Protein AF-A0A553I1N5-F1 (afdb_monomer)

Mean predicted aligned error: 10.71 Å

Sequence (376 aa):
MDSMSSAFSPERCAALYNQLLAKATEPDTEAEVKRTIAARFLDIAPEFADIPSLNDLPWYQFLRLLDTTPLDANGRVGLLTPLLYQPDPSTFWTERTGHEPLFVLLYGQNSGGSPMDGSIYVDIQSYKAVWHNDDFLGFPPPDQWLPLELILQKSLHAWTTGKFYWDAQETTIKARSFTQHDVEQSVAAFYRLLSSIELRMPPKEGKAAFYRRLEPLDSHILAPFKVSAFSINFLTTARRPAFSFVAPGIRVLTPSLLDKIYGVEALDSARRMHWLGDDEDWPTLILPGIDPVSHNVGRSPNQDIKSFDQDWGFGKFTVNRQSGLYIMPDTLDSDLARFVASSGLYSACEFRPPCDGHGVHLGDRSLPKSSTTGLP

Organism: NCBI:txid2512241

Foldseek 3Di:
DDPPPDADALVLLQVLLVLLVCQQCVVPPPFDKDLCQLVQLCVQVVVLVPPPCSVVQSVSSNSSSHIATAQDPVRAGAASALFWGAADSVQQADPVCPVVNQKGQGTFTDPVDPSNQFAWIARSVRQFIAGDGNVDPDDDDPVLTHHSSVLSVLLVVCVVQVQWDQDPVVRGIAGAQDGPVRLVVVLVVVVVLLVVVQVVDDDDPPDPDPQDFAAFDDLVLCVVFQAAPSLSSNRNPHGHTPDAASDVQKGADDSVVCCVQGVPFDCPQLQNPLDDDDSRFAWDAGIFGPAFADPPLCPPPVDRLVQQPPSNHVCSRDRVRTFHWIWGGDPRNWIWIWGADSSRDRDADTDTPPPGSDDRPRPPPDDDDDDPDDDD

Secondary structure (DSSP, 8-state):
---------HHHHHHHHHHHHHHHTTT-TT---B--HHHHHHHH-GGGGG-TTGGG-HHHHHHHH--BPPP-TTSPPPEEETTEEPP-GGGSS-TTGGG-TTEEEEEEB-SSS-TTSEEEEEETTT-EEEEEETTSSSPPPGGG-EEHHHHHHHHHHHHHTTSEEEETTTTEEEE-S--HHHHHHHHHHHHHHHHHHHTTSPPPTTS-----PBPPPPHHHHTTS---HHHHHHHHHSPBPSSSEEETTEEPP-HHHHHHHHTT--TT-HHHHH--S-TT---EEEEEEEEEPPS-GGG-TTS--TTTTSTTSSGGGSSTTEEEEEEEE-TTS-EEEEEE-TTS-EEEEEE--SSSS---------PPP-------

Structure (mmCIF, N/CA/C/O backbone):
data_AF-A0A553I1N5-F1
#
_entry.id   AF-A0A553I1N5-F1
#
loop_
_atom_site.group_PDB
_atom_site.id
_atom_site.type_symbol
_atom_site.label_atom_id
_atom_site.label_alt_id
_atom_site.label_comp_id
_atom_site.label_asym_id
_atom_site.label_entity_id
_atom_site.label_seq_id
_atom_site.pdbx_PDB_ins_code
_atom_site.Cartn_x
_atom_site.Cartn_y
_atom_site.Cartn_z
_atom_site.occupancy
_atom_site.B_iso_or_equiv
_atom_site.auth_seq_id
_atom_site.auth_comp_id
_atom_site.auth_asym_id
_atom_site.auth_atom_id
_atom_site.pdbx_PDB_model_num
ATOM 1 N N . MET A 1 1 ? -16.411 -11.293 -10.632 1.00 34.09 1 MET A N 1
ATOM 2 C CA . MET A 1 1 ? -14.998 -10.941 -10.865 1.00 34.09 1 MET A CA 1
ATOM 3 C C . MET A 1 1 ? -14.508 -11.939 -11.878 1.00 34.09 1 MET A C 1
ATOM 5 O O . MET A 1 1 ? -14.268 -13.083 -11.514 1.00 34.09 1 MET A O 1
ATOM 9 N N . ASP A 1 2 ? -14.529 -11.541 -13.145 1.00 32.72 2 ASP A N 1
ATOM 10 C CA . ASP A 1 2 ? -14.093 -12.405 -14.231 1.00 32.72 2 ASP A CA 1
ATOM 11 C C . ASP A 1 2 ? -12.597 -12.665 -14.094 1.00 32.72 2 ASP A C 1
ATOM 13 O O . ASP A 1 2 ? -11.788 -11.747 -13.959 1.00 32.72 2 ASP A O 1
ATOM 17 N N . SER A 1 3 ? -12.262 -13.950 -14.076 1.00 40.84 3 SER A N 1
ATOM 18 C CA . SER A 1 3 ? -10.906 -14.466 -14.154 1.00 40.84 3 SER A CA 1
ATOM 19 C C . SER A 1 3 ? -10.342 -14.122 -15.534 1.00 40.84 3 SER A C 1
ATOM 21 O O . SER A 1 3 ? -10.457 -14.893 -16.483 1.00 40.84 3 SER A O 1
ATOM 23 N N . MET A 1 4 ? -9.753 -12.933 -15.668 1.00 40.09 4 MET A N 1
ATOM 24 C CA . MET A 1 4 ? -8.836 -12.662 -16.768 1.00 40.09 4 MET A CA 1
ATOM 25 C C . MET A 1 4 ? -7.505 -13.336 -16.451 1.00 40.09 4 MET A C 1
ATOM 27 O O . MET A 1 4 ? -6.623 -12.760 -15.823 1.00 40.09 4 MET A O 1
ATOM 31 N N . SER A 1 5 ? -7.354 -14.576 -16.911 1.00 45.69 5 SER A N 1
ATOM 32 C CA . SER A 1 5 ? -6.040 -15.077 -17.303 1.00 45.69 5 SER A CA 1
ATOM 33 C C . SER A 1 5 ? -5.617 -14.281 -18.543 1.00 45.69 5 SER A C 1
ATOM 35 O O . SER A 1 5 ? -5.841 -14.705 -19.674 1.00 45.69 5 SER A O 1
ATOM 37 N N . SER A 1 6 ? -5.110 -13.060 -18.354 1.00 56.78 6 SER A N 1
ATOM 38 C CA . SER A 1 6 ? -4.507 -12.313 -19.455 1.00 56.78 6 SER A CA 1
ATOM 39 C C . SER A 1 6 ? -3.072 -12.795 -19.611 1.00 56.78 6 SER A C 1
ATOM 41 O O . SER A 1 6 ? -2.251 -12.612 -18.710 1.00 56.78 6 SER A O 1
ATOM 43 N N . ALA A 1 7 ? -2.777 -13.425 -20.745 1.00 78.69 7 ALA A N 1
ATOM 44 C CA . ALA A 1 7 ? -1.405 -13.636 -21.181 1.00 78.69 7 ALA A CA 1
ATOM 45 C C . ALA A 1 7 ? -0.627 -12.306 -21.134 1.00 78.69 7 ALA A C 1
ATOM 47 O O . ALA A 1 7 ? -1.204 -11.233 -21.330 1.00 78.69 7 ALA A O 1
ATOM 48 N N . PHE A 1 8 ? 0.672 -12.375 -20.854 1.00 87.62 8 PHE A N 1
ATOM 49 C CA . PHE A 1 8 ? 1.538 -11.200 -20.810 1.00 87.62 8 PHE A CA 1
ATOM 50 C C . PHE A 1 8 ? 1.550 -10.464 -22.155 1.00 87.62 8 PHE A C 1
ATOM 52 O O . PHE A 1 8 ? 1.810 -11.074 -23.190 1.00 87.62 8 PHE A O 1
ATOM 59 N N . SER A 1 9 ? 1.290 -9.153 -22.127 1.00 93.94 9 SER A N 1
ATOM 60 C CA . SER A 1 9 ? 1.444 -8.260 -23.281 1.00 93.94 9 SER A CA 1
ATOM 61 C C . SER A 1 9 ? 2.624 -7.314 -23.035 1.00 93.94 9 SER A C 1
ATOM 63 O O . SER A 1 9 ? 2.516 -6.427 -22.177 1.00 93.94 9 SER A O 1
ATOM 65 N N . PRO A 1 10 ? 3.731 -7.468 -23.785 1.00 94.69 10 PRO A N 1
ATOM 66 C CA . PRO A 1 10 ? 4.881 -6.571 -23.713 1.00 94.69 10 PRO A CA 1
ATOM 67 C C . PRO A 1 10 ? 4.499 -5.103 -23.907 1.00 94.69 10 PRO A C 1
ATOM 69 O O . PRO A 1 10 ? 4.927 -4.241 -23.145 1.00 94.69 10 PRO A O 1
ATOM 72 N N . GLU A 1 11 ? 3.640 -4.818 -24.884 1.00 96.38 11 GLU A N 1
ATOM 73 C CA . GLU A 1 11 ? 3.227 -3.466 -25.252 1.00 96.38 11 GLU A CA 1
ATOM 74 C C . GLU A 1 11 ? 2.409 -2.812 -24.146 1.00 96.38 11 GLU A C 1
ATOM 76 O O . GLU A 1 11 ? 2.617 -1.642 -23.832 1.00 96.38 11 GLU A O 1
ATOM 81 N N . ARG A 1 12 ? 1.488 -3.562 -23.529 1.00 95.62 12 ARG A N 1
ATOM 82 C CA . ARG A 1 12 ? 0.637 -3.030 -22.464 1.00 95.62 12 ARG A CA 1
ATOM 83 C C . ARG A 1 12 ? 1.432 -2.761 -21.193 1.00 95.62 12 ARG A C 1
ATOM 85 O O . ARG A 1 12 ? 1.270 -1.696 -20.600 1.00 95.62 12 ARG A O 1
ATOM 92 N N . CYS A 1 13 ? 2.314 -3.682 -20.803 1.00 95.69 13 CYS A N 1
ATOM 93 C CA . CYS A 1 13 ? 3.215 -3.478 -19.671 1.00 95.69 13 CYS A CA 1
ATOM 94 C C . CYS A 1 13 ? 4.157 -2.293 -19.925 1.00 95.69 13 CYS A C 1
ATOM 96 O O . CYS A 1 13 ? 4.276 -1.421 -19.068 1.00 95.69 13 CYS A O 1
ATOM 98 N N . ALA A 1 14 ? 4.764 -2.204 -21.113 1.00 97.06 14 ALA A N 1
ATOM 99 C CA . ALA A 1 14 ? 5.639 -1.087 -21.462 1.00 97.06 14 ALA A CA 1
ATOM 100 C C . ALA A 1 14 ? 4.884 0.248 -21.489 1.00 97.06 14 ALA A C 1
ATOM 102 O O . ALA A 1 14 ? 5.382 1.241 -20.974 1.00 97.06 14 ALA A O 1
ATOM 103 N N . ALA A 1 15 ? 3.652 0.282 -22.007 1.00 97.75 15 ALA A N 1
ATOM 104 C CA . ALA A 1 15 ? 2.829 1.489 -22.007 1.00 97.75 15 ALA A CA 1
ATOM 105 C C . ALA A 1 15 ? 2.482 1.971 -20.588 1.00 97.75 15 ALA A C 1
ATOM 107 O O . ALA A 1 15 ? 2.480 3.176 -20.342 1.00 97.75 15 ALA A O 1
ATOM 108 N N . LEU A 1 16 ? 2.191 1.056 -19.657 1.00 96.88 16 LEU A N 1
ATOM 109 C CA . LEU A 1 16 ? 1.960 1.395 -18.247 1.00 96.88 16 LEU A CA 1
ATOM 110 C C . LEU A 1 16 ? 3.236 1.914 -17.582 1.00 96.88 16 LEU A C 1
ATOM 112 O O . LEU A 1 16 ? 3.203 2.929 -16.893 1.00 96.88 16 LEU A O 1
ATOM 116 N N . TYR A 1 17 ? 4.360 1.243 -17.821 1.00 96.75 17 TYR A N 1
ATOM 117 C CA . TYR A 1 17 ? 5.656 1.666 -17.310 1.00 96.75 17 TYR A CA 1
ATOM 118 C C . TYR A 1 17 ? 6.073 3.042 -17.865 1.00 96.75 17 TYR A C 1
ATOM 120 O O . TYR A 1 17 ? 6.471 3.910 -17.098 1.00 96.75 17 TYR A O 1
ATOM 128 N N . ASN A 1 18 ? 5.906 3.306 -19.162 1.00 97.25 18 ASN A N 1
ATOM 129 C CA . ASN A 1 18 ? 6.259 4.603 -19.750 1.00 97.25 18 ASN A CA 1
ATOM 130 C C . ASN A 1 18 ? 5.336 5.727 -19.238 1.00 97.25 18 ASN A C 1
ATOM 132 O O . ASN A 1 18 ? 5.779 6.862 -19.085 1.00 97.25 18 ASN A O 1
ATOM 136 N N . GLN A 1 19 ? 4.072 5.426 -18.906 1.00 96.75 19 GLN A N 1
ATOM 137 C CA . GLN A 1 19 ? 3.194 6.373 -18.201 1.00 96.75 19 GLN A CA 1
ATOM 138 C C . GLN A 1 19 ? 3.681 6.666 -16.777 1.00 96.75 19 GLN A C 1
ATOM 140 O O . GLN A 1 19 ? 3.629 7.816 -16.345 1.00 96.75 19 GLN A O 1
ATOM 145 N N . LEU A 1 20 ? 4.165 5.649 -16.057 1.00 95.38 20 LEU A N 1
ATOM 146 C CA . LEU A 1 20 ? 4.791 5.830 -14.745 1.00 95.38 20 LEU A CA 1
ATOM 147 C C . LEU A 1 20 ? 6.045 6.693 -14.836 1.00 95.38 20 LEU A C 1
ATOM 149 O O . LEU A 1 20 ? 6.188 7.626 -14.053 1.00 95.38 20 LEU A O 1
ATOM 153 N N . LEU A 1 21 ? 6.914 6.425 -15.812 1.00 95.44 21 LEU A N 1
ATOM 154 C CA . LEU A 1 21 ? 8.113 7.224 -16.032 1.00 95.44 21 LEU A CA 1
ATOM 155 C C . LEU A 1 21 ? 7.756 8.680 -16.328 1.00 95.44 21 LEU A C 1
ATOM 157 O O . LEU A 1 21 ? 8.297 9.574 -15.692 1.00 95.44 21 LEU A O 1
ATOM 161 N N . ALA A 1 22 ? 6.794 8.918 -17.223 1.00 94.19 22 ALA A N 1
ATOM 162 C CA . ALA A 1 22 ? 6.338 10.268 -17.536 1.00 94.19 22 ALA A CA 1
ATOM 163 C C . ALA A 1 22 ? 5.811 11.010 -16.296 1.00 94.19 22 ALA A C 1
ATOM 165 O O . ALA A 1 22 ? 5.982 12.219 -16.200 1.00 94.19 22 ALA A O 1
ATOM 166 N N . LYS A 1 23 ? 5.195 10.298 -15.339 1.00 93.94 23 LYS A N 1
ATOM 167 C CA . LYS A 1 23 ? 4.786 10.867 -14.046 1.00 93.94 23 LYS A CA 1
ATOM 168 C C . LYS A 1 23 ? 5.970 11.150 -13.125 1.00 93.94 23 LYS A C 1
ATOM 170 O O . LYS A 1 23 ? 6.013 12.209 -12.509 1.00 93.94 23 LYS A O 1
ATOM 175 N N . ALA A 1 24 ? 6.934 10.237 -13.067 1.00 91.88 24 ALA A N 1
ATOM 176 C CA . ALA A 1 24 ? 8.157 10.390 -12.286 1.00 91.88 24 ALA A CA 1
ATOM 177 C C . ALA A 1 24 ? 9.024 11.569 -12.761 1.00 91.88 24 ALA A C 1
ATOM 179 O O . ALA A 1 24 ? 9.667 12.216 -11.940 1.00 91.88 24 ALA A O 1
ATOM 180 N N . THR A 1 25 ? 9.016 11.865 -14.063 1.00 90.88 25 THR A N 1
ATOM 181 C CA . THR A 1 25 ? 9.821 12.932 -14.677 1.00 90.88 25 THR A CA 1
ATOM 182 C C . THR A 1 25 ? 9.021 14.189 -15.023 1.00 90.88 25 THR A C 1
ATOM 184 O O . THR A 1 25 ? 9.602 15.138 -15.530 1.00 90.88 25 THR A O 1
ATOM 187 N N . GLU A 1 26 ? 7.709 14.233 -14.757 1.00 87.31 26 GLU A N 1
ATOM 188 C CA . GLU A 1 26 ? 6.830 15.388 -15.038 1.00 87.31 26 GLU A CA 1
ATOM 189 C C . GLU A 1 26 ? 7.399 16.753 -14.573 1.00 87.31 26 GLU A C 1
ATOM 191 O O . GLU A 1 26 ? 7.242 17.734 -15.302 1.00 87.31 26 GLU A O 1
ATOM 196 N N . PRO A 1 27 ? 8.079 16.855 -13.412 1.00 84.88 27 PRO A N 1
ATOM 197 C CA . PRO A 1 27 ? 8.665 18.110 -12.930 1.00 84.88 27 PRO A CA 1
ATOM 198 C C . PRO A 1 27 ? 9.900 18.583 -13.708 1.00 84.88 27 PRO A C 1
ATOM 200 O O . PRO A 1 27 ? 10.237 19.764 -13.634 1.00 84.88 27 PRO A O 1
ATOM 203 N N . ASP A 1 28 ? 10.577 17.686 -14.427 1.00 81.56 28 ASP A N 1
ATOM 204 C CA . ASP A 1 28 ? 11.767 17.988 -15.218 1.00 81.56 28 ASP A CA 1
ATOM 205 C C . ASP A 1 28 ? 11.405 18.009 -16.707 1.00 81.56 28 ASP A C 1
ATOM 207 O O . ASP A 1 28 ? 11.441 17.003 -17.415 1.00 81.56 28 ASP A O 1
ATOM 211 N N . THR A 1 29 ? 11.038 19.193 -17.197 1.00 71.25 29 THR A N 1
ATOM 212 C CA . THR A 1 29 ? 10.647 19.393 -18.600 1.00 71.25 29 THR A CA 1
ATOM 213 C C . THR A 1 29 ? 11.797 19.197 -19.589 1.00 71.25 29 THR A C 1
ATOM 215 O O . THR A 1 29 ? 11.549 19.137 -20.793 1.00 71.25 29 THR A O 1
ATOM 218 N N . GLU A 1 30 ? 13.039 19.130 -19.103 1.00 76.00 30 GLU A N 1
ATOM 219 C CA . GLU A 1 30 ? 14.238 18.902 -19.911 1.00 76.00 30 GLU A CA 1
ATOM 220 C C . GLU A 1 30 ? 14.759 17.464 -19.794 1.00 76.00 30 GLU A C 1
ATOM 222 O O . GLU A 1 30 ? 15.728 17.119 -20.476 1.00 76.00 30 GLU A O 1
ATOM 227 N N . ALA A 1 31 ? 14.106 16.612 -18.990 1.00 77.38 31 ALA A N 1
ATOM 228 C CA . ALA A 1 31 ? 14.485 15.218 -18.823 1.00 77.38 31 ALA A CA 1
ATOM 229 C C . ALA A 1 31 ? 14.537 14.513 -20.183 1.00 77.38 31 ALA A C 1
ATOM 231 O O . ALA A 1 31 ? 13.523 14.272 -20.846 1.00 77.38 31 ALA A O 1
ATOM 232 N N . GLU A 1 32 ? 15.748 14.159 -20.607 1.00 86.94 32 GLU A N 1
ATOM 233 C CA . GLU A 1 32 ? 15.941 13.376 -21.814 1.00 86.94 32 GLU A CA 1
ATOM 234 C C . GLU A 1 32 ? 15.446 11.951 -21.553 1.00 86.94 32 GLU A C 1
ATOM 236 O O . GLU A 1 32 ? 15.885 11.290 -20.616 1.00 86.94 32 GLU A O 1
ATOM 241 N N . VAL A 1 33 ? 14.536 11.458 -22.387 1.00 91.25 33 VAL A N 1
ATOM 242 C CA . VAL A 1 33 ? 13.999 10.101 -22.269 1.00 91.25 33 VAL A CA 1
ATOM 243 C C . VAL A 1 33 ? 14.427 9.287 -23.487 1.00 91.25 33 VAL A C 1
ATOM 245 O O . VAL A 1 33 ? 14.222 9.698 -24.630 1.00 91.25 33 VAL A O 1
ATOM 248 N N . LYS A 1 34 ? 15.048 8.126 -23.252 1.00 92.56 34 LYS A N 1
ATOM 249 C CA . LYS A 1 34 ? 15.610 7.257 -24.296 1.00 92.56 34 LYS A CA 1
ATOM 250 C C . LYS A 1 34 ? 15.239 5.790 -24.092 1.00 92.56 34 LYS A C 1
ATOM 252 O O . LYS A 1 34 ? 15.156 5.302 -22.969 1.00 92.56 34 LYS A O 1
ATOM 257 N N . ARG A 1 35 ? 15.139 5.048 -25.198 1.00 93.31 35 ARG A N 1
ATOM 258 C CA . ARG A 1 35 ? 14.993 3.582 -25.205 1.00 93.31 35 ARG A CA 1
ATOM 259 C C . ARG A 1 35 ? 16.351 2.902 -25.268 1.00 93.31 35 ARG A C 1
ATOM 261 O O . ARG A 1 35 ? 16.815 2.535 -26.345 1.00 93.31 35 ARG A O 1
ATOM 268 N N . THR A 1 36 ? 17.013 2.777 -24.122 1.00 91.00 36 THR A N 1
ATOM 269 C CA . THR A 1 36 ? 18.376 2.216 -24.034 1.00 91.00 36 THR A CA 1
ATOM 270 C C . THR A 1 36 ? 18.437 0.875 -23.316 1.00 91.00 36 THR A C 1
ATOM 272 O O . THR A 1 36 ? 19.458 0.199 -23.408 1.00 91.00 36 THR A O 1
ATOM 275 N N . ILE A 1 37 ? 17.363 0.449 -22.643 1.00 94.00 37 ILE A N 1
ATOM 276 C CA . ILE A 1 37 ? 17.385 -0.736 -21.775 1.00 94.00 37 ILE A CA 1
ATOM 277 C C . ILE A 1 37 ? 17.736 -2.015 -22.531 1.00 94.00 37 ILE A C 1
ATOM 279 O O . ILE A 1 37 ? 18.600 -2.757 -22.077 1.00 94.00 37 ILE A O 1
ATOM 283 N N . ALA A 1 38 ? 17.154 -2.253 -23.707 1.00 93.94 38 ALA A N 1
ATOM 284 C CA . ALA A 1 38 ? 17.495 -3.434 -24.502 1.00 93.94 38 ALA A CA 1
ATOM 285 C C . ALA A 1 38 ? 18.953 -3.441 -25.000 1.00 93.94 38 ALA A C 1
ATOM 287 O O . ALA A 1 38 ? 19.543 -4.512 -25.109 1.00 93.94 38 ALA A O 1
ATOM 288 N N . ALA A 1 39 ? 19.534 -2.272 -25.294 1.00 92.94 39 ALA A N 1
ATOM 289 C CA . ALA A 1 39 ? 20.940 -2.170 -25.689 1.00 92.94 39 ALA A CA 1
ATOM 290 C C . ALA A 1 39 ? 21.858 -2.444 -24.490 1.00 92.94 39 ALA A C 1
ATOM 292 O O . ALA A 1 39 ? 22.689 -3.341 -24.556 1.00 92.94 39 ALA A O 1
ATOM 293 N N . ARG A 1 40 ? 21.606 -1.774 -23.355 1.00 92.62 40 ARG A N 1
ATOM 294 C CA . ARG A 1 40 ? 22.321 -2.008 -22.088 1.00 92.62 40 ARG A CA 1
ATOM 295 C C . ARG A 1 40 ? 22.234 -3.465 -21.636 1.00 92.62 40 ARG A C 1
ATOM 297 O O . ARG A 1 40 ? 23.197 -4.000 -21.108 1.00 92.62 40 ARG A O 1
ATOM 304 N N . PHE A 1 41 ? 21.091 -4.113 -21.845 1.00 92.69 41 PHE A N 1
ATOM 305 C CA . PHE A 1 41 ? 20.913 -5.533 -21.560 1.00 92.69 41 PHE A CA 1
ATOM 306 C C . PHE A 1 41 ? 21.861 -6.411 -22.383 1.00 92.69 41 PHE A C 1
ATOM 308 O O . PHE A 1 41 ? 22.515 -7.279 -21.817 1.00 92.69 41 PHE A O 1
ATOM 315 N N . LEU A 1 42 ? 21.982 -6.159 -23.689 1.00 93.69 42 LEU A N 1
ATOM 316 C CA . LEU A 1 42 ? 22.906 -6.902 -24.549 1.00 93.69 42 LEU A CA 1
ATOM 317 C C . LEU A 1 42 ? 24.379 -6.574 -24.277 1.00 93.69 42 LEU A C 1
ATOM 319 O O . LEU A 1 42 ? 25.227 -7.431 -24.492 1.00 93.69 42 LEU A O 1
ATOM 323 N N . ASP A 1 43 ? 24.687 -5.375 -23.780 1.00 92.81 43 ASP A N 1
ATOM 324 C CA . ASP A 1 43 ? 26.047 -5.032 -23.350 1.00 92.81 43 ASP A CA 1
ATOM 325 C C . ASP A 1 43 ? 26.471 -5.842 -22.111 1.00 92.81 43 ASP A C 1
ATOM 327 O O . ASP A 1 43 ? 27.636 -6.217 -21.984 1.00 92.81 43 ASP A O 1
ATOM 331 N N . ILE A 1 44 ? 25.528 -6.115 -21.200 1.00 89.69 44 ILE A N 1
ATOM 332 C CA . ILE A 1 44 ? 25.764 -6.885 -19.969 1.00 89.69 44 ILE A CA 1
ATOM 333 C C . ILE A 1 44 ? 25.718 -8.397 -20.217 1.00 89.69 44 ILE A C 1
ATOM 335 O O . ILE A 1 44 ? 26.530 -9.126 -19.651 1.00 89.69 44 ILE A O 1
ATOM 339 N N . ALA A 1 45 ? 24.792 -8.861 -21.057 1.00 87.69 45 ALA A N 1
ATOM 340 C CA . ALA A 1 45 ? 24.564 -10.275 -21.350 1.00 87.69 45 ALA A CA 1
ATOM 341 C C . ALA A 1 45 ? 24.646 -10.537 -22.871 1.00 87.69 45 ALA A C 1
ATOM 343 O O . ALA A 1 45 ? 23.626 -10.812 -23.522 1.00 87.69 45 ALA A O 1
ATOM 344 N N . PRO A 1 46 ? 25.845 -10.406 -23.475 1.00 89.31 46 PRO A N 1
ATOM 345 C CA . PRO A 1 46 ? 26.033 -10.497 -24.923 1.00 89.31 46 PRO A CA 1
ATOM 346 C C . PRO A 1 46 ? 25.641 -11.859 -25.503 1.00 89.31 46 PRO A C 1
ATOM 348 O O . PRO A 1 46 ? 25.252 -11.937 -26.665 1.00 89.31 46 PRO A O 1
ATOM 351 N N . GLU A 1 47 ? 25.666 -12.925 -24.704 1.00 87.50 47 GLU A N 1
ATOM 352 C CA . GLU A 1 47 ? 25.243 -14.270 -25.094 1.00 87.50 47 GLU A CA 1
ATOM 353 C C . GLU A 1 47 ? 23.778 -14.345 -25.554 1.00 87.50 47 GLU A C 1
ATOM 355 O O . GLU A 1 47 ? 23.414 -15.231 -26.330 1.00 87.50 47 GLU A O 1
ATOM 360 N N . PHE A 1 48 ? 22.927 -13.402 -25.135 1.00 84.94 48 PHE A N 1
ATOM 361 C CA . PHE A 1 48 ? 21.541 -13.343 -25.599 1.00 84.94 48 PHE A CA 1
ATOM 362 C C . PHE A 1 48 ? 21.431 -12.864 -27.049 1.00 84.94 48 PHE A C 1
ATOM 364 O O . PHE A 1 48 ? 20.447 -13.199 -27.713 1.00 84.94 48 PHE A O 1
ATOM 371 N N . ALA A 1 49 ? 22.421 -12.124 -27.564 1.00 88.19 49 ALA A N 1
ATOM 372 C CA . ALA A 1 49 ? 22.419 -11.615 -28.937 1.00 88.19 49 ALA A CA 1
ATOM 373 C C . ALA A 1 49 ? 22.437 -12.741 -29.985 1.00 88.19 49 ALA A C 1
ATOM 375 O O . ALA A 1 49 ? 21.920 -12.560 -31.088 1.00 88.19 49 ALA A O 1
ATOM 376 N N . ASP A 1 50 ? 22.977 -13.907 -29.624 1.00 88.12 50 ASP A N 1
ATOM 377 C CA . ASP A 1 50 ? 23.090 -15.067 -30.510 1.00 88.12 50 ASP A CA 1
ATOM 378 C C . ASP A 1 50 ? 21.791 -15.888 -30.605 1.00 88.12 50 ASP A C 1
ATOM 380 O O . ASP A 1 50 ? 21.702 -16.810 -31.419 1.00 88.12 50 ASP A O 1
ATOM 384 N N . ILE A 1 51 ? 20.762 -15.572 -29.806 1.00 86.38 51 ILE A N 1
ATOM 385 C CA . ILE A 1 51 ? 19.472 -16.273 -29.833 1.00 86.38 51 ILE A CA 1
ATOM 386 C C . ILE A 1 51 ? 18.704 -15.862 -31.108 1.00 86.38 51 ILE A C 1
ATOM 388 O O . ILE A 1 51 ? 18.236 -14.723 -31.198 1.00 86.38 51 ILE A O 1
ATOM 392 N N . PRO A 1 52 ? 18.474 -16.769 -32.083 1.00 81.88 52 PRO A N 1
ATOM 393 C CA . PRO A 1 52 ? 17.899 -16.393 -33.383 1.00 81.88 52 PRO A CA 1
ATOM 394 C C . PRO A 1 52 ? 16.488 -15.794 -33.303 1.00 81.88 52 PRO A C 1
ATOM 396 O O . PRO A 1 52 ? 16.102 -14.999 -34.154 1.00 81.88 52 PRO A O 1
ATOM 399 N N . SER A 1 53 ? 15.727 -16.160 -32.269 1.00 87.88 53 SER A N 1
ATOM 400 C CA . SER A 1 53 ? 14.369 -15.681 -31.998 1.00 87.88 53 SER A CA 1
ATOM 401 C C . SER A 1 53 ? 14.309 -14.674 -30.845 1.00 87.88 53 SER A C 1
ATOM 403 O O . SER A 1 53 ? 13.248 -14.498 -30.252 1.00 87.88 53 SER A O 1
ATOM 405 N N . LEU A 1 54 ? 15.424 -14.021 -30.484 1.00 88.00 54 LEU A N 1
ATOM 406 C CA . LEU A 1 54 ? 15.468 -13.051 -29.378 1.00 88.00 54 LEU A CA 1
ATOM 407 C C . LEU A 1 54 ? 14.387 -11.971 -29.531 1.00 88.00 54 LEU A C 1
ATOM 409 O O . LEU A 1 54 ? 13.689 -11.641 -28.577 1.00 88.00 54 LEU A O 1
ATOM 413 N N . ASN A 1 55 ? 14.216 -11.454 -30.750 1.00 88.25 55 ASN A N 1
ATOM 414 C CA . ASN A 1 55 ? 13.220 -10.427 -31.068 1.00 88.25 55 ASN A CA 1
ATOM 415 C C . ASN A 1 55 ? 11.769 -10.896 -30.909 1.00 88.25 55 ASN A C 1
ATOM 417 O O . ASN A 1 55 ? 10.880 -10.054 -30.783 1.00 88.25 55 ASN A O 1
ATOM 421 N N . ASP A 1 56 ? 11.537 -12.206 -30.893 1.00 88.31 56 ASP A N 1
ATOM 422 C CA . ASP A 1 56 ? 10.218 -12.803 -30.703 1.00 88.31 56 ASP A CA 1
ATOM 423 C C . ASP A 1 56 ? 9.942 -13.117 -29.226 1.00 88.31 56 ASP A C 1
ATOM 425 O O . ASP A 1 56 ? 8.810 -13.442 -28.870 1.00 88.31 56 ASP A O 1
ATOM 429 N N . LEU A 1 57 ? 10.951 -13.008 -28.348 1.00 89.44 57 LEU A N 1
ATOM 430 C CA . LEU A 1 57 ? 10.775 -13.235 -26.917 1.00 89.44 57 LEU A CA 1
ATOM 431 C C . LEU A 1 57 ? 9.991 -12.067 -26.295 1.00 89.44 57 LEU A C 1
ATOM 433 O O . LEU A 1 57 ? 10.482 -10.932 -26.319 1.00 89.44 57 LEU A O 1
ATOM 437 N N . PRO A 1 58 ? 8.829 -12.321 -25.658 1.00 92.12 58 PRO A N 1
ATOM 438 C CA . PRO A 1 58 ? 8.011 -11.263 -25.063 1.00 92.12 58 PRO A CA 1
ATOM 439 C C . PRO A 1 58 ? 8.777 -10.398 -24.053 1.00 92.12 58 PRO A C 1
ATOM 441 O O . PRO A 1 58 ? 8.602 -9.182 -24.014 1.00 92.12 58 PRO A O 1
ATOM 444 N N . TRP A 1 59 ? 9.674 -11.003 -23.267 1.00 90.19 59 TRP A N 1
ATOM 445 C CA . TRP A 1 59 ? 10.547 -10.276 -22.339 1.00 90.19 59 TRP A CA 1
ATOM 446 C C . TRP A 1 59 ? 11.437 -9.251 -23.054 1.00 90.19 59 TRP A C 1
ATOM 448 O O . TRP A 1 59 ? 11.490 -8.087 -22.665 1.00 90.19 59 TRP A O 1
ATOM 458 N N . TYR A 1 60 ? 12.108 -9.657 -24.133 1.00 92.94 60 TYR A N 1
ATOM 459 C CA . TYR A 1 60 ? 13.001 -8.765 -24.866 1.00 92.94 60 TYR A CA 1
ATOM 460 C C . TYR A 1 60 ? 12.223 -7.673 -25.612 1.00 92.94 60 TYR A C 1
ATOM 462 O O . TYR A 1 60 ? 12.642 -6.515 -25.633 1.00 92.94 60 TYR A O 1
ATOM 470 N N . GLN A 1 61 ? 11.048 -8.004 -26.158 1.00 95.00 61 GLN A N 1
ATOM 471 C CA . GLN A 1 61 ? 10.129 -7.012 -26.721 1.00 95.00 61 GLN A CA 1
ATOM 472 C C . GLN A 1 61 ? 9.724 -5.967 -25.679 1.00 95.00 61 GLN A C 1
ATOM 474 O O . GLN A 1 61 ? 9.762 -4.774 -25.971 1.00 95.00 61 GLN A O 1
ATOM 479 N N . PHE A 1 62 ? 9.409 -6.394 -24.455 1.00 95.69 62 PHE A N 1
ATOM 480 C CA . PHE A 1 62 ? 9.098 -5.491 -23.351 1.00 95.69 62 PHE A CA 1
ATOM 481 C C . PHE A 1 62 ? 10.272 -4.545 -23.068 1.00 95.69 62 PHE A C 1
ATOM 483 O O . PHE A 1 62 ? 10.083 -3.333 -23.127 1.00 95.69 62 PHE A O 1
ATOM 490 N N . LEU A 1 63 ? 11.493 -5.070 -22.890 1.00 95.75 63 LEU A N 1
ATOM 491 C CA . LEU A 1 63 ? 12.701 -4.263 -22.651 1.00 95.75 63 LEU A CA 1
ATOM 492 C C . LEU A 1 63 ? 12.991 -3.245 -23.768 1.00 95.75 63 LEU A C 1
ATOM 494 O O . LEU A 1 63 ? 13.455 -2.138 -23.493 1.00 95.75 63 LEU A O 1
ATOM 498 N N . ARG A 1 64 ? 12.709 -3.588 -25.032 1.00 96.56 64 ARG A N 1
ATOM 499 C CA . ARG A 1 64 ? 12.881 -2.684 -26.187 1.00 96.56 64 ARG A CA 1
ATOM 500 C C . ARG A 1 64 ? 11.912 -1.505 -26.193 1.00 96.56 64 ARG A C 1
ATOM 502 O O . ARG A 1 64 ? 12.184 -0.502 -26.854 1.00 96.56 64 ARG A O 1
ATOM 509 N N . LEU A 1 65 ? 10.776 -1.645 -25.520 1.00 97.25 65 LEU A N 1
ATOM 510 C CA . LEU A 1 65 ? 9.729 -0.632 -25.465 1.00 97.25 65 LEU A CA 1
ATOM 511 C C . LEU A 1 65 ? 9.854 0.285 -24.243 1.00 97.25 65 LEU A C 1
ATOM 513 O O . LEU A 1 65 ? 9.130 1.280 -24.183 1.00 97.25 65 LEU A O 1
ATOM 517 N N . LEU A 1 66 ? 10.753 -0.023 -23.300 1.00 96.94 66 LEU A N 1
ATOM 518 C CA . LEU A 1 66 ? 10.943 0.782 -22.097 1.00 96.94 66 LEU A CA 1
ATOM 519 C C . LEU A 1 66 ? 11.728 2.048 -22.399 1.00 96.94 66 LEU A C 1
ATOM 521 O O . LEU A 1 66 ? 12.862 2.019 -22.886 1.00 96.94 66 LEU A O 1
ATOM 525 N N . ASP A 1 67 ? 11.105 3.156 -22.044 1.00 95.94 67 ASP A N 1
ATOM 526 C CA . ASP A 1 67 ? 11.732 4.455 -21.977 1.00 95.94 67 ASP A CA 1
ATOM 527 C C . ASP A 1 67 ? 12.508 4.584 -20.645 1.00 95.94 67 ASP A C 1
ATOM 529 O O . ASP A 1 67 ? 12.155 3.986 -19.632 1.00 95.94 67 ASP A O 1
ATOM 533 N N . THR A 1 68 ? 13.608 5.328 -20.617 1.00 93.94 68 THR A N 1
ATOM 534 C CA . THR A 1 68 ? 14.401 5.556 -19.394 1.00 93.94 68 THR A CA 1
ATOM 535 C C . THR A 1 68 ? 15.063 6.915 -19.419 1.00 93.94 68 THR A C 1
ATOM 537 O O . THR A 1 68 ? 15.343 7.448 -20.497 1.00 93.94 68 THR A O 1
ATOM 540 N N . THR A 1 69 ? 15.350 7.458 -18.241 1.00 92.06 69 THR A N 1
ATOM 541 C CA . THR A 1 69 ? 16.236 8.617 -18.119 1.00 92.06 69 THR A CA 1
ATOM 542 C C . THR A 1 69 ? 17.702 8.173 -18.172 1.00 92.06 69 THR A C 1
ATOM 544 O O . THR A 1 69 ? 18.019 7.041 -17.790 1.00 92.06 69 THR A O 1
ATOM 547 N N . PRO A 1 70 ? 18.623 9.042 -18.623 1.00 86.56 70 PRO A N 1
ATOM 548 C CA . PRO A 1 70 ? 20.052 8.831 -18.475 1.00 86.56 70 PRO A CA 1
ATOM 549 C C . PRO A 1 70 ? 20.436 8.489 -17.037 1.00 86.56 70 PRO A C 1
ATOM 551 O O . PRO A 1 70 ? 19.768 8.894 -16.082 1.00 86.56 70 PRO A O 1
ATOM 554 N N . LEU A 1 71 ? 21.543 7.763 -16.903 1.00 85.62 71 LEU A N 1
ATOM 555 C CA . LEU A 1 71 ? 22.184 7.580 -15.610 1.00 85.62 71 LEU A CA 1
ATOM 556 C C . LEU A 1 71 ? 22.667 8.936 -15.087 1.00 85.62 71 LEU A C 1
ATOM 558 O O . LEU A 1 71 ? 23.134 9.772 -15.867 1.00 85.62 71 LEU A O 1
ATOM 562 N N . ASP A 1 72 ? 22.567 9.140 -13.777 1.00 82.81 72 ASP A N 1
ATOM 563 C CA . ASP A 1 72 ? 23.113 10.334 -13.139 1.00 82.81 72 ASP A CA 1
ATOM 564 C C . ASP A 1 72 ? 24.658 10.349 -13.184 1.00 82.81 72 ASP A C 1
ATOM 566 O O . ASP A 1 72 ? 25.313 9.412 -13.653 1.00 82.81 72 ASP A O 1
ATOM 570 N N . ALA A 1 73 ? 25.271 11.417 -12.665 1.00 79.94 73 ALA A N 1
ATOM 571 C CA . ALA A 1 73 ? 26.731 11.551 -12.617 1.00 79.94 73 ALA A CA 1
ATOM 572 C C . ALA A 1 73 ? 27.437 10.429 -11.823 1.00 79.94 73 ALA A C 1
ATOM 574 O O . ALA A 1 73 ? 28.640 10.229 -11.986 1.00 79.94 73 ALA A O 1
ATOM 575 N N . ASN A 1 74 ? 26.701 9.699 -10.982 1.00 80.44 74 ASN A N 1
ATOM 576 C CA . ASN A 1 74 ? 27.182 8.575 -10.186 1.00 80.44 74 ASN A CA 1
ATOM 577 C C . ASN A 1 74 ? 26.830 7.216 -10.816 1.00 80.44 74 ASN A C 1
ATOM 579 O O . ASN A 1 74 ? 27.038 6.182 -10.180 1.00 80.44 74 ASN A O 1
ATOM 583 N N . GLY A 1 75 ? 26.286 7.200 -12.037 1.00 79.69 75 GLY A N 1
ATOM 584 C CA . GLY A 1 75 ? 25.871 5.982 -12.726 1.00 79.69 75 GLY A CA 1
ATOM 585 C C . GLY A 1 75 ? 24.571 5.374 -12.196 1.00 79.69 75 GLY A C 1
ATOM 586 O O . GLY A 1 75 ? 24.307 4.209 -12.471 1.00 79.69 75 GLY A O 1
ATOM 587 N N . ARG A 1 76 ? 23.766 6.115 -11.426 1.00 80.81 76 ARG A N 1
ATOM 588 C CA . ARG A 1 76 ? 22.514 5.619 -10.844 1.00 80.81 76 ARG A CA 1
ATOM 589 C C . ARG A 1 76 ? 21.346 5.830 -11.794 1.00 80.81 76 ARG A C 1
ATOM 591 O O . ARG A 1 76 ? 21.231 6.866 -12.449 1.00 80.81 76 ARG A O 1
ATOM 598 N N . VAL A 1 77 ? 20.459 4.843 -11.834 1.00 87.62 77 VAL A N 1
ATOM 599 C CA . VAL A 1 77 ? 19.155 4.952 -12.491 1.00 87.62 77 VAL A CA 1
ATOM 600 C C . VAL A 1 77 ? 18.217 5.855 -11.685 1.00 87.62 77 VAL A C 1
ATOM 602 O O . VAL A 1 77 ? 18.277 5.900 -10.456 1.00 87.62 77 VAL A O 1
ATOM 605 N N . GLY A 1 78 ? 17.342 6.583 -12.381 1.00 89.19 78 GLY A N 1
ATOM 606 C CA . GLY A 1 78 ? 16.344 7.439 -11.739 1.00 89.19 78 GLY A CA 1
ATOM 607 C C . GLY A 1 78 ? 15.250 6.640 -11.026 1.00 89.19 78 GLY A C 1
ATOM 608 O O . GLY A 1 78 ? 15.075 5.441 -11.255 1.00 89.19 78 GLY A O 1
ATOM 609 N N . LEU A 1 79 ? 14.475 7.315 -10.177 1.00 90.38 79 LEU A N 1
ATOM 610 C CA . LEU A 1 79 ? 13.300 6.723 -9.538 1.00 90.38 79 LEU A CA 1
ATOM 611 C C . LEU A 1 79 ? 12.150 6.572 -10.540 1.00 90.38 79 LEU A C 1
ATOM 613 O O . LEU A 1 79 ? 11.937 7.423 -11.401 1.00 90.38 79 LEU A O 1
ATOM 617 N N . LEU A 1 80 ? 11.402 5.480 -10.408 1.00 91.69 80 LEU A N 1
ATOM 618 C CA . LEU A 1 80 ? 10.137 5.237 -11.104 1.00 91.69 80 LEU A CA 1
ATOM 619 C C . LEU A 1 80 ? 8.940 5.527 -10.186 1.00 91.69 80 LEU A C 1
ATOM 621 O O . LEU A 1 80 ? 7.898 6.016 -10.619 1.00 91.69 80 LEU A O 1
ATOM 625 N N . THR A 1 81 ? 9.086 5.204 -8.903 1.00 90.62 81 THR A N 1
ATOM 626 C CA . THR A 1 81 ? 8.127 5.500 -7.831 1.00 90.62 81 THR A CA 1
ATOM 627 C C . THR A 1 81 ? 8.918 5.831 -6.558 1.00 90.62 81 THR A C 1
ATOM 629 O O . THR A 1 81 ? 10.130 5.607 -6.549 1.00 90.62 81 THR A O 1
ATOM 632 N N . PRO A 1 82 ? 8.282 6.284 -5.461 1.00 87.19 82 PRO A N 1
ATOM 633 C CA . PRO A 1 82 ? 8.979 6.460 -4.182 1.00 87.19 82 PRO A CA 1
ATOM 634 C C . PRO A 1 82 ? 9.725 5.208 -3.708 1.00 87.19 82 PRO A C 1
ATOM 636 O O . PRO A 1 82 ? 10.716 5.322 -3.000 1.00 87.19 82 PRO A O 1
ATOM 639 N N . LEU A 1 83 ? 9.270 4.020 -4.120 1.00 84.31 83 LEU A N 1
ATOM 640 C CA . LEU A 1 83 ? 9.772 2.732 -3.643 1.00 84.31 83 LEU A CA 1
ATOM 641 C C . LEU A 1 83 ? 10.634 1.991 -4.669 1.00 84.31 83 LEU A C 1
ATOM 643 O O . LEU A 1 83 ? 11.272 1.004 -4.313 1.00 84.31 83 LEU A O 1
ATOM 647 N N . LEU A 1 84 ? 10.638 2.429 -5.932 1.00 88.44 84 LEU A N 1
ATOM 648 C CA . LEU A 1 84 ? 11.198 1.677 -7.056 1.00 88.44 84 LEU A CA 1
ATOM 649 C C . LEU A 1 84 ? 12.125 2.545 -7.895 1.00 88.44 84 LEU A C 1
ATOM 651 O O . LEU A 1 84 ? 11.716 3.612 -8.360 1.00 88.44 84 LEU A O 1
ATOM 655 N N . TYR A 1 85 ? 13.314 2.033 -8.186 1.00 90.50 85 TYR A N 1
ATOM 656 C CA . TYR A 1 85 ? 14.163 2.538 -9.258 1.00 90.50 85 TYR A CA 1
ATOM 657 C C . TYR A 1 85 ? 13.665 2.082 -10.637 1.00 90.50 85 TYR A C 1
ATOM 659 O O . TYR A 1 85 ? 12.946 1.088 -10.773 1.00 90.50 85 TYR A O 1
ATOM 667 N N . GLN A 1 86 ? 14.060 2.813 -11.681 1.00 93.19 86 GLN A N 1
ATOM 668 C CA . GLN A 1 86 ? 13.946 2.344 -13.062 1.00 93.19 86 GLN A CA 1
ATOM 669 C C . GLN A 1 86 ? 14.780 1.060 -13.265 1.00 93.19 86 GLN A C 1
ATOM 671 O O . GLN A 1 86 ? 15.751 0.847 -12.536 1.00 93.19 86 GLN A O 1
ATOM 676 N N . PRO A 1 87 ? 14.442 0.205 -14.248 1.00 93.19 87 PRO A N 1
ATOM 677 C CA . PRO A 1 87 ? 15.194 -1.015 -14.514 1.00 93.19 87 PRO A CA 1
ATOM 678 C C . PRO A 1 87 ? 16.668 -0.753 -14.809 1.00 93.19 87 PRO A C 1
ATOM 680 O O . PRO A 1 87 ? 17.009 0.132 -15.599 1.00 93.19 87 PRO A O 1
ATOM 683 N N . ASP A 1 88 ? 17.537 -1.582 -14.238 1.00 91.19 88 ASP A N 1
ATOM 684 C CA . ASP A 1 88 ? 18.962 -1.594 -14.545 1.00 91.19 88 ASP A CA 1
ATOM 685 C C . ASP A 1 88 ? 19.402 -3.010 -14.935 1.00 91.19 88 ASP A C 1
ATOM 687 O O . ASP A 1 88 ? 19.464 -3.888 -14.078 1.00 91.19 88 ASP A O 1
ATOM 691 N N . PRO A 1 89 ? 19.747 -3.259 -16.211 1.00 91.25 89 PRO A N 1
ATOM 692 C CA . PRO A 1 89 ? 20.210 -4.576 -16.630 1.00 91.25 89 PRO A CA 1
ATOM 693 C C . PRO A 1 89 ? 21.431 -5.103 -15.867 1.00 91.25 89 PRO A C 1
ATOM 695 O O . PRO A 1 89 ? 21.616 -6.313 -15.801 1.00 91.25 89 PRO A O 1
ATOM 698 N N . SER A 1 90 ? 22.247 -4.229 -15.265 1.00 87.50 90 SER A N 1
ATOM 699 C CA . SER A 1 90 ? 23.396 -4.650 -14.452 1.00 87.50 90 SER A CA 1
ATOM 700 C C . SER A 1 90 ? 23.006 -5.317 -13.127 1.00 87.50 90 SER A C 1
ATOM 702 O O . SER A 1 90 ? 23.837 -5.994 -12.527 1.00 87.50 90 SER A O 1
ATOM 704 N N . THR A 1 91 ? 21.753 -5.165 -12.682 1.00 85.69 91 THR A N 1
ATOM 705 C CA . THR A 1 91 ? 21.246 -5.734 -11.423 1.00 85.69 91 THR A CA 1
ATOM 706 C C . THR A 1 91 ? 20.240 -6.863 -11.633 1.00 85.69 91 THR A C 1
ATOM 708 O O . THR A 1 91 ? 19.785 -7.456 -10.657 1.00 85.69 91 THR A O 1
ATOM 711 N N . PHE A 1 92 ? 19.917 -7.200 -12.889 1.00 87.75 92 PHE A N 1
ATOM 712 C CA . PHE A 1 92 ? 18.914 -8.212 -13.232 1.00 87.75 92 PHE A CA 1
ATOM 713 C C . PHE A 1 92 ? 19.183 -9.564 -12.577 1.00 87.75 92 PHE A C 1
ATOM 715 O O .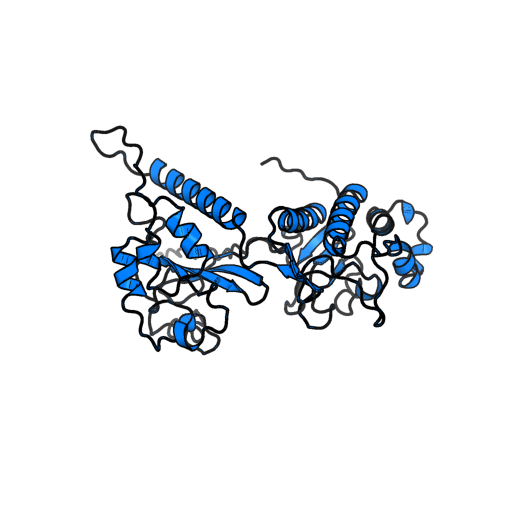 PHE A 1 92 ? 18.251 -10.184 -12.065 1.00 87.75 92 PHE A O 1
ATOM 722 N N . TRP A 1 93 ? 20.447 -9.986 -12.554 1.00 84.00 93 TRP A N 1
ATOM 723 C CA . TRP A 1 93 ? 20.880 -11.198 -11.872 1.00 84.00 93 TRP A CA 1
ATOM 724 C C . TRP A 1 93 ? 21.829 -10.833 -10.739 1.00 84.00 93 TRP A C 1
ATOM 726 O O . TRP A 1 93 ? 22.965 -10.409 -10.946 1.00 84.00 93 TRP A O 1
ATOM 736 N N . THR A 1 94 ? 21.336 -10.998 -9.523 1.00 72.25 94 THR A N 1
ATOM 737 C CA . THR A 1 94 ? 22.102 -10.854 -8.287 1.00 72.25 94 THR A CA 1
ATOM 738 C C . THR A 1 94 ? 22.768 -12.189 -7.939 1.00 72.25 94 THR A C 1
ATOM 740 O O . THR A 1 94 ? 22.329 -13.245 -8.397 1.00 72.25 94 THR A O 1
ATOM 743 N N . GLU A 1 95 ? 23.801 -12.196 -7.088 1.00 66.12 95 GLU A N 1
ATOM 744 C CA . GLU A 1 95 ? 24.477 -13.444 -6.670 1.00 66.12 95 GLU A CA 1
ATOM 745 C C . GLU A 1 95 ? 23.499 -14.509 -6.130 1.00 66.12 95 GLU A C 1
ATOM 747 O O . GLU A 1 95 ? 23.738 -15.704 -6.285 1.00 66.12 95 GLU A O 1
ATOM 752 N N . ARG A 1 96 ? 22.359 -14.090 -5.560 1.00 62.72 96 ARG A N 1
ATOM 753 C CA . ARG A 1 96 ? 21.296 -14.988 -5.078 1.00 62.72 96 ARG A CA 1
ATOM 754 C C . ARG A 1 96 ? 20.456 -15.610 -6.192 1.00 62.72 96 ARG A C 1
ATOM 756 O O . ARG A 1 96 ? 20.072 -16.770 -6.080 1.00 62.72 96 ARG A O 1
ATOM 763 N N . THR A 1 97 ? 20.169 -14.857 -7.251 1.00 62.06 97 THR A N 1
ATOM 764 C CA . THR A 1 97 ? 19.392 -15.335 -8.411 1.00 62.06 97 THR A CA 1
ATOM 765 C C . THR A 1 97 ? 20.270 -15.991 -9.474 1.00 62.06 97 THR A C 1
ATOM 767 O O . THR A 1 97 ? 19.749 -16.596 -10.403 1.00 62.06 97 THR A O 1
ATOM 770 N N . GLY A 1 98 ? 21.599 -15.983 -9.312 1.00 58.31 98 GLY A N 1
ATOM 771 C CA . GLY A 1 98 ? 22.538 -16.644 -10.226 1.00 58.31 98 GLY A CA 1
ATOM 772 C C . GLY A 1 98 ? 22.305 -18.153 -10.418 1.00 58.31 98 GLY A C 1
ATOM 773 O O . GLY A 1 98 ? 22.791 -18.730 -11.389 1.00 58.31 98 GLY A O 1
ATOM 774 N N . HIS A 1 99 ? 21.540 -18.800 -9.532 1.00 60.00 99 HIS A N 1
ATOM 775 C CA . HIS A 1 99 ? 21.119 -20.200 -9.667 1.00 60.00 99 HIS A CA 1
ATOM 776 C C . HIS A 1 99 ? 19.746 -20.382 -10.342 1.00 60.00 99 HIS A C 1
ATOM 778 O O . HIS A 1 99 ? 19.410 -21.495 -10.746 1.00 60.00 99 HIS A O 1
ATOM 784 N N . GLU A 1 100 ? 18.977 -19.305 -10.502 1.00 69.12 100 GLU A N 1
ATOM 785 C CA . GLU A 1 100 ? 17.640 -19.268 -11.100 1.00 69.12 100 GLU A CA 1
ATOM 786 C C . GLU A 1 100 ? 17.618 -18.213 -12.223 1.00 69.12 100 GLU A C 1
ATOM 788 O O . GLU A 1 100 ? 17.034 -17.143 -12.067 1.00 69.12 100 GLU A O 1
ATOM 793 N N . PRO A 1 101 ? 18.232 -18.495 -13.391 1.00 64.19 101 PRO A N 1
ATOM 794 C CA . PRO A 1 101 ? 18.448 -17.503 -14.456 1.00 64.19 101 PRO A CA 1
ATOM 795 C C . PRO A 1 101 ? 17.151 -16.933 -15.056 1.00 64.19 101 PRO A C 1
ATOM 797 O O . PRO A 1 101 ? 17.188 -15.962 -15.810 1.00 64.19 101 PRO A O 1
ATOM 800 N N . LEU A 1 102 ? 16.008 -17.545 -14.738 1.00 79.94 102 LEU A N 1
ATOM 801 C CA . LEU A 1 102 ? 14.683 -17.113 -15.166 1.00 79.94 102 LEU A CA 1
ATOM 802 C C . LEU A 1 102 ? 14.096 -16.009 -14.278 1.00 79.94 102 LEU A C 1
ATOM 804 O O . LEU A 1 102 ? 13.118 -15.381 -14.681 1.00 79.94 102 LEU A O 1
ATOM 808 N N . PHE A 1 103 ? 14.654 -15.769 -13.090 1.00 86.44 103 PHE A N 1
ATOM 809 C CA . PHE A 1 103 ? 14.168 -14.747 -12.169 1.00 86.44 103 PHE A CA 1
ATOM 810 C C . PHE A 1 103 ? 15.061 -13.521 -12.244 1.00 86.44 103 PHE A C 1
ATOM 812 O O . PHE A 1 103 ? 16.251 -13.577 -11.947 1.00 86.44 103 PHE A O 1
ATOM 819 N N . VAL A 1 104 ? 14.457 -12.410 -12.648 1.00 88.56 104 VAL A N 1
ATOM 820 C CA . VAL A 1 104 ? 15.144 -11.141 -12.852 1.00 88.56 104 VAL A CA 1
ATOM 821 C C . VAL A 1 104 ? 14.641 -10.109 -11.858 1.00 88.56 104 VAL A C 1
ATOM 823 O O . VAL A 1 104 ? 13.434 -9.896 -11.756 1.00 88.56 104 VAL A O 1
ATOM 826 N N . LEU A 1 105 ? 15.555 -9.427 -11.167 1.00 89.50 105 LEU A N 1
ATOM 827 C CA . LEU A 1 105 ? 15.239 -8.207 -10.427 1.00 89.50 105 LEU A CA 1
ATOM 828 C C . LEU A 1 105 ? 14.964 -7.082 -11.436 1.00 89.50 105 LEU A C 1
ATOM 830 O O . LEU A 1 105 ? 15.887 -6.477 -11.976 1.00 89.50 105 LEU A O 1
ATOM 834 N N . LEU A 1 106 ? 13.688 -6.830 -11.737 1.00 91.81 106 LEU A N 1
ATOM 835 C CA . LEU A 1 106 ? 13.302 -5.839 -12.744 1.00 91.81 106 LEU A CA 1
ATOM 836 C C . LEU A 1 106 ? 13.317 -4.413 -12.181 1.00 91.81 106 LEU A C 1
ATOM 838 O O . LEU A 1 106 ? 13.745 -3.495 -12.876 1.00 91.81 106 LEU A O 1
ATOM 842 N N . TYR A 1 107 ? 12.841 -4.222 -10.949 1.00 90.62 107 TYR A N 1
ATOM 843 C CA . TYR A 1 107 ? 12.849 -2.923 -10.272 1.00 90.62 107 TYR A CA 1
ATOM 844 C C . TYR A 1 107 ? 13.504 -3.083 -8.905 1.00 90.62 107 TYR A C 1
ATOM 846 O O . TYR A 1 107 ? 13.016 -3.875 -8.102 1.00 90.62 107 TYR A O 1
ATOM 854 N N . GLY A 1 108 ? 14.590 -2.346 -8.656 1.00 87.06 108 GLY A N 1
ATOM 855 C CA . GLY A 1 108 ? 15.274 -2.324 -7.360 1.00 87.06 108 GLY A CA 1
ATOM 856 C C . GLY A 1 108 ? 14.584 -1.400 -6.356 1.00 87.06 108 GLY A C 1
ATOM 857 O O . GLY A 1 108 ? 13.970 -0.401 -6.745 1.00 87.06 108 GLY A O 1
ATOM 858 N N . GLN A 1 109 ? 14.691 -1.722 -5.067 1.00 84.06 109 GLN A N 1
ATOM 859 C CA . GLN A 1 109 ? 14.079 -0.945 -3.990 1.00 84.06 109 GLN A CA 1
ATOM 860 C C . GLN A 1 109 ? 14.783 0.396 -3.760 1.00 84.06 109 GLN A C 1
ATOM 862 O O . GLN A 1 109 ? 16.008 0.461 -3.705 1.00 84.06 109 GLN A O 1
ATOM 867 N N . ASN A 1 110 ? 14.006 1.447 -3.500 1.00 80.31 110 ASN A N 1
ATOM 868 C CA . ASN A 1 110 ? 14.491 2.701 -2.927 1.00 80.31 110 ASN A CA 1
ATOM 869 C C . ASN A 1 110 ? 14.274 2.713 -1.402 1.00 80.31 110 ASN A C 1
ATOM 871 O O . ASN A 1 110 ? 13.252 3.187 -0.917 1.00 80.31 110 ASN A O 1
ATOM 875 N N . SER A 1 111 ? 15.212 2.148 -0.640 1.00 67.88 111 SER A N 1
ATOM 876 C CA . SER A 1 111 ? 15.145 2.044 0.833 1.00 67.88 111 SER A CA 1
ATOM 877 C C . SER A 1 111 ? 16.186 2.903 1.563 1.00 67.88 111 SER A C 1
ATOM 879 O O . SER A 1 111 ? 16.391 2.745 2.764 1.00 67.88 111 SER A O 1
ATOM 881 N N . GLY A 1 112 ? 16.907 3.776 0.850 1.00 55.72 112 GLY A N 1
ATOM 882 C CA . GLY A 1 112 ? 18.080 4.480 1.388 1.00 55.72 112 GLY A CA 1
ATOM 883 C C . GLY A 1 112 ? 19.317 3.587 1.604 1.00 55.72 112 GLY A C 1
ATOM 884 O O . GLY A 1 112 ? 20.382 4.109 1.937 1.00 55.72 112 GLY A O 1
ATOM 885 N N . GLY A 1 113 ? 19.189 2.268 1.397 1.00 52.62 113 GLY A N 1
ATOM 886 C CA . GLY A 1 113 ? 20.275 1.288 1.320 1.00 52.62 113 GLY A CA 1
ATOM 887 C C . GLY A 1 113 ? 20.828 1.113 -0.101 1.00 52.62 113 GLY A C 1
ATOM 888 O O . GLY A 1 113 ? 20.652 1.969 -0.970 1.00 52.62 113 GLY A O 1
ATOM 889 N N . SER A 1 114 ? 21.522 -0.001 -0.346 1.00 53.34 114 SER A N 1
ATOM 890 C CA . SER A 1 114 ? 21.916 -0.380 -1.707 1.00 53.34 114 SER A CA 1
ATOM 891 C C . SER A 1 114 ? 20.648 -0.729 -2.503 1.00 53.34 114 SER A C 1
ATOM 893 O O . SER A 1 114 ? 19.797 -1.428 -1.958 1.00 53.34 114 SER A O 1
ATOM 895 N N . PRO A 1 115 ? 20.506 -0.349 -3.790 1.00 52.38 115 PRO A N 1
ATOM 896 C CA . PRO A 1 115 ? 19.353 -0.724 -4.633 1.00 52.38 115 PRO A CA 1
ATOM 897 C C . PRO A 1 115 ? 19.178 -2.247 -4.837 1.00 52.38 115 PRO A C 1
ATOM 899 O O . PRO A 1 115 ? 18.321 -2.677 -5.607 1.00 52.38 115 PRO A O 1
ATOM 902 N N . MET A 1 116 ? 20.014 -3.051 -4.175 1.00 55.25 116 MET A N 1
ATOM 903 C CA . MET A 1 116 ? 20.167 -4.493 -4.305 1.00 55.25 116 MET A CA 1
ATOM 904 C C . MET A 1 116 ? 19.426 -5.297 -3.232 1.00 55.25 116 MET A C 1
ATOM 906 O O . MET A 1 116 ? 19.393 -6.510 -3.366 1.00 55.25 116 MET A O 1
ATOM 910 N N . ASP A 1 117 ? 18.815 -4.670 -2.218 1.00 61.66 117 ASP A N 1
ATOM 911 C CA . ASP A 1 117 ? 18.173 -5.381 -1.090 1.00 61.66 117 ASP A CA 1
ATOM 912 C C . ASP A 1 117 ? 16.799 -6.015 -1.451 1.00 61.66 117 ASP A C 1
ATOM 914 O O . ASP A 1 117 ? 16.004 -6.380 -0.577 1.00 61.66 117 ASP A O 1
ATOM 918 N N . GLY A 1 118 ? 16.507 -6.155 -2.749 1.00 71.31 118 GLY A N 1
ATOM 919 C CA . GLY A 1 118 ? 15.282 -6.731 -3.299 1.00 71.31 118 GLY A CA 1
ATOM 920 C C . GLY A 1 118 ? 14.335 -5.702 -3.926 1.00 71.31 118 GLY A C 1
ATOM 921 O O . GLY A 1 118 ? 14.756 -4.627 -4.353 1.00 71.31 118 GLY A O 1
ATOM 922 N N . SER A 1 119 ? 13.055 -6.077 -4.007 1.00 82.12 119 SER A N 1
ATOM 923 C CA . SER A 1 119 ? 11.879 -5.401 -4.582 1.00 82.12 119 SER A CA 1
ATOM 924 C C . SER A 1 119 ? 11.186 -6.279 -5.628 1.00 82.12 119 SER A C 1
ATOM 926 O O . SER A 1 119 ? 10.760 -7.376 -5.274 1.00 82.12 119 SER A O 1
ATOM 928 N N . ILE A 1 120 ? 10.999 -5.842 -6.877 1.00 89.12 120 ILE A N 1
ATOM 929 C CA . ILE A 1 120 ? 10.165 -6.561 -7.844 1.00 89.12 120 ILE A CA 1
ATOM 930 C C . ILE A 1 120 ? 11.012 -7.510 -8.680 1.00 89.12 120 ILE A C 1
ATOM 932 O O . ILE A 1 120 ? 11.711 -7.102 -9.611 1.00 89.12 120 ILE A O 1
ATOM 936 N N . TYR A 1 121 ? 10.851 -8.795 -8.392 1.00 89.06 121 TYR A N 1
ATOM 937 C CA . TYR A 1 121 ? 11.365 -9.881 -9.209 1.00 89.06 121 TYR A CA 1
ATOM 938 C C . TYR A 1 121 ? 10.323 -10.307 -10.236 1.00 89.06 121 TYR A C 1
ATOM 940 O O . TYR A 1 121 ? 9.125 -10.293 -9.951 1.00 89.06 121 TYR A O 1
ATOM 948 N N . VAL A 1 122 ? 10.775 -10.698 -11.424 1.00 90.62 122 VAL A N 1
ATOM 949 C CA . VAL A 1 122 ? 9.944 -11.197 -12.521 1.00 90.62 122 VAL A CA 1
ATOM 950 C C . VAL A 1 122 ? 10.468 -12.546 -12.977 1.00 90.62 122 VAL A C 1
ATOM 952 O O . VAL A 1 122 ? 11.654 -12.697 -13.249 1.00 90.62 122 VAL A O 1
ATOM 955 N N . ASP A 1 123 ? 9.565 -13.509 -13.110 1.00 89.19 123 ASP A N 1
ATOM 956 C CA . ASP A 1 123 ? 9.831 -14.761 -13.803 1.00 89.19 123 ASP A CA 1
ATOM 957 C C . ASP A 1 123 ? 9.622 -14.530 -15.299 1.00 89.19 123 ASP A C 1
ATOM 959 O O . ASP A 1 123 ? 8.497 -14.316 -15.749 1.00 89.19 123 ASP A O 1
ATOM 963 N N . ILE A 1 124 ? 10.696 -14.562 -16.084 1.00 86.69 124 ILE A N 1
ATOM 964 C CA . ILE A 1 124 ? 10.650 -14.277 -17.526 1.00 86.69 124 ILE A CA 1
ATOM 965 C C . ILE A 1 124 ? 9.984 -15.393 -18.349 1.00 86.69 124 ILE A C 1
ATOM 967 O O . ILE A 1 124 ? 9.775 -15.215 -19.550 1.00 86.69 124 ILE A O 1
ATOM 971 N N . GLN A 1 125 ? 9.650 -16.531 -17.729 1.00 84.81 125 GLN A N 1
ATOM 972 C CA . GLN A 1 125 ? 8.887 -17.610 -18.349 1.00 84.81 125 GLN A CA 1
ATOM 973 C C . GLN A 1 125 ? 7.381 -17.451 -18.104 1.00 84.81 125 GLN A C 1
ATOM 975 O O . GLN A 1 125 ? 6.590 -17.582 -19.040 1.00 84.81 125 GLN A O 1
ATOM 980 N N . SER A 1 126 ? 6.967 -17.190 -16.858 1.00 85.12 126 SER A N 1
ATOM 981 C CA . SER A 1 126 ? 5.543 -17.020 -16.517 1.00 85.12 126 SER A CA 1
ATOM 982 C C . SER A 1 126 ? 5.046 -15.573 -16.603 1.00 85.12 126 SER A C 1
ATOM 984 O O . SER A 1 126 ? 3.834 -15.345 -16.600 1.00 85.12 126 SER A O 1
ATOM 986 N N . TYR A 1 127 ? 5.962 -14.604 -16.685 1.00 85.88 127 TYR A N 1
ATOM 987 C CA . TYR A 1 127 ? 5.731 -13.152 -16.655 1.00 85.88 127 TYR A CA 1
ATOM 988 C C . TYR A 1 127 ? 4.958 -12.664 -15.431 1.00 85.88 127 TYR A C 1
ATOM 990 O O . TYR A 1 127 ? 4.309 -11.607 -15.436 1.00 85.88 127 TYR A O 1
ATOM 998 N N . LYS A 1 128 ? 5.014 -13.460 -14.370 1.00 89.50 128 LYS A N 1
ATOM 999 C CA . LYS A 1 128 ? 4.541 -13.062 -13.062 1.00 89.50 128 LYS A CA 1
ATOM 1000 C C . LYS A 1 128 ? 5.671 -12.392 -12.310 1.00 89.50 128 LYS A C 1
ATOM 1002 O O . LYS A 1 128 ? 6.847 -12.653 -12.540 1.00 89.50 128 LYS A O 1
ATOM 1007 N N . ALA A 1 129 ? 5.272 -11.533 -11.401 1.00 90.12 129 ALA A N 1
ATOM 1008 C CA . ALA A 1 129 ? 6.131 -10.680 -10.637 1.00 90.12 129 ALA A CA 1
ATOM 1009 C C . ALA A 1 129 ? 5.777 -10.781 -9.156 1.00 90.12 129 ALA A C 1
ATOM 1011 O O . ALA A 1 129 ? 4.627 -11.037 -8.779 1.00 90.12 129 ALA A O 1
ATOM 1012 N N . VAL A 1 130 ? 6.776 -10.573 -8.315 1.00 87.25 130 VAL A N 1
ATOM 1013 C CA . VAL A 1 130 ? 6.638 -10.657 -6.870 1.00 87.25 130 VAL A CA 1
ATOM 1014 C C . VAL A 1 130 ? 7.487 -9.593 -6.207 1.00 87.25 130 VAL A C 1
ATOM 1016 O O . VAL A 1 130 ? 8.607 -9.332 -6.634 1.00 87.25 130 VAL A O 1
ATOM 1019 N N . TRP A 1 131 ? 6.944 -8.989 -5.152 1.00 84.44 131 TRP A N 1
ATOM 1020 C CA . TRP A 1 131 ? 7.753 -8.192 -4.244 1.00 84.44 131 TRP A CA 1
ATOM 1021 C C . TRP A 1 131 ? 8.484 -9.119 -3.271 1.00 84.44 131 TRP A C 1
ATOM 1023 O O . TRP A 1 131 ? 7.842 -9.884 -2.546 1.00 84.44 131 TRP A O 1
ATOM 1033 N N . HIS A 1 132 ? 9.808 -9.039 -3.221 1.00 78.56 132 HIS A N 1
ATOM 1034 C CA . HIS A 1 132 ? 10.637 -9.832 -2.327 1.00 78.56 132 HIS A CA 1
ATOM 1035 C C . HIS A 1 132 ? 11.774 -8.986 -1.754 1.00 78.56 132 HIS A C 1
ATOM 1037 O O . HIS A 1 132 ? 12.528 -8.389 -2.513 1.00 78.56 132 HIS A O 1
ATOM 1043 N N . ASN A 1 133 ? 11.893 -8.958 -0.426 1.00 71.81 133 ASN A N 1
ATOM 1044 C CA . ASN A 1 133 ? 13.021 -8.330 0.265 1.00 71.81 133 ASN A CA 1
ATOM 1045 C C . ASN A 1 133 ? 14.097 -9.381 0.538 1.00 71.81 133 ASN A C 1
ATOM 1047 O O . ASN A 1 133 ? 13.771 -10.522 0.882 1.00 71.81 133 ASN A O 1
ATOM 1051 N N . ASP A 1 134 ? 15.359 -8.973 0.492 1.00 61.97 134 ASP A N 1
ATOM 1052 C CA . ASP A 1 134 ? 16.519 -9.846 0.690 1.00 61.97 134 ASP A CA 1
ATOM 1053 C C . ASP A 1 134 ? 16.627 -10.461 2.101 1.00 61.97 134 ASP A C 1
ATOM 1055 O O . ASP A 1 134 ? 17.437 -11.362 2.332 1.00 61.97 134 ASP A O 1
ATOM 1059 N N . ASP A 1 135 ? 15.7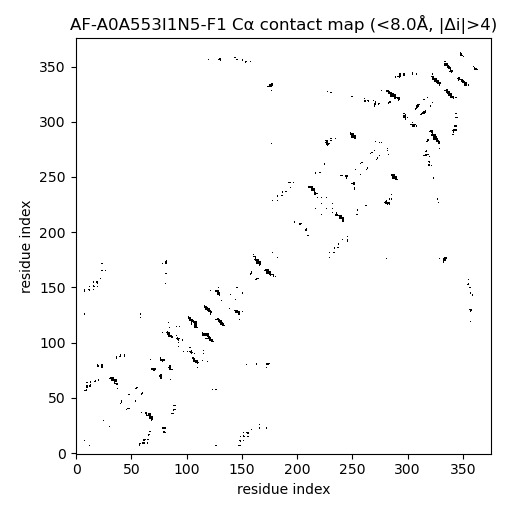86 -10.062 3.051 1.00 58.97 135 ASP A N 1
ATOM 1060 C CA . ASP A 1 135 ? 15.749 -10.654 4.394 1.00 58.97 135 ASP A CA 1
ATOM 1061 C C . ASP A 1 135 ? 15.084 -12.044 4.443 1.00 58.97 135 ASP A C 1
ATOM 1063 O O . ASP A 1 135 ? 15.186 -12.754 5.448 1.00 58.97 135 ASP A O 1
ATOM 1067 N N . PHE A 1 136 ? 14.397 -12.469 3.377 1.00 57.66 136 PHE A N 1
ATOM 1068 C CA . PHE A 1 136 ? 13.677 -13.742 3.354 1.00 57.66 136 PHE A CA 1
ATOM 1069 C C . PHE A 1 136 ? 14.504 -14.870 2.713 1.00 57.66 136 PHE A C 1
ATOM 1071 O O . PHE A 1 136 ? 15.117 -14.712 1.664 1.00 57.66 136 PHE A O 1
ATOM 1078 N N . LEU A 1 137 ? 14.478 -16.055 3.339 1.00 61.31 137 LEU A N 1
ATOM 1079 C CA . LEU A 1 137 ? 15.247 -17.249 2.937 1.00 61.31 137 LEU A CA 1
ATOM 1080 C C . LEU A 1 137 ? 14.790 -17.895 1.605 1.00 61.31 137 LEU A C 1
ATOM 1082 O O . LEU A 1 137 ? 15.371 -18.899 1.198 1.00 61.31 137 LEU A O 1
ATOM 1086 N N . GLY A 1 138 ? 13.764 -17.361 0.932 1.00 73.19 138 GLY A N 1
ATOM 1087 C CA . GLY A 1 138 ? 13.313 -17.838 -0.379 1.00 73.19 138 GLY A CA 1
ATOM 1088 C C . GLY A 1 138 ? 12.069 -17.120 -0.908 1.00 73.19 138 GLY A C 1
ATOM 1089 O O . GLY A 1 138 ? 11.309 -16.522 -0.141 1.00 73.19 138 GLY A O 1
ATOM 1090 N N . PHE A 1 139 ? 11.852 -17.204 -2.223 1.00 76.88 139 PHE A N 1
ATOM 1091 C CA . PHE A 1 139 ? 10.670 -16.645 -2.878 1.00 76.88 139 PHE A CA 1
ATOM 1092 C C . PHE A 1 139 ? 9.377 -17.308 -2.387 1.00 76.88 139 PHE A C 1
ATOM 1094 O O . PHE A 1 139 ? 9.360 -18.510 -2.094 1.00 76.88 139 PHE A O 1
ATOM 1101 N N . PRO A 1 140 ? 8.259 -16.563 -2.325 1.00 80.00 140 PRO A N 1
ATOM 1102 C CA . PRO A 1 140 ? 6.974 -17.179 -2.057 1.00 80.00 140 PRO A CA 1
ATOM 1103 C C . PRO A 1 140 ? 6.576 -18.111 -3.216 1.00 80.00 140 PRO A C 1
ATOM 1105 O O . PRO A 1 140 ? 7.049 -17.946 -4.345 1.00 80.00 140 PRO A O 1
ATOM 1108 N N . PRO A 1 141 ? 5.672 -19.070 -2.962 1.00 82.06 141 PRO A N 1
ATOM 1109 C CA . PRO A 1 141 ? 5.145 -19.969 -3.982 1.00 82.06 141 PRO A CA 1
ATOM 1110 C C . PRO A 1 141 ? 4.634 -19.243 -5.256 1.00 82.06 141 PRO A C 1
ATOM 1112 O O . PRO A 1 141 ? 3.998 -18.192 -5.133 1.00 82.06 141 PRO A O 1
ATOM 1115 N N . PRO A 1 142 ? 4.855 -19.782 -6.478 1.00 79.81 142 PRO A N 1
ATOM 1116 C CA . PRO A 1 142 ? 4.497 -19.125 -7.753 1.00 79.81 142 PRO A CA 1
ATOM 1117 C C . PRO A 1 142 ? 3.011 -18.775 -7.955 1.00 79.81 142 PRO A C 1
ATOM 1119 O O . PRO A 1 142 ? 2.650 -17.973 -8.822 1.00 79.81 142 PRO A O 1
ATOM 1122 N N . ASP A 1 143 ? 2.111 -19.394 -7.1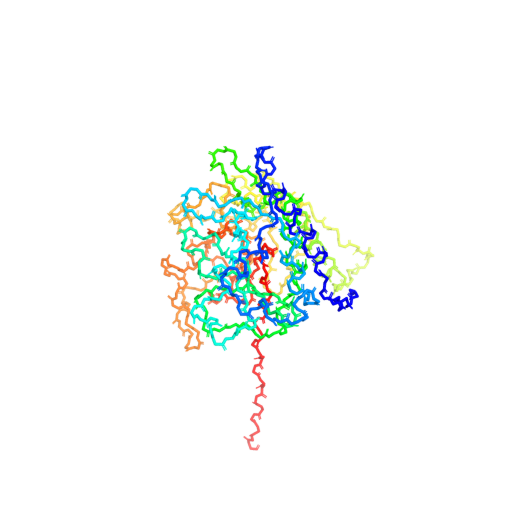96 1.00 81.06 143 ASP A N 1
ATOM 1123 C CA . ASP A 1 143 ? 0.680 -19.082 -7.175 1.00 81.06 143 ASP A CA 1
ATOM 1124 C C . ASP A 1 143 ? 0.369 -17.756 -6.463 1.00 81.06 143 ASP A C 1
ATOM 1126 O O . ASP A 1 143 ? -0.685 -17.172 -6.707 1.00 81.06 143 ASP A O 1
ATOM 1130 N N . GLN A 1 144 ? 1.300 -17.245 -5.655 1.00 81.81 144 GLN A N 1
ATOM 1131 C CA . GLN A 1 144 ? 1.197 -15.942 -4.989 1.00 81.81 144 GLN A CA 1
ATOM 1132 C C . GLN A 1 144 ? 1.749 -14.788 -5.836 1.00 81.81 144 GLN A C 1
ATOM 1134 O O . GLN A 1 144 ? 1.557 -13.624 -5.486 1.00 81.81 144 GLN A O 1
ATOM 1139 N N . TRP A 1 145 ? 2.421 -15.089 -6.950 1.00 87.56 145 TRP A N 1
ATOM 1140 C CA . TRP A 1 145 ? 2.986 -14.076 -7.835 1.00 87.56 145 TRP A CA 1
ATOM 1141 C C . TRP A 1 145 ? 1.886 -13.459 -8.703 1.00 87.56 145 TRP A C 1
ATOM 1143 O O . TRP A 1 145 ? 0.959 -14.137 -9.162 1.00 87.56 145 TRP A O 1
ATOM 1153 N N . LEU A 1 146 ? 1.999 -12.159 -8.956 1.00 89.06 146 LEU A N 1
ATOM 1154 C CA . LEU A 1 146 ? 0.993 -11.364 -9.655 1.00 89.06 146 LEU A CA 1
ATOM 1155 C C . LEU A 1 146 ? 1.434 -11.061 -11.090 1.00 89.06 146 LEU A C 1
ATOM 1157 O O . LEU A 1 146 ? 2.625 -10.927 -11.337 1.00 89.06 146 LEU A O 1
ATOM 1161 N N . PRO A 1 147 ? 0.519 -10.894 -12.057 1.00 91.25 147 PRO A N 1
ATOM 1162 C CA . PRO A 1 147 ? 0.898 -10.399 -13.379 1.00 91.25 147 PRO A CA 1
ATOM 1163 C C . PRO A 1 147 ? 1.620 -9.047 -13.276 1.00 91.25 147 PRO A C 1
ATOM 1165 O O . PRO A 1 147 ? 1.134 -8.156 -12.575 1.00 91.25 147 PRO A O 1
ATOM 1168 N N . LEU A 1 148 ? 2.729 -8.863 -14.004 1.00 90.50 148 LEU A N 1
ATOM 1169 C CA . LEU A 1 148 ? 3.479 -7.596 -14.003 1.00 90.50 148 LEU A CA 1
ATOM 1170 C C . LEU A 1 148 ? 2.582 -6.391 -14.337 1.00 90.50 148 LEU A C 1
ATOM 1172 O O . LEU A 1 148 ? 2.672 -5.341 -13.704 1.00 90.50 148 LEU A O 1
ATOM 1176 N N . GLU A 1 149 ? 1.657 -6.577 -15.280 1.00 92.00 149 GLU A N 1
ATOM 1177 C CA . GLU A 1 149 ? 0.671 -5.568 -15.671 1.00 92.00 149 GLU A CA 1
ATOM 1178 C C . GLU A 1 149 ? -0.131 -5.034 -14.470 1.00 92.00 149 GLU A C 1
ATOM 1180 O O . GLU A 1 149 ? -0.342 -3.828 -14.350 1.00 92.00 149 GLU A O 1
ATOM 1185 N N . LEU A 1 150 ? -0.540 -5.920 -13.554 1.00 90.56 150 LEU A N 1
ATOM 1186 C CA . LEU A 1 150 ? -1.313 -5.554 -12.369 1.00 90.56 150 LEU A CA 1
ATOM 1187 C C . LEU A 1 150 ? -0.474 -4.728 -11.387 1.00 90.56 150 LEU A C 1
ATOM 1189 O O . LEU A 1 150 ? -0.997 -3.800 -10.771 1.00 90.56 150 LEU A O 1
ATOM 1193 N N . ILE A 1 151 ? 0.813 -5.053 -11.238 1.00 89.19 151 ILE A N 1
ATOM 1194 C CA . ILE A 1 151 ? 1.732 -4.293 -10.379 1.00 89.19 151 ILE A CA 1
ATOM 1195 C C . ILE A 1 151 ? 1.894 -2.873 -10.931 1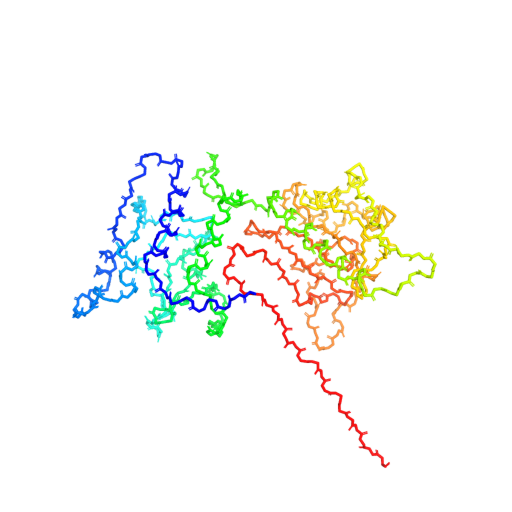.00 89.19 151 ILE A C 1
ATOM 1197 O O . ILE A 1 151 ? 1.659 -1.908 -10.207 1.00 89.19 151 ILE A O 1
ATOM 1201 N N . LEU A 1 152 ? 2.177 -2.737 -12.230 1.00 92.31 152 LEU A N 1
ATOM 1202 C CA . LEU A 1 152 ? 2.325 -1.431 -12.882 1.00 92.31 152 LEU A CA 1
ATOM 1203 C C . LEU A 1 152 ? 1.030 -0.605 -12.834 1.00 92.31 152 LEU A C 1
ATOM 1205 O O . LEU A 1 152 ? 1.072 0.598 -12.582 1.00 92.31 152 LEU A O 1
ATOM 1209 N N . GLN A 1 153 ? -0.133 -1.241 -13.013 1.00 93.38 153 GLN A N 1
ATOM 1210 C CA . GLN A 1 153 ? -1.436 -0.582 -12.860 1.00 93.38 153 GLN A CA 1
ATOM 1211 C C . GLN A 1 153 ? -1.653 -0.039 -11.450 1.00 93.38 153 GLN A C 1
ATOM 1213 O O . GLN A 1 153 ? -2.153 1.074 -11.307 1.00 93.38 153 GLN A O 1
ATOM 1218 N N . LYS A 1 154 ? -1.278 -0.795 -10.412 1.00 89.25 154 LYS A N 1
ATOM 1219 C CA . LYS A 1 154 ? -1.383 -0.333 -9.022 1.00 89.25 154 LYS A CA 1
ATOM 1220 C C . LYS A 1 154 ? -0.479 0.867 -8.758 1.00 89.25 154 LYS A C 1
ATOM 1222 O O . LYS A 1 154 ? -0.949 1.856 -8.201 1.00 89.25 154 LYS A O 1
ATOM 1227 N N . SER A 1 155 ? 0.774 0.823 -9.210 1.00 90.62 155 SER A N 1
ATOM 1228 C CA . SER A 1 155 ? 1.692 1.959 -9.078 1.00 90.62 155 SER A CA 1
ATOM 1229 C C . SER A 1 155 ? 1.170 3.195 -9.815 1.00 90.62 155 SER A C 1
ATOM 1231 O O . SER A 1 155 ? 1.253 4.307 -9.299 1.00 90.62 155 SER A O 1
ATOM 1233 N N . LEU A 1 156 ? 0.583 3.020 -11.004 1.00 92.69 156 LEU A N 1
ATOM 1234 C CA . LEU A 1 156 ? 0.017 4.140 -11.758 1.00 92.69 156 LEU A CA 1
ATOM 1235 C C . LEU A 1 156 ? -1.230 4.685 -11.064 1.00 92.69 156 LEU A C 1
ATOM 1237 O O . LEU A 1 156 ? -1.426 5.896 -10.989 1.00 92.69 156 LEU A O 1
ATOM 1241 N N . HIS A 1 157 ? -2.048 3.800 -10.500 1.00 90.81 157 HIS A N 1
ATOM 1242 C CA . HIS A 1 157 ? -3.201 4.200 -9.716 1.00 90.81 157 HIS A CA 1
ATOM 1243 C C . HIS A 1 157 ? -2.794 5.065 -8.514 1.00 90.81 157 HIS A C 1
ATOM 1245 O O . HIS A 1 157 ? -3.420 6.101 -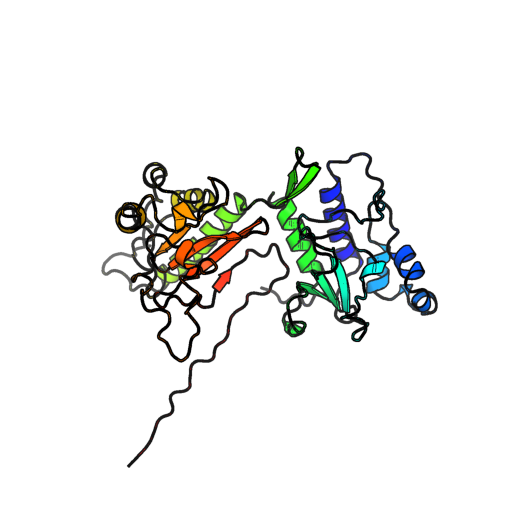8.295 1.00 90.81 157 HIS A O 1
ATOM 1251 N N . ALA A 1 158 ? -1.708 4.720 -7.814 1.00 89.62 158 ALA A N 1
ATOM 1252 C CA . ALA A 1 158 ? -1.170 5.525 -6.716 1.00 89.62 158 ALA A CA 1
ATOM 1253 C C . ALA A 1 158 ? -0.756 6.946 -7.153 1.00 89.62 158 ALA A C 1
ATOM 1255 O O . ALA A 1 158 ? -1.001 7.909 -6.429 1.00 89.62 158 ALA A O 1
ATOM 1256 N N . TRP A 1 159 ? -0.223 7.126 -8.363 1.00 90.81 159 TRP A N 1
ATOM 1257 C CA . TRP A 1 159 ? -0.047 8.470 -8.929 1.00 90.81 159 TRP A CA 1
ATOM 1258 C C . TRP A 1 159 ? -1.384 9.178 -9.168 1.00 90.81 159 TRP A C 1
ATOM 1260 O O . TRP A 1 159 ? -1.553 10.334 -8.790 1.00 90.81 159 TRP A O 1
ATOM 1270 N N . THR A 1 160 ? -2.360 8.493 -9.772 1.00 90.62 160 THR A N 1
ATOM 1271 C CA . THR A 1 160 ? -3.658 9.109 -10.107 1.00 90.62 160 THR A CA 1
ATOM 1272 C C . THR A 1 160 ? -4.481 9.520 -8.887 1.00 90.62 160 THR A C 1
ATOM 1274 O O . THR A 1 160 ? -5.233 10.488 -8.965 1.00 90.62 160 THR A O 1
ATOM 1277 N N . THR A 1 161 ? -4.340 8.820 -7.760 1.00 88.00 161 THR A N 1
ATOM 1278 C CA . THR A 1 161 ? -5.021 9.155 -6.499 1.00 88.00 161 THR A CA 1
ATOM 1279 C C . THR A 1 161 ? -4.258 10.188 -5.669 1.00 88.00 161 THR A C 1
ATOM 1281 O O . THR A 1 161 ? -4.745 10.601 -4.617 1.00 88.00 161 THR A O 1
ATOM 1284 N N . GLY A 1 162 ? -3.077 10.621 -6.127 1.00 89.81 162 GLY A N 1
ATOM 1285 C CA . GLY A 1 162 ? -2.201 11.543 -5.405 1.00 89.81 162 GLY A CA 1
ATOM 1286 C C . GLY A 1 162 ? -1.466 10.904 -4.225 1.00 89.81 162 GLY A C 1
ATOM 1287 O O . GLY A 1 162 ? -0.915 11.627 -3.392 1.00 89.81 162 GLY A O 1
ATOM 1288 N N . LYS A 1 163 ? -1.468 9.567 -4.139 1.00 88.00 163 LYS A N 1
ATOM 1289 C CA . LYS A 1 163 ? -0.703 8.805 -3.146 1.00 88.00 163 LYS A CA 1
ATOM 1290 C C . LYS A 1 163 ? 0.788 8.991 -3.388 1.00 88.00 163 LYS A C 1
ATOM 1292 O O . LYS A 1 163 ? 1.517 9.228 -2.434 1.00 88.00 163 LYS A O 1
ATOM 1297 N N . PHE A 1 164 ? 1.214 8.940 -4.647 1.00 91.19 164 PHE A N 1
ATOM 1298 C CA . PHE A 1 164 ? 2.551 9.357 -5.062 1.00 91.19 164 PHE A CA 1
ATOM 1299 C C . PHE A 1 164 ? 2.520 10.808 -5.529 1.00 91.19 164 PHE A C 1
ATOM 1301 O O . PHE A 1 164 ? 1.578 11.233 -6.202 1.00 91.19 164 PHE A O 1
ATOM 1308 N N . TYR A 1 165 ? 3.539 11.572 -5.149 1.00 90.75 165 TYR A N 1
ATOM 1309 C CA . TYR A 1 165 ? 3.668 12.972 -5.521 1.00 90.75 165 TYR A CA 1
ATOM 1310 C C . TYR A 1 165 ? 5.136 13.379 -5.645 1.00 90.75 165 TYR A C 1
ATOM 1312 O O . TYR A 1 165 ? 6.026 12.746 -5.079 1.00 90.75 165 TYR A O 1
ATOM 1320 N N . TRP A 1 166 ? 5.380 14.458 -6.384 1.00 91.38 166 TRP A N 1
ATOM 1321 C CA . TRP A 1 166 ? 6.688 15.097 -6.412 1.00 91.38 166 TRP A CA 1
ATOM 1322 C C . TRP A 1 166 ? 6.828 16.083 -5.258 1.00 91.38 166 TRP A C 1
ATOM 1324 O O . TRP A 1 166 ? 6.038 17.026 -5.141 1.00 91.38 166 TRP A O 1
ATOM 1334 N N . ASP A 1 167 ? 7.845 15.884 -4.432 1.00 89.75 167 ASP A N 1
ATOM 1335 C CA . ASP A 1 167 ? 8.230 16.828 -3.400 1.00 89.75 167 ASP A CA 1
ATOM 1336 C C . ASP A 1 167 ? 9.201 17.859 -3.985 1.00 89.75 167 ASP A C 1
ATOM 1338 O O . ASP A 1 167 ? 10.355 17.563 -4.291 1.00 89.75 167 ASP A O 1
ATOM 1342 N N . ALA A 1 168 ? 8.720 19.090 -4.164 1.00 87.94 168 ALA A N 1
ATOM 1343 C CA . ALA A 1 168 ? 9.519 20.169 -4.736 1.00 87.94 168 ALA A CA 1
ATOM 1344 C C . ALA A 1 168 ? 10.642 20.659 -3.805 1.00 87.94 168 ALA A C 1
ATOM 1346 O O . ALA A 1 168 ? 11.591 21.267 -4.291 1.00 87.94 168 ALA A O 1
ATOM 1347 N N . GLN A 1 169 ? 10.535 20.434 -2.490 1.00 87.62 169 GLN A N 1
ATOM 1348 C CA . GLN A 1 169 ? 11.551 20.871 -1.530 1.00 87.62 169 GLN A CA 1
ATOM 1349 C C . GLN A 1 169 ? 12.727 19.901 -1.512 1.00 87.62 169 GLN A C 1
ATOM 1351 O O . GLN A 1 169 ? 13.878 20.326 -1.550 1.00 87.62 169 GLN A O 1
ATOM 1356 N N . GLU A 1 170 ? 12.431 18.603 -1.493 1.00 85.50 170 GLU A N 1
ATOM 1357 C CA . GLU A 1 170 ? 13.449 17.551 -1.505 1.00 85.50 170 GLU A CA 1
ATOM 1358 C C . GLU A 1 170 ? 13.838 17.096 -2.913 1.00 85.50 170 GLU A C 1
ATOM 1360 O O . GLU A 1 170 ? 14.751 16.287 -3.075 1.00 85.50 170 GLU A O 1
ATOM 1365 N N . THR A 1 171 ? 13.186 17.637 -3.945 1.00 87.69 171 THR A N 1
ATOM 1366 C CA . THR A 1 171 ? 13.445 17.328 -5.361 1.00 87.69 171 THR A CA 1
ATOM 1367 C C . THR A 1 171 ? 13.411 15.825 -5.644 1.00 87.69 171 THR A C 1
ATOM 1369 O O . THR A 1 171 ? 14.275 15.281 -6.327 1.00 87.69 171 THR A O 1
ATOM 1372 N N . THR A 1 172 ? 12.421 15.139 -5.071 1.00 87.81 172 THR A N 1
ATOM 1373 C CA . THR A 1 172 ? 12.287 13.682 -5.153 1.00 87.81 172 THR A CA 1
ATOM 1374 C C . THR A 1 172 ? 10.824 13.254 -5.149 1.00 87.81 172 THR A C 1
ATOM 1376 O O . THR A 1 172 ? 9.925 14.019 -4.798 1.00 87.81 172 THR A O 1
ATOM 1379 N N . ILE A 1 173 ? 10.575 12.007 -5.536 1.00 89.62 173 ILE A N 1
ATOM 1380 C CA . ILE A 1 173 ? 9.245 11.403 -5.498 1.00 89.62 173 ILE A CA 1
ATOM 1381 C C . ILE A 1 173 ? 8.998 10.861 -4.089 1.00 89.62 173 ILE A C 1
ATOM 1383 O O . ILE A 1 173 ? 9.811 10.098 -3.570 1.00 89.62 173 ILE A O 1
ATOM 1387 N N . LYS A 1 174 ? 7.853 11.202 -3.496 1.00 87.00 174 LYS A N 1
ATOM 1388 C CA . LYS A 1 174 ? 7.424 10.719 -2.178 1.00 87.00 174 LYS A CA 1
ATOM 1389 C C . LYS A 1 174 ? 6.040 10.088 -2.215 1.00 87.00 174 LYS A C 1
ATOM 1391 O O . LYS A 1 174 ? 5.258 10.306 -3.146 1.00 87.00 174 LYS A O 1
ATOM 1396 N N . ALA A 1 175 ? 5.740 9.297 -1.191 1.00 85.88 175 ALA A N 1
ATOM 1397 C CA . ALA A 1 175 ? 4.402 8.791 -0.935 1.00 85.88 175 ALA A CA 1
ATOM 1398 C C . ALA A 1 175 ? 3.768 9.536 0.247 1.00 85.88 175 ALA A C 1
ATOM 1400 O O . ALA A 1 175 ? 4.443 9.941 1.186 1.00 85.88 175 ALA A O 1
ATOM 1401 N N . ARG A 1 176 ? 2.453 9.752 0.191 1.00 84.19 176 ARG A N 1
ATOM 1402 C CA . ARG A 1 176 ? 1.671 10.255 1.329 1.00 84.19 176 ARG A CA 1
ATOM 1403 C C . ARG A 1 176 ? 1.260 9.090 2.219 1.00 84.19 176 ARG A C 1
ATOM 1405 O O . ARG A 1 176 ? 0.817 8.083 1.671 1.00 84.19 176 ARG A O 1
ATOM 1412 N N . SER A 1 177 ? 1.234 9.261 3.541 1.00 78.25 177 SER A N 1
ATOM 1413 C CA . SER A 1 177 ? 0.697 8.257 4.482 1.00 78.25 177 SER A CA 1
ATOM 1414 C C . SER A 1 177 ? -0.732 7.832 4.104 1.00 78.25 177 SER A C 1
ATOM 1416 O O . SER A 1 177 ? -1.004 6.641 3.956 1.00 78.25 177 SER A O 1
ATOM 1418 N N . PHE A 1 178 ? -1.593 8.790 3.728 1.00 85.12 178 PHE A N 1
ATOM 1419 C CA . PHE A 1 178 ? -2.909 8.538 3.122 1.00 85.12 178 PHE A CA 1
ATOM 1420 C C . PHE A 1 178 ? -3.354 9.638 2.154 1.00 85.12 178 PHE A C 1
ATOM 1422 O O . PHE A 1 178 ? -2.798 10.735 2.095 1.00 85.12 178 PHE A O 1
ATOM 1429 N N . THR A 1 179 ? -4.412 9.338 1.410 1.00 88.06 179 THR A N 1
ATOM 1430 C CA . THR A 1 179 ? -5.132 10.262 0.534 1.00 88.06 179 THR A CA 1
ATOM 1431 C C . THR A 1 179 ? -6.610 10.327 0.911 1.00 88.06 179 THR A C 1
ATOM 1433 O O . THR A 1 179 ? -7.154 9.438 1.569 1.00 88.06 179 THR A O 1
ATOM 1436 N N . GLN A 1 180 ? -7.313 11.354 0.428 1.00 90.00 180 GLN A N 1
ATOM 1437 C CA . GLN A 1 180 ? -8.773 11.418 0.545 1.00 90.00 180 GLN A CA 1
ATOM 1438 C C . GLN A 1 180 ? -9.453 10.183 -0.080 1.00 90.00 180 GLN A C 1
ATOM 1440 O O . GLN A 1 180 ? -10.446 9.684 0.448 1.00 90.00 180 GLN A O 1
ATOM 1445 N N . HIS A 1 181 ? -8.877 9.642 -1.159 1.00 89.25 181 HIS A N 1
ATOM 1446 C CA . HIS A 1 181 ? -9.361 8.416 -1.786 1.00 89.25 181 HIS A CA 1
ATOM 1447 C C . HIS A 1 181 ? -9.291 7.212 -0.833 1.00 89.25 181 HIS A C 1
ATOM 1449 O O . HIS A 1 181 ? -10.233 6.421 -0.773 1.00 89.25 181 HIS A O 1
ATOM 1455 N N . ASP A 1 182 ? -8.223 7.095 -0.040 1.00 87.88 182 ASP A N 1
ATOM 1456 C CA . ASP A 1 182 ? -8.063 6.010 0.938 1.00 87.88 182 ASP A CA 1
ATOM 1457 C C . ASP A 1 182 ? -9.137 6.072 2.033 1.00 87.88 182 ASP A C 1
ATOM 1459 O O . ASP A 1 182 ? -9.698 5.041 2.428 1.00 87.88 182 ASP A O 1
ATOM 1463 N N . VAL A 1 183 ? -9.491 7.283 2.481 1.00 91.75 183 VAL A N 1
ATOM 1464 C CA . VAL A 1 183 ? -10.594 7.502 3.430 1.00 91.75 183 VAL A CA 1
ATOM 1465 C C . VAL A 1 183 ? -11.919 7.060 2.810 1.00 91.75 183 VAL A C 1
ATOM 1467 O O . VAL A 1 183 ? -12.666 6.300 3.428 1.00 91.75 183 VAL A O 1
ATOM 1470 N N . GLU A 1 184 ? -12.209 7.472 1.577 1.00 94.06 184 GLU A N 1
ATOM 1471 C CA . GLU A 1 184 ? -13.448 7.120 0.871 1.00 94.06 184 GLU A CA 1
ATOM 1472 C C . GLU A 1 184 ? -13.594 5.609 0.658 1.00 94.06 184 GLU A C 1
ATOM 1474 O O . GLU A 1 184 ? -14.654 5.039 0.946 1.00 94.06 184 GLU A O 1
ATOM 1479 N N . GLN A 1 185 ? -12.524 4.935 0.226 1.00 91.56 185 GLN A N 1
ATOM 1480 C CA . GLN A 1 185 ? -12.496 3.478 0.076 1.00 91.56 185 GLN A CA 1
ATOM 1481 C C . GLN A 1 185 ? -12.709 2.770 1.416 1.00 91.56 185 GLN A C 1
ATOM 1483 O O . GLN A 1 185 ? -13.486 1.811 1.496 1.00 91.56 185 GLN A O 1
ATOM 1488 N N . SER A 1 186 ? -12.077 3.264 2.482 1.00 92.56 186 SER A N 1
ATOM 1489 C CA . SER A 1 186 ? -12.214 2.714 3.833 1.00 92.56 186 SER A CA 1
ATOM 1490 C C . SER A 1 186 ? -13.633 2.888 4.375 1.00 92.56 186 SER A C 1
ATOM 1492 O O . SER A 1 186 ? -14.216 1.939 4.905 1.00 92.56 186 SER A O 1
ATOM 1494 N N . VAL A 1 187 ? -14.246 4.058 4.176 1.00 96.00 187 VAL A N 1
ATOM 1495 C CA . VAL A 1 187 ? -15.650 4.322 4.529 1.00 96.00 187 VAL A CA 1
ATOM 1496 C C . VAL A 1 187 ? -16.586 3.407 3.735 1.00 96.00 187 VAL A C 1
ATOM 1498 O O . VAL A 1 187 ? -17.491 2.799 4.310 1.00 96.00 187 VAL A O 1
ATOM 1501 N N . ALA A 1 188 ? -16.355 3.232 2.431 1.00 96.06 188 ALA A N 1
ATOM 1502 C CA . ALA A 1 188 ? -17.148 2.334 1.595 1.00 96.06 188 ALA A CA 1
ATOM 1503 C C . ALA A 1 188 ? -17.005 0.859 2.016 1.00 96.06 188 ALA A C 1
ATOM 1505 O O . ALA A 1 188 ? -17.993 0.119 2.065 1.00 96.06 188 ALA A O 1
ATOM 1506 N N . ALA A 1 189 ? -15.794 0.406 2.351 1.00 93.94 189 ALA A N 1
ATOM 1507 C CA . ALA A 1 189 ? -15.545 -0.927 2.899 1.00 93.94 189 ALA A CA 1
ATOM 1508 C C . ALA A 1 189 ? -16.253 -1.124 4.246 1.00 93.94 189 ALA A C 1
ATOM 1510 O O . ALA A 1 189 ? -16.957 -2.120 4.434 1.00 93.94 189 ALA A O 1
ATOM 1511 N N . PHE A 1 190 ? -16.160 -0.140 5.140 1.00 95.25 190 PHE A N 1
ATOM 1512 C CA . PHE A 1 190 ? -16.859 -0.155 6.418 1.00 95.25 190 PHE A CA 1
ATOM 1513 C C . PHE A 1 190 ? -18.379 -0.219 6.230 1.00 95.25 190 PHE A C 1
ATOM 1515 O O . PHE A 1 190 ? -19.050 -1.033 6.857 1.00 95.25 190 PHE A O 1
ATOM 1522 N N . TYR A 1 191 ? -18.947 0.546 5.298 1.00 96.00 191 TYR A N 1
ATOM 1523 C CA . TYR A 1 191 ? -20.375 0.479 4.987 1.00 96.00 191 TYR A CA 1
ATOM 1524 C C . TYR A 1 191 ? -20.817 -0.869 4.425 1.00 96.00 191 TYR A C 1
ATOM 1526 O O . TYR A 1 191 ? -21.904 -1.325 4.786 1.00 96.00 191 TYR A O 1
ATOM 1534 N N . ARG A 1 192 ? -19.992 -1.531 3.604 1.00 95.69 192 ARG A N 1
ATOM 1535 C CA . ARG A 1 192 ? -20.251 -2.906 3.143 1.00 95.69 192 ARG A CA 1
ATOM 1536 C C . ARG A 1 192 ? -20.256 -3.899 4.305 1.00 95.69 192 ARG A C 1
ATOM 1538 O O . ARG A 1 192 ? -21.126 -4.774 4.341 1.00 95.69 192 ARG A O 1
ATOM 1545 N N . LEU A 1 193 ? -19.342 -3.742 5.266 1.00 94.44 193 LEU A N 1
ATOM 1546 C CA . LEU A 1 193 ? -19.325 -4.525 6.504 1.00 94.44 193 LEU A CA 1
ATOM 1547 C C . LEU A 1 193 ? -20.597 -4.288 7.326 1.00 94.44 193 LEU A C 1
ATOM 1549 O O . LEU A 1 193 ? -21.281 -5.248 7.676 1.00 94.44 193 LEU A O 1
ATOM 1553 N N . LEU A 1 194 ? -20.961 -3.028 7.580 1.00 94.12 194 LEU A N 1
ATOM 1554 C CA . LEU A 1 194 ? -22.169 -2.696 8.338 1.00 94.12 194 LEU A CA 1
ATOM 1555 C C . LEU A 1 194 ? -23.421 -3.267 7.668 1.00 94.12 194 LEU A C 1
ATOM 1557 O O . LEU A 1 194 ? -24.181 -3.968 8.326 1.00 94.12 194 LEU A O 1
ATOM 1561 N N . SER A 1 195 ? -23.593 -3.062 6.359 1.00 92.94 195 SER A N 1
ATOM 1562 C CA . SER A 1 195 ? -24.722 -3.619 5.601 1.00 92.94 195 SER A CA 1
ATOM 1563 C C . SER A 1 195 ? -24.770 -5.142 5.686 1.00 92.94 195 SER A C 1
ATOM 1565 O O . SER A 1 195 ? -25.834 -5.726 5.864 1.00 92.94 195 SER A O 1
ATOM 1567 N N . SER A 1 196 ? -23.612 -5.794 5.606 1.00 93.56 196 SER A N 1
ATOM 1568 C CA . SER A 1 196 ? -23.498 -7.245 5.745 1.00 93.56 196 SER A CA 1
ATOM 1569 C C . SER A 1 196 ? -23.963 -7.737 7.117 1.00 93.56 196 SER A C 1
ATOM 1571 O O . SER A 1 196 ? -24.624 -8.772 7.203 1.00 93.56 196 SER A O 1
ATOM 1573 N N . ILE A 1 197 ? -23.634 -7.017 8.186 1.00 92.25 197 ILE A N 1
ATOM 1574 C CA . ILE A 1 197 ? -24.085 -7.349 9.541 1.00 92.25 197 ILE A CA 1
ATOM 1575 C C . ILE A 1 197 ? -25.586 -7.089 9.663 1.00 92.25 197 ILE A C 1
ATOM 1577 O O . ILE A 1 197 ? -26.320 -7.992 10.047 1.00 92.25 197 ILE A O 1
ATOM 1581 N N . GLU A 1 198 ? -26.043 -5.897 9.271 1.00 90.50 198 GLU A N 1
ATOM 1582 C CA . GLU A 1 198 ? -27.443 -5.454 9.316 1.00 90.50 198 GLU A CA 1
ATOM 1583 C C . GLU A 1 198 ? -28.385 -6.461 8.636 1.00 90.50 198 GLU A C 1
ATOM 1585 O O . GLU A 1 198 ? -29.426 -6.793 9.198 1.00 90.50 198 GLU A O 1
ATOM 1590 N N . LEU A 1 199 ? -27.990 -7.009 7.480 1.00 89.81 199 LEU A N 1
ATOM 1591 C CA . LEU A 1 199 ? -28.746 -8.030 6.739 1.00 89.81 199 LEU A CA 1
ATOM 1592 C C . LEU A 1 199 ? -28.893 -9.369 7.477 1.00 89.81 199 LEU A C 1
ATOM 1594 O O . LEU A 1 199 ? -29.803 -10.136 7.175 1.00 89.81 199 LEU A O 1
ATOM 1598 N N . ARG A 1 200 ? -27.983 -9.678 8.405 1.00 89.94 200 ARG A N 1
ATOM 1599 C CA . ARG A 1 200 ? -27.955 -10.940 9.160 1.00 89.94 200 ARG A CA 1
ATOM 1600 C C . ARG A 1 200 ? -28.524 -10.796 10.570 1.00 89.94 200 ARG A C 1
ATOM 1602 O O . ARG A 1 200 ? -28.593 -11.789 11.292 1.00 89.94 200 ARG A O 1
ATOM 1609 N N . MET A 1 201 ? -28.899 -9.587 10.988 1.00 85.06 201 MET A N 1
ATOM 1610 C CA . MET A 1 201 ? -29.464 -9.378 12.317 1.00 85.06 201 MET A CA 1
ATOM 1611 C C . MET A 1 201 ? -30.947 -9.774 12.355 1.00 85.06 201 MET A C 1
ATOM 1613 O O . MET A 1 201 ? -31.660 -9.581 11.367 1.00 85.06 201 MET A O 1
ATOM 1617 N N . PRO A 1 202 ? -31.439 -10.307 13.490 1.00 82.12 202 PRO A N 1
ATOM 1618 C CA . PRO A 1 202 ? -32.846 -10.649 13.636 1.00 82.12 202 PRO A CA 1
ATOM 1619 C C . PRO A 1 202 ? -33.735 -9.418 13.414 1.00 82.12 202 PRO A C 1
ATOM 1621 O O . PRO A 1 202 ? -33.436 -8.355 13.973 1.00 82.12 202 PRO A O 1
ATOM 1624 N N . PRO A 1 203 ? -34.836 -9.537 12.649 1.00 71.69 203 PRO A N 1
ATOM 1625 C CA . PRO A 1 203 ? -35.766 -8.433 12.474 1.00 71.69 203 PRO A CA 1
ATOM 1626 C C . PRO A 1 203 ? -36.286 -7.987 13.842 1.00 71.69 203 PRO A C 1
ATOM 1628 O O . PRO A 1 203 ? -36.766 -8.797 14.633 1.00 71.69 203 PRO A O 1
ATOM 1631 N N . LYS A 1 204 ? -36.175 -6.689 14.139 1.00 67.38 204 LYS A N 1
ATOM 1632 C CA . LYS A 1 204 ? -36.784 -6.129 15.349 1.00 67.38 204 LYS A CA 1
ATOM 1633 C C . LYS A 1 204 ? -38.302 -6.227 15.210 1.00 67.38 204 LYS A C 1
ATOM 1635 O O . LYS A 1 204 ? -38.857 -5.721 14.233 1.00 67.38 204 LYS A O 1
ATOM 1640 N N . GLU A 1 205 ? -38.957 -6.869 16.176 1.00 56.25 205 GLU A N 1
ATOM 1641 C CA . GLU A 1 205 ? -40.413 -7.029 16.200 1.00 56.25 205 GLU A CA 1
ATOM 1642 C C . GLU A 1 205 ? -41.117 -5.685 15.936 1.00 56.25 205 GLU A C 1
ATOM 1644 O O . GLU A 1 205 ? -40.847 -4.673 16.587 1.00 56.25 205 GLU A O 1
ATOM 1649 N N . GLY A 1 206 ? -42.006 -5.664 14.939 1.00 58.22 206 GLY A N 1
ATOM 1650 C CA . GLY A 1 206 ? -42.932 -4.553 14.701 1.00 58.22 206 GLY A CA 1
ATOM 1651 C C . GLY A 1 206 ? -42.468 -3.419 13.780 1.00 58.22 206 GLY A C 1
ATOM 1652 O O . GLY A 1 206 ? -43.250 -2.496 13.558 1.00 58.22 206 GLY A O 1
ATOM 1653 N N . LYS A 1 207 ? -41.265 -3.451 13.189 1.00 52.69 207 LYS A N 1
ATOM 1654 C CA . LYS A 1 207 ? -40.896 -2.513 12.109 1.00 52.69 207 LYS A CA 1
ATOM 1655 C C . LYS A 1 207 ? -40.084 -3.218 11.028 1.00 52.69 207 LYS A C 1
ATOM 1657 O O . LYS A 1 207 ? -39.125 -3.915 11.339 1.00 52.69 207 LYS A O 1
ATOM 1662 N N . ALA A 1 208 ? -40.409 -2.953 9.758 1.00 50.69 208 ALA A N 1
ATOM 1663 C CA . ALA A 1 208 ? -39.481 -3.126 8.639 1.00 50.69 208 ALA A CA 1
ATOM 1664 C C . ALA A 1 208 ? -38.314 -2.142 8.840 1.00 50.69 208 ALA A C 1
ATOM 1666 O O . ALA A 1 208 ? -38.277 -1.047 8.284 1.00 50.69 208 ALA A O 1
ATOM 1667 N N . ALA A 1 209 ? -37.438 -2.457 9.788 1.00 53.50 209 ALA A N 1
ATOM 1668 C CA . ALA A 1 209 ? -36.455 -1.531 10.302 1.00 53.50 209 ALA A CA 1
ATOM 1669 C C . ALA A 1 209 ? -35.158 -1.736 9.535 1.00 53.50 209 ALA A C 1
ATOM 1671 O O . ALA A 1 209 ? -34.305 -2.523 9.934 1.00 53.50 209 ALA A O 1
ATOM 1672 N N . PHE A 1 210 ? -34.986 -0.973 8.458 1.00 59.28 210 PHE A N 1
ATOM 1673 C CA . PHE A 1 210 ? -33.639 -0.582 8.068 1.00 59.28 210 PHE A CA 1
ATOM 1674 C C . PHE A 1 210 ? -32.945 -0.038 9.324 1.00 59.28 210 PHE A C 1
ATOM 1676 O O . PHE A 1 210 ? -33.456 0.886 9.968 1.00 59.28 210 PHE A O 1
ATOM 1683 N N . TYR A 1 211 ? -31.829 -0.646 9.729 1.00 67.88 211 TYR A N 1
ATOM 1684 C CA . TYR A 1 211 ? -31.050 -0.151 10.857 1.00 67.88 211 TYR A CA 1
ATOM 1685 C C . TYR A 1 211 ? -30.550 1.247 10.500 1.00 67.88 211 TYR A C 1
ATOM 1687 O O . TYR A 1 211 ? -29.665 1.419 9.664 1.00 67.88 211 TYR A O 1
ATOM 1695 N N . ARG A 1 212 ? -31.164 2.275 11.096 1.00 82.56 212 ARG A N 1
ATOM 1696 C CA . ARG A 1 212 ? -30.731 3.652 10.881 1.00 82.56 212 ARG A CA 1
ATOM 1697 C C . ARG A 1 212 ? -29.358 3.815 11.520 1.00 82.56 212 ARG A C 1
ATOM 1699 O O . ARG A 1 212 ? -29.233 3.746 12.741 1.00 82.56 212 ARG A O 1
ATOM 1706 N N . ARG A 1 213 ? -28.344 4.029 10.684 1.00 90.75 213 ARG A N 1
ATOM 1707 C CA . ARG A 1 213 ? -27.001 4.389 11.139 1.00 90.75 213 ARG A CA 1
ATOM 1708 C C . ARG A 1 213 ? -27.043 5.739 11.851 1.00 90.75 213 ARG A C 1
ATOM 1710 O O . ARG A 1 213 ? -27.808 6.626 11.471 1.00 90.75 213 ARG A O 1
ATOM 1717 N N . LEU A 1 214 ? -26.253 5.845 12.906 1.00 93.88 214 LEU A N 1
ATOM 1718 C CA . LEU A 1 214 ? -26.057 7.047 13.697 1.00 93.88 214 LEU A CA 1
ATOM 1719 C C . LEU A 1 214 ? -25.113 8.007 12.968 1.00 93.88 214 LEU A C 1
ATOM 1721 O O . LEU A 1 214 ? -24.330 7.593 12.106 1.00 93.88 214 LEU A O 1
ATOM 1725 N N . GLU A 1 215 ? -25.160 9.275 13.367 1.00 94.94 215 GLU A N 1
ATOM 1726 C CA . GLU A 1 215 ? -24.222 10.276 12.866 1.00 94.94 215 GLU A CA 1
ATOM 1727 C C . GLU A 1 215 ? -22.764 9.905 13.214 1.00 94.94 215 GLU A C 1
ATOM 1729 O O . GLU A 1 215 ? -22.530 9.231 14.239 1.00 94.94 215 GLU A O 1
ATOM 1734 N N . PRO A 1 216 ? -21.795 10.314 12.370 1.00 96.56 216 PRO A N 1
ATOM 1735 C CA . PRO A 1 216 ? -20.364 10.172 12.642 1.00 96.56 216 PRO A CA 1
ATOM 1736 C C . PRO A 1 216 ? -19.937 10.811 13.972 1.00 96.56 216 PRO A C 1
ATOM 1738 O O . PRO A 1 216 ? -20.735 11.450 14.664 1.00 96.56 216 PRO A O 1
ATOM 1741 N N . LEU A 1 217 ? -18.679 10.605 14.369 1.00 95.44 217 LEU A N 1
ATOM 1742 C CA . LEU A 1 217 ? -18.128 11.337 15.511 1.00 95.44 217 LEU A CA 1
ATOM 1743 C C . LEU A 1 217 ? -17.890 12.802 15.135 1.00 95.44 217 LEU A C 1
ATOM 1745 O O . LEU A 1 217 ? -17.490 13.109 14.017 1.00 95.44 217 LEU A O 1
ATOM 1749 N N . ASP A 1 218 ? -18.127 13.698 16.087 1.00 94.62 218 ASP A N 1
ATOM 1750 C CA . ASP A 1 218 ? -17.826 15.119 15.929 1.00 94.62 218 ASP A CA 1
ATOM 1751 C C . ASP A 1 218 ? -16.309 15.345 16.049 1.00 94.62 218 ASP A C 1
ATOM 1753 O O . ASP A 1 218 ? -15.662 14.791 16.946 1.00 94.62 218 ASP A O 1
ATOM 1757 N N . SER A 1 219 ? -15.737 16.163 15.165 1.00 93.31 219 SER A N 1
ATOM 1758 C CA . SER A 1 219 ? -14.312 16.503 15.190 1.00 93.31 219 SER A CA 1
ATOM 1759 C C . SER A 1 219 ? -13.911 17.208 16.488 1.00 93.31 219 SER A C 1
ATOM 1761 O O . SER A 1 219 ? -12.815 16.970 16.995 1.00 93.31 219 SER A O 1
ATOM 1763 N N . HIS A 1 220 ? -14.809 17.987 17.100 1.00 93.94 220 HIS A N 1
ATOM 1764 C CA . HIS A 1 220 ? -14.574 18.642 18.389 1.00 93.94 220 HIS A CA 1
ATOM 1765 C C . HIS A 1 220 ? -14.393 17.646 19.540 1.00 93.94 220 HIS A C 1
ATOM 1767 O O . HIS A 1 220 ? -13.685 17.944 20.500 1.00 93.94 220 HIS A O 1
ATOM 1773 N N . ILE A 1 221 ? -14.999 16.457 19.446 1.00 93.12 221 ILE A N 1
ATOM 1774 C CA . ILE A 1 221 ? -14.835 15.387 20.440 1.00 93.12 221 ILE A CA 1
ATOM 1775 C C . ILE A 1 221 ? -13.476 14.694 20.269 1.00 93.12 221 ILE A C 1
ATOM 1777 O O . ILE A 1 221 ? -12.918 14.201 21.243 1.00 93.12 221 ILE A O 1
ATOM 1781 N N . LEU A 1 222 ? -12.933 14.656 19.048 1.00 92.94 222 LEU A N 1
ATOM 1782 C CA . LEU A 1 222 ? -11.635 14.041 18.752 1.00 92.94 222 LEU A CA 1
ATOM 1783 C C . LEU A 1 222 ? -10.453 14.976 19.046 1.00 92.94 222 LEU A C 1
ATOM 1785 O O . LEU A 1 222 ? -9.388 14.493 19.417 1.00 92.94 222 LEU A O 1
ATOM 1789 N N . ALA A 1 223 ? -10.647 16.293 18.922 1.00 91.56 223 ALA A N 1
ATOM 1790 C CA . ALA A 1 223 ? -9.600 17.312 19.045 1.00 91.56 223 ALA A CA 1
ATOM 1791 C C . ALA A 1 223 ? -8.719 17.240 20.315 1.00 91.56 223 ALA A C 1
ATOM 1793 O O . ALA A 1 223 ? -7.525 17.521 20.210 1.00 91.56 223 ALA A O 1
ATOM 1794 N N . PRO A 1 224 ? -9.228 16.864 21.508 1.00 91.31 224 PRO A N 1
ATOM 1795 C CA . PRO A 1 224 ? -8.388 16.738 22.703 1.00 91.31 224 PRO A CA 1
ATOM 1796 C C . PRO A 1 224 ? -7.421 15.544 22.674 1.00 91.31 224 PRO A C 1
ATOM 1798 O O . PRO A 1 224 ? -6.521 15.461 23.511 1.00 91.31 224 PRO A O 1
ATOM 1801 N N . PHE A 1 225 ? -7.619 14.589 21.762 1.00 90.94 225 PHE A N 1
ATOM 1802 C CA . PHE A 1 225 ? -6.898 13.323 21.742 1.00 90.94 225 PHE A CA 1
ATOM 1803 C C . PHE A 1 225 ? -5.835 13.287 20.643 1.00 90.94 225 PHE A C 1
ATOM 1805 O O . PHE A 1 225 ? -5.998 13.838 19.559 1.00 90.94 225 PHE A O 1
ATOM 1812 N N . LYS A 1 226 ? -4.737 12.573 20.912 1.00 90.44 226 LYS A N 1
ATOM 1813 C CA . LYS A 1 226 ? -3.680 12.307 19.928 1.00 90.44 226 LYS A CA 1
ATOM 1814 C C . LYS A 1 226 ? -4.108 11.172 18.993 1.00 90.44 226 LYS A C 1
ATOM 1816 O O . LYS A 1 226 ? -3.890 9.998 19.309 1.00 90.44 226 LYS A O 1
ATOM 1821 N N . VAL A 1 227 ? -4.776 11.552 17.906 1.00 90.56 227 VAL A N 1
ATOM 1822 C CA . VAL A 1 227 ? -5.424 10.704 16.892 1.00 90.56 227 VAL A CA 1
ATOM 1823 C C . VAL A 1 227 ? -4.881 11.102 15.518 1.00 90.56 227 VAL A C 1
ATOM 1825 O O . VAL A 1 227 ? -4.713 12.293 15.269 1.00 90.56 227 VAL A O 1
ATOM 1828 N N . SER A 1 228 ? -4.615 10.136 14.634 1.00 89.69 228 SER A N 1
ATOM 1829 C CA . SER A 1 228 ? -4.078 10.427 13.299 1.00 89.69 228 SER A CA 1
ATOM 1830 C C . SER A 1 228 ? -5.076 11.162 12.409 1.00 89.69 228 SER A C 1
ATOM 1832 O O . SER A 1 228 ? -6.291 10.970 12.526 1.00 89.69 228 SER A O 1
ATOM 1834 N N . ALA A 1 229 ? -4.565 11.945 11.459 1.00 90.25 229 ALA A N 1
ATOM 1835 C CA . ALA A 1 229 ? -5.368 12.674 10.486 1.00 90.25 229 ALA A CA 1
ATOM 1836 C C . ALA A 1 229 ? -6.272 11.738 9.662 1.00 90.25 229 ALA A C 1
ATOM 1838 O O . ALA A 1 229 ? -7.464 12.022 9.505 1.00 90.25 229 ALA A O 1
ATOM 1839 N N . PHE A 1 230 ? -5.768 10.572 9.229 1.00 90.94 230 PHE A N 1
ATOM 1840 C CA . PHE A 1 230 ? -6.595 9.538 8.592 1.00 90.94 230 PHE A CA 1
ATOM 1841 C C . PHE A 1 230 ? -7.781 9.151 9.481 1.00 90.94 230 PHE A C 1
ATOM 1843 O O . PHE A 1 230 ? -8.931 9.143 9.040 1.00 90.94 230 PHE A O 1
ATOM 1850 N N . SER A 1 231 ? -7.514 8.854 10.754 1.00 92.50 231 SER A N 1
ATOM 1851 C CA . SER A 1 231 ? -8.537 8.378 11.682 1.00 92.50 231 SER A CA 1
ATOM 1852 C C . SER A 1 231 ? -9.560 9.459 12.010 1.00 92.50 231 SER A C 1
ATOM 1854 O O . SER A 1 231 ? -10.744 9.148 12.118 1.00 92.50 231 SER A O 1
ATOM 1856 N N . ILE A 1 232 ? -9.144 10.725 12.118 1.00 94.19 232 ILE A N 1
ATOM 1857 C CA . ILE A 1 232 ? -10.062 11.861 12.263 1.00 94.19 232 ILE A CA 1
ATOM 1858 C C . ILE A 1 232 ? -11.003 11.922 11.058 1.00 94.19 232 ILE A C 1
ATOM 1860 O O . ILE A 1 232 ? -12.223 11.932 11.238 1.00 94.19 232 ILE A O 1
ATOM 1864 N N . ASN A 1 233 ? -10.464 11.889 9.836 1.00 94.81 233 ASN A N 1
ATOM 1865 C CA . ASN A 1 233 ? -11.264 11.943 8.611 1.00 94.81 233 ASN A CA 1
ATOM 1866 C C . ASN A 1 233 ? -12.205 10.737 8.495 1.00 94.81 233 ASN A C 1
ATOM 1868 O O . ASN A 1 233 ? -13.394 10.895 8.217 1.00 94.81 233 ASN A O 1
ATOM 1872 N N . PHE A 1 234 ? -11.714 9.533 8.784 1.00 95.56 234 PHE A N 1
ATOM 1873 C CA . PHE A 1 234 ? -12.522 8.319 8.776 1.00 95.56 234 PHE A CA 1
ATOM 1874 C C . PHE A 1 234 ? -13.654 8.380 9.811 1.00 95.56 234 PHE A C 1
ATOM 1876 O O . PHE A 1 234 ? -14.812 8.157 9.462 1.00 95.56 234 PHE A O 1
ATOM 1883 N N . LEU A 1 235 ? -13.361 8.715 11.071 1.00 96.06 235 LEU A N 1
ATOM 1884 C CA . LEU A 1 235 ? -14.340 8.704 12.165 1.00 96.06 235 LEU A CA 1
ATOM 1885 C C . LEU A 1 235 ? -15.376 9.832 12.072 1.00 96.06 235 LEU A C 1
ATOM 1887 O O . LEU A 1 235 ? -16.499 9.663 12.556 1.00 96.06 235 LEU A O 1
ATOM 1891 N N . THR A 1 236 ? -15.021 10.956 11.448 1.00 97.00 236 THR A N 1
ATOM 1892 C CA . THR A 1 236 ? -15.936 12.088 11.209 1.00 97.00 236 THR A CA 1
ATOM 1893 C C . THR A 1 236 ? -16.736 11.955 9.912 1.00 97.00 236 THR A C 1
ATOM 1895 O O . THR A 1 236 ? -17.770 12.600 9.761 1.00 97.00 236 THR A O 1
ATOM 1898 N N . THR A 1 237 ? -16.332 11.057 9.007 1.00 97.12 237 THR A N 1
ATOM 1899 C CA . THR A 1 237 ? -17.063 10.766 7.761 1.00 97.12 237 THR A CA 1
ATOM 1900 C C . THR A 1 237 ? -17.941 9.516 7.878 1.00 97.12 237 THR A C 1
ATOM 1902 O O . THR A 1 237 ? -19.070 9.478 7.379 1.00 97.12 237 THR A O 1
ATOM 1905 N N . ALA A 1 238 ? -17.449 8.463 8.535 1.00 96.69 238 ALA A N 1
ATOM 1906 C CA . ALA A 1 238 ? -18.130 7.179 8.627 1.00 96.69 238 ALA A CA 1
ATOM 1907 C C . ALA A 1 238 ? -19.327 7.239 9.587 1.00 96.69 238 ALA A C 1
ATOM 1909 O O . ALA A 1 238 ? -19.190 7.401 10.801 1.00 96.69 238 ALA A O 1
ATOM 1910 N N . ARG A 1 239 ? -20.530 7.004 9.057 1.00 95.88 239 ARG A N 1
ATOM 1911 C CA . ARG A 1 239 ? -21.723 6.781 9.879 1.00 95.88 239 ARG A CA 1
ATOM 1912 C C . ARG A 1 239 ? -21.555 5.545 10.750 1.00 95.88 239 ARG A C 1
ATOM 1914 O O . ARG A 1 239 ? -21.142 4.483 10.279 1.00 95.88 239 ARG A O 1
ATOM 1921 N N . ARG A 1 240 ? -21.951 5.666 12.013 1.00 94.56 240 ARG A N 1
ATOM 1922 C CA . ARG A 1 240 ? -21.794 4.603 13.009 1.00 94.56 240 ARG A CA 1
ATOM 1923 C C . ARG A 1 240 ? -23.005 3.669 12.997 1.00 94.56 240 ARG A C 1
ATOM 1925 O O . ARG A 1 240 ? -24.127 4.126 12.781 1.00 94.56 240 ARG A O 1
ATOM 1932 N N . PRO A 1 241 ? -22.842 2.366 13.251 1.00 93.31 241 PRO A N 1
ATOM 1933 C CA . PRO A 1 241 ? -23.986 1.487 13.417 1.00 93.31 241 PRO A CA 1
ATOM 1934 C C . PRO A 1 241 ? -24.758 1.808 14.702 1.00 93.31 241 PRO A C 1
ATOM 1936 O O . PRO A 1 241 ? -24.220 2.353 15.663 1.00 93.31 241 PRO A O 1
ATOM 1939 N N . ALA A 1 242 ? -26.029 1.409 14.737 1.00 90.12 242 ALA A N 1
ATOM 1940 C CA . ALA A 1 242 ? -26.855 1.454 15.948 1.00 90.12 242 ALA A CA 1
ATOM 1941 C C . ALA A 1 242 ? -26.633 0.242 16.881 1.00 90.12 242 ALA A C 1
ATOM 1943 O O . ALA A 1 242 ? -27.331 0.092 17.884 1.00 90.12 242 ALA A O 1
ATOM 1944 N N . PHE A 1 243 ? -25.697 -0.644 16.534 1.00 90.75 243 PHE A N 1
ATOM 1945 C CA . PHE A 1 243 ? -25.268 -1.793 17.327 1.00 90.75 243 PHE A CA 1
ATOM 1946 C C . PHE A 1 243 ? -23.817 -1.609 17.780 1.00 90.75 243 PHE A C 1
ATOM 1948 O O . PHE A 1 243 ? -23.064 -0.833 17.197 1.00 90.75 243 PHE A O 1
ATOM 1955 N N . SER A 1 244 ? -23.418 -2.327 18.828 1.00 91.69 244 SER A N 1
ATOM 1956 C CA . SER A 1 244 ? -22.122 -2.098 19.474 1.00 91.69 244 SER A CA 1
ATOM 1957 C C . SER A 1 244 ? -20.952 -2.838 18.829 1.00 91.69 244 SER A C 1
ATOM 1959 O O . SER A 1 244 ? -19.829 -2.367 18.966 1.00 91.69 244 SER A O 1
ATOM 1961 N N . PHE A 1 245 ? -21.189 -3.970 18.157 1.00 93.44 245 PHE A N 1
ATOM 1962 C CA . PHE A 1 245 ? -20.139 -4.897 17.720 1.00 93.44 245 PHE A CA 1
ATOM 1963 C C . PHE A 1 245 ? -20.123 -5.109 16.205 1.00 93.44 245 PHE A C 1
ATOM 1965 O O . PHE A 1 245 ? -21.154 -5.442 15.628 1.00 93.44 245 PHE A O 1
ATOM 1972 N N . VAL A 1 246 ? -18.951 -4.969 15.578 1.00 93.19 246 VAL A N 1
ATOM 1973 C CA . VAL A 1 246 ? -18.738 -5.237 14.137 1.00 93.19 246 VAL A CA 1
ATOM 1974 C C . VAL A 1 246 ? -18.081 -6.588 13.861 1.00 93.19 246 VAL A C 1
ATOM 1976 O O . VAL A 1 246 ? -18.123 -7.087 12.742 1.00 93.19 246 VAL A O 1
ATOM 1979 N N . ALA A 1 247 ? -17.510 -7.197 14.893 1.00 90.81 247 ALA A N 1
ATOM 1980 C CA . ALA A 1 247 ? -17.049 -8.576 14.903 1.00 90.81 247 ALA A CA 1
ATOM 1981 C C . ALA A 1 247 ? -17.129 -9.104 16.349 1.00 90.81 247 ALA A C 1
ATOM 1983 O O . ALA A 1 247 ? -17.280 -8.302 17.281 1.00 90.81 247 ALA A O 1
ATOM 1984 N N . PRO A 1 248 ? -17.032 -10.425 16.579 1.00 89.38 248 PRO A N 1
ATOM 1985 C CA . PRO A 1 248 ? -16.941 -10.972 17.928 1.00 89.38 248 PRO A CA 1
ATOM 1986 C C . PRO A 1 248 ? -15.815 -10.294 18.715 1.00 89.38 248 PRO A C 1
ATOM 1988 O O . PRO A 1 248 ? -14.660 -10.308 18.302 1.00 89.38 248 PRO A O 1
ATOM 1991 N N . GLY A 1 249 ? -16.161 -9.654 19.830 1.00 90.12 249 GLY A N 1
ATOM 1992 C CA . GLY A 1 249 ? -15.184 -8.959 20.663 1.00 90.12 249 GLY A CA 1
ATOM 1993 C C . GLY A 1 249 ? -14.748 -7.574 20.175 1.00 90.12 249 GLY A C 1
ATOM 1994 O O . GLY A 1 249 ? -14.039 -6.913 20.924 1.00 90.12 249 GLY A O 1
ATOM 1995 N N . ILE A 1 250 ? -15.181 -7.099 18.999 1.00 94.12 250 ILE A N 1
ATOM 1996 C CA . ILE A 1 250 ? -14.742 -5.817 18.413 1.00 94.12 250 ILE A CA 1
ATOM 1997 C C . ILE A 1 250 ? -15.893 -4.830 18.305 1.00 94.12 250 ILE A C 1
ATOM 1999 O O . ILE A 1 250 ? -16.925 -5.111 17.690 1.00 94.12 250 ILE A O 1
ATOM 2003 N N . ARG A 1 251 ? -15.697 -3.659 18.906 1.00 95.12 251 ARG A N 1
ATOM 2004 C CA . ARG A 1 251 ? -16.680 -2.591 19.055 1.00 95.12 251 ARG A CA 1
ATOM 2005 C C . ARG A 1 251 ? -16.431 -1.447 18.085 1.00 95.12 251 ARG A C 1
ATOM 2007 O O . ARG A 1 251 ? -15.312 -1.226 17.632 1.00 95.12 251 ARG A O 1
ATOM 2014 N N . VAL A 1 252 ? -17.484 -0.679 17.826 1.00 94.69 252 VAL A N 1
ATOM 2015 C CA . VAL A 1 252 ? -17.355 0.640 17.193 1.00 94.69 252 VAL A CA 1
ATOM 2016 C C . VAL A 1 252 ? -17.157 1.705 18.261 1.00 94.69 252 VAL A C 1
ATOM 2018 O O . VAL A 1 252 ? -17.771 1.643 19.329 1.00 94.69 252 VAL A O 1
ATOM 2021 N N . LEU A 1 253 ? -16.322 2.701 17.967 1.00 94.00 253 LEU A N 1
ATOM 2022 C CA . LEU A 1 253 ? -16.154 3.860 18.832 1.00 94.00 253 LEU A CA 1
ATOM 2023 C C . LEU A 1 253 ? -17.468 4.636 18.999 1.00 94.00 253 LEU A C 1
ATOM 2025 O O . LEU A 1 253 ? -18.163 4.992 18.045 1.00 94.00 253 LEU A O 1
ATOM 2029 N N . THR A 1 254 ? -17.791 4.928 20.252 1.00 93.56 254 THR A N 1
ATOM 2030 C CA . THR A 1 254 ? -18.816 5.891 20.660 1.00 93.56 254 THR A CA 1
ATOM 2031 C C . THR A 1 254 ? -18.131 7.030 21.411 1.00 93.56 254 THR A C 1
ATOM 2033 O O . THR A 1 254 ? -17.049 6.802 21.950 1.00 93.56 254 THR A O 1
ATOM 2036 N N . PRO A 1 255 ? -18.748 8.220 21.534 1.00 93.88 255 PRO A N 1
ATOM 2037 C CA . PRO A 1 255 ? -18.170 9.306 22.330 1.00 93.88 255 PRO A CA 1
ATOM 2038 C C . PRO A 1 255 ? -17.795 8.872 23.756 1.00 93.88 255 PRO A C 1
ATOM 2040 O O . PRO A 1 255 ? -16.705 9.155 24.233 1.00 93.88 255 PRO A O 1
ATOM 2043 N N . SER A 1 256 ? -18.661 8.085 24.403 1.00 93.56 256 SER A N 1
ATOM 2044 C CA . SER A 1 256 ? -18.411 7.539 25.741 1.00 93.56 256 SER A CA 1
ATOM 2045 C C . SER A 1 256 ? -17.265 6.526 25.796 1.00 93.56 256 SER A C 1
ATOM 2047 O O . SER A 1 256 ? -16.530 6.481 26.778 1.00 93.56 256 SER A O 1
ATOM 2049 N N . LEU A 1 257 ? -17.112 5.685 24.769 1.00 93.38 257 LEU A N 1
ATOM 2050 C CA . LEU A 1 257 ? -16.031 4.703 24.717 1.00 93.38 257 LEU A CA 1
ATOM 2051 C C . LEU A 1 257 ? -14.694 5.374 24.388 1.00 93.38 257 LEU A C 1
ATOM 2053 O O . LEU A 1 257 ? -13.672 4.969 24.931 1.00 93.38 257 LEU A O 1
ATOM 2057 N N . LEU A 1 258 ? -14.719 6.405 23.543 1.00 93.75 258 LEU A N 1
ATOM 2058 C CA . LEU A 1 258 ? -13.560 7.229 23.235 1.00 93.75 258 LEU A CA 1
ATOM 2059 C C . LEU A 1 258 ? -13.024 7.893 24.507 1.00 93.75 258 LEU A C 1
ATOM 2061 O O . LEU A 1 258 ? -11.859 7.700 24.820 1.00 93.75 258 LEU A O 1
ATOM 2065 N N . ASP A 1 259 ? -13.873 8.572 25.282 1.00 92.88 259 ASP A N 1
ATOM 2066 C CA . ASP A 1 259 ? -13.473 9.195 26.552 1.00 92.88 259 ASP A CA 1
ATOM 2067 C C . ASP A 1 259 ? -12.930 8.164 27.555 1.00 92.88 259 ASP A C 1
ATOM 2069 O O . ASP A 1 259 ? -11.864 8.340 28.139 1.00 92.88 259 ASP A O 1
ATOM 2073 N N . LYS A 1 260 ? -13.586 7.004 27.671 1.00 93.75 260 LYS A N 1
ATOM 2074 C CA . LYS A 1 260 ? -13.117 5.923 28.547 1.00 93.75 260 LYS A CA 1
ATOM 2075 C C . LYS A 1 260 ? -11.736 5.382 28.159 1.00 93.75 260 LYS A C 1
ATOM 2077 O O . LYS A 1 260 ? -10.989 4.969 29.040 1.00 93.75 260 LYS A O 1
ATOM 2082 N N . ILE A 1 261 ? -11.427 5.307 26.864 1.00 93.50 261 ILE A N 1
ATOM 2083 C CA . ILE A 1 261 ? -10.166 4.736 26.374 1.00 93.50 261 ILE A CA 1
ATOM 2084 C C . ILE A 1 261 ? -9.075 5.800 26.300 1.00 93.50 261 ILE A C 1
ATOM 2086 O O . ILE A 1 261 ? -7.977 5.554 26.774 1.00 93.50 261 ILE A O 1
ATOM 2090 N N . TYR A 1 262 ? -9.350 6.958 25.710 1.00 93.62 262 TYR A N 1
ATOM 2091 C CA . TYR A 1 262 ? -8.360 8.005 25.455 1.00 93.62 262 TYR A CA 1
ATOM 2092 C C . TYR A 1 262 ? -8.297 9.059 26.565 1.00 93.62 262 TYR A C 1
ATOM 2094 O O . TYR A 1 262 ? -7.222 9.590 26.830 1.00 93.62 262 TYR A O 1
ATOM 2102 N N . GLY A 1 263 ? -9.411 9.352 27.241 1.00 91.94 263 GLY A N 1
ATOM 2103 C CA . GLY A 1 263 ? -9.481 10.363 28.305 1.00 91.94 263 GLY A CA 1
ATOM 2104 C C . GLY A 1 263 ? -8.700 9.996 29.564 1.00 91.94 263 GLY A C 1
ATOM 2105 O O . GLY A 1 263 ? -8.302 10.876 30.320 1.00 91.94 263 GLY A O 1
ATOM 2106 N N . VAL A 1 264 ? -8.414 8.707 29.759 1.00 91.19 264 VAL A N 1
ATOM 2107 C CA . VAL A 1 264 ? -7.590 8.207 30.872 1.00 91.19 264 VAL A CA 1
ATOM 2108 C C . VAL A 1 264 ? -6.147 7.901 30.462 1.00 91.19 264 VAL A C 1
ATOM 2110 O O . VAL A 1 264 ? -5.389 7.349 31.253 1.00 91.19 264 VAL A O 1
ATOM 2113 N N . GLU A 1 265 ? -5.752 8.206 29.222 1.00 91.50 265 GLU A N 1
ATOM 2114 C CA . GLU A 1 265 ? -4.374 8.010 28.771 1.00 91.50 265 GLU A CA 1
ATOM 2115 C C . GLU A 1 265 ? -3.428 8.999 29.455 1.00 91.50 265 GLU A C 1
ATOM 2117 O O . GLU A 1 265 ? -3.556 10.217 29.312 1.00 91.50 265 GLU A O 1
ATOM 2122 N N . ALA A 1 266 ? -2.451 8.455 30.181 1.00 87.56 266 ALA A N 1
ATOM 2123 C CA . ALA A 1 266 ? -1.458 9.247 30.888 1.00 87.56 266 ALA A CA 1
ATOM 2124 C C . ALA A 1 266 ? -0.571 10.046 29.915 1.00 87.56 266 ALA A C 1
ATOM 2126 O O . ALA A 1 266 ? -0.237 9.575 28.820 1.00 87.56 266 ALA A O 1
ATOM 2127 N N . LEU A 1 267 ? -0.172 11.258 30.323 1.00 86.88 267 LEU A N 1
ATOM 2128 C CA . LEU A 1 267 ? 0.693 12.137 29.524 1.00 86.88 267 LEU A CA 1
ATOM 2129 C C . LEU A 1 267 ? 2.056 11.495 29.225 1.00 86.88 267 LEU A C 1
ATOM 2131 O O . LEU A 1 267 ? 2.604 11.722 28.153 1.00 86.88 267 LEU A O 1
ATOM 2135 N N . ASP A 1 268 ? 2.550 10.673 30.147 1.00 86.69 268 ASP A N 1
ATOM 2136 C CA . ASP A 1 268 ? 3.807 9.923 30.100 1.00 86.69 268 ASP A CA 1
ATOM 2137 C C . ASP A 1 268 ? 3.625 8.469 29.624 1.00 86.69 268 ASP A C 1
ATOM 2139 O O . ASP A 1 268 ? 4.515 7.634 29.787 1.00 86.69 268 ASP A O 1
ATOM 2143 N N . SER A 1 269 ? 2.477 8.140 29.023 1.00 86.69 269 SER A N 1
ATOM 2144 C CA . SER A 1 269 ? 2.266 6.819 28.429 1.00 86.69 269 SER A CA 1
ATOM 2145 C C . SER A 1 269 ? 3.317 6.513 27.356 1.00 86.69 269 SER A C 1
ATOM 2147 O O . SER A 1 269 ? 3.748 7.395 26.611 1.00 86.69 269 SER A O 1
ATOM 2149 N N . ALA A 1 270 ? 3.689 5.235 27.228 1.00 82.75 270 ALA A N 1
ATOM 2150 C CA . ALA A 1 270 ? 4.686 4.774 26.258 1.00 82.75 270 ALA A CA 1
ATOM 2151 C C . ALA A 1 270 ? 4.391 5.263 24.827 1.00 82.75 270 ALA A C 1
ATOM 2153 O O . ALA A 1 270 ? 5.308 5.675 24.122 1.00 82.75 270 ALA A O 1
ATOM 2154 N N . ARG A 1 271 ? 3.109 5.313 24.434 1.00 86.44 271 ARG A N 1
ATOM 2155 C CA . ARG A 1 271 ? 2.679 5.834 23.129 1.00 86.44 271 ARG A CA 1
ATOM 2156 C C . ARG A 1 271 ? 3.015 7.300 22.948 1.00 86.44 271 ARG A C 1
ATOM 2158 O O . ARG A 1 271 ? 3.454 7.676 21.875 1.00 86.44 271 ARG A O 1
ATOM 2165 N N . ARG A 1 272 ? 2.843 8.124 23.978 1.00 85.50 272 ARG A N 1
ATOM 2166 C CA . ARG A 1 272 ? 3.157 9.557 23.914 1.00 85.50 272 ARG A CA 1
ATOM 2167 C C . ARG A 1 272 ? 4.649 9.844 24.010 1.00 85.50 272 ARG A C 1
ATOM 2169 O O . ARG A 1 272 ? 5.104 10.804 23.406 1.00 85.50 272 ARG A O 1
ATOM 2176 N N . MET A 1 273 ? 5.392 9.013 24.736 1.00 83.00 273 MET A N 1
ATOM 2177 C CA . MET A 1 273 ? 6.827 9.203 24.965 1.00 83.00 273 MET A CA 1
ATOM 2178 C C . MET A 1 273 ? 7.712 8.636 23.849 1.00 83.00 273 MET A C 1
ATOM 2180 O O . MET A 1 273 ? 8.786 9.173 23.598 1.00 83.00 273 MET A O 1
ATOM 2184 N N . HIS A 1 274 ? 7.297 7.542 23.204 1.00 76.12 274 HIS A N 1
ATOM 2185 C CA . HIS A 1 274 ? 8.100 6.839 22.195 1.00 76.12 274 HIS A CA 1
ATOM 2186 C C . HIS A 1 274 ? 7.613 7.040 20.761 1.00 76.12 274 HIS A C 1
ATOM 2188 O O . HIS A 1 274 ? 8.207 6.479 19.839 1.00 76.12 274 HIS A O 1
ATOM 2194 N N . TRP A 1 275 ? 6.532 7.795 20.554 1.00 77.31 275 TRP A N 1
ATOM 2195 C CA . TRP A 1 275 ? 6.118 8.173 19.211 1.00 77.31 275 TRP A CA 1
ATOM 2196 C C . TRP A 1 275 ? 7.090 9.210 18.645 1.00 77.31 275 TRP A C 1
ATOM 2198 O O . TRP A 1 275 ? 7.290 10.263 19.243 1.00 77.31 275 TRP A O 1
ATOM 2208 N N . LEU A 1 276 ? 7.721 8.868 17.519 1.00 67.25 276 LEU A N 1
ATOM 2209 C CA . LEU A 1 276 ? 8.736 9.688 16.848 1.00 67.25 276 LEU A CA 1
ATOM 2210 C C . LEU A 1 276 ? 8.287 10.194 15.471 1.00 67.25 276 LEU A C 1
ATOM 2212 O O . LEU A 1 276 ? 9.074 10.856 14.805 1.00 67.25 276 LEU A O 1
ATOM 2216 N N . GLY A 1 277 ? 7.079 9.846 15.019 1.00 67.12 277 GLY A N 1
ATOM 2217 C CA . GLY A 1 277 ? 6.556 10.376 13.763 1.00 67.12 277 GLY A CA 1
ATOM 2218 C C . GLY A 1 277 ? 5.852 11.714 13.956 1.00 67.12 277 GLY A C 1
ATOM 2219 O O . GLY A 1 277 ? 5.742 12.225 15.074 1.00 67.12 277 GLY A O 1
ATOM 2220 N N . ASP A 1 278 ? 5.362 12.262 12.852 1.00 68.75 278 ASP A N 1
ATOM 2221 C CA . ASP A 1 278 ? 4.812 13.611 12.823 1.00 68.75 278 ASP A CA 1
ATOM 2222 C C . ASP A 1 278 ? 3.522 13.746 13.644 1.00 68.75 278 ASP A C 1
ATOM 2224 O O . ASP A 1 278 ? 2.846 12.769 13.997 1.00 68.75 278 ASP A O 1
ATOM 2228 N N . ASP A 1 279 ? 3.164 14.998 13.941 1.00 66.75 279 ASP A N 1
ATOM 2229 C CA . ASP A 1 279 ? 1.985 15.347 14.738 1.00 66.75 279 ASP A CA 1
ATOM 2230 C C . ASP A 1 279 ? 0.662 14.846 14.128 1.00 66.75 279 ASP A C 1
ATOM 2232 O O . ASP A 1 279 ? -0.340 14.750 14.842 1.00 66.75 279 ASP A O 1
ATOM 2236 N N . GLU A 1 280 ? 0.656 14.494 12.841 1.00 71.38 280 GLU A N 1
ATOM 2237 C CA . GLU A 1 280 ? -0.516 14.024 12.097 1.00 71.38 280 GLU A CA 1
ATOM 2238 C C . GLU A 1 280 ? -0.656 12.491 12.057 1.00 71.38 280 GLU A C 1
ATOM 2240 O O . GLU A 1 280 ? -1.750 11.989 11.791 1.00 71.38 280 GLU A O 1
ATOM 2245 N N . ASP A 1 281 ? 0.385 11.737 12.421 1.00 79.44 281 ASP A N 1
ATOM 2246 C CA . ASP A 1 281 ? 0.486 10.296 12.145 1.00 79.44 281 ASP A CA 1
ATOM 2247 C C . ASP A 1 281 ? 0.480 9.432 13.420 1.00 79.44 281 ASP A C 1
ATOM 2249 O O . ASP A 1 281 ? 1.140 8.407 13.547 1.00 79.44 281 ASP A O 1
ATOM 2253 N N . TRP A 1 282 ? -0.320 9.815 14.412 1.00 87.06 282 TRP A N 1
ATOM 2254 C CA . TRP A 1 282 ? -0.399 9.075 15.674 1.00 87.06 282 TRP A CA 1
ATOM 2255 C C . TRP A 1 282 ? -0.969 7.651 15.520 1.00 87.06 282 TRP A C 1
ATOM 2257 O O . TRP A 1 282 ? -2.078 7.490 14.997 1.00 87.06 282 TRP A O 1
ATOM 2267 N N . PRO A 1 283 ? -0.339 6.618 16.120 1.00 88.44 283 PRO A N 1
ATOM 2268 C CA . PRO A 1 283 ? -0.953 5.306 16.283 1.00 88.44 283 PRO A CA 1
ATOM 2269 C C . PRO A 1 283 ? -2.322 5.422 16.952 1.00 88.44 283 PRO A C 1
ATOM 2271 O O . PRO A 1 283 ? -2.444 5.915 18.081 1.00 88.44 283 PRO A O 1
ATOM 2274 N N . THR A 1 284 ? -3.362 4.988 16.246 1.00 92.31 284 THR A N 1
ATOM 2275 C CA . THR A 1 284 ? -4.753 5.253 16.611 1.00 92.31 284 THR A CA 1
ATOM 2276 C C . THR A 1 284 ? -5.579 3.980 16.614 1.00 92.31 284 THR A C 1
ATOM 2278 O O . THR A 1 284 ? -5.659 3.272 15.618 1.00 92.31 284 THR A O 1
ATOM 2281 N N . LEU A 1 285 ? -6.266 3.722 17.725 1.00 94.06 285 LEU A N 1
ATOM 2282 C CA . LEU A 1 285 ? -7.272 2.678 17.836 1.00 94.06 285 LEU A CA 1
ATOM 2283 C C . LEU A 1 285 ? -8.584 3.142 17.196 1.00 94.06 285 LEU A C 1
ATOM 2285 O O . LEU A 1 285 ? -9.232 4.047 17.715 1.00 94.06 285 LEU A O 1
ATOM 2289 N N . ILE A 1 286 ? -9.015 2.483 16.121 1.00 94.19 286 ILE A N 1
ATOM 2290 C CA . ILE A 1 286 ? -10.258 2.831 15.411 1.00 94.19 286 ILE A CA 1
ATOM 2291 C C . ILE A 1 286 ? -11.416 1.867 15.705 1.00 94.19 286 ILE A C 1
ATOM 2293 O O . ILE A 1 286 ? -12.577 2.277 15.680 1.00 94.19 286 ILE A O 1
ATOM 2297 N N . LEU A 1 287 ? -11.123 0.601 16.033 1.00 95.06 287 LEU A N 1
ATOM 2298 C CA . LEU A 1 287 ? -12.121 -0.402 16.435 1.00 95.06 287 LEU A CA 1
ATOM 2299 C C . LEU A 1 287 ? -11.671 -1.118 17.721 1.00 95.06 287 LEU A C 1
ATOM 2301 O O . LEU A 1 287 ? -10.920 -2.093 17.642 1.00 95.06 287 LEU A O 1
ATOM 2305 N N . PRO A 1 288 ? -12.102 -0.647 18.907 1.00 96.00 288 PRO A N 1
ATOM 2306 C CA . PRO A 1 288 ? -11.700 -1.213 20.188 1.00 96.00 288 PRO A CA 1
ATOM 2307 C C . PRO A 1 288 ? -12.190 -2.640 20.399 1.00 96.00 288 PRO A C 1
ATOM 2309 O O . PRO A 1 288 ? -13.360 -2.952 20.182 1.00 96.00 288 PRO A O 1
ATOM 2312 N N . GLY A 1 289 ? -11.322 -3.492 20.925 1.00 94.06 289 GLY A N 1
ATOM 2313 C CA . GLY A 1 289 ? -11.709 -4.759 21.522 1.00 94.06 289 GLY A CA 1
ATOM 2314 C C . GLY A 1 289 ? -12.449 -4.580 22.850 1.00 94.06 289 GLY A C 1
ATOM 2315 O O . GLY A 1 289 ? -12.497 -3.490 23.420 1.00 94.06 289 GLY A O 1
ATOM 2316 N N . ILE A 1 290 ? -13.060 -5.653 23.354 1.00 92.94 290 ILE A N 1
ATOM 2317 C CA . ILE A 1 290 ? -13.716 -5.647 24.672 1.00 92.94 290 ILE A CA 1
ATOM 2318 C C . ILE A 1 290 ? -12.686 -5.534 25.797 1.00 92.94 290 ILE A C 1
ATOM 2320 O O . ILE A 1 290 ? -12.899 -4.770 26.739 1.00 92.94 290 ILE A O 1
ATOM 2324 N N . ASP A 1 291 ? -11.595 -6.286 25.679 1.00 90.44 291 ASP A N 1
ATOM 2325 C CA . ASP A 1 291 ? -10.633 -6.494 26.756 1.00 90.44 291 ASP A CA 1
ATOM 2326 C C . ASP A 1 291 ? -9.314 -5.773 26.464 1.00 90.44 291 ASP A C 1
ATOM 2328 O O . ASP A 1 291 ? -8.894 -5.711 25.306 1.00 90.44 291 ASP A O 1
ATOM 2332 N N . PRO A 1 292 ? -8.620 -5.240 27.477 1.00 89.81 292 PRO A N 1
ATOM 2333 C CA . PRO A 1 292 ? -7.249 -4.791 27.302 1.00 89.81 292 PRO A CA 1
ATOM 2334 C C . PRO A 1 292 ? -6.313 -5.981 27.043 1.00 89.81 292 PRO A C 1
ATOM 2336 O O . PRO A 1 292 ? -6.621 -7.137 27.343 1.00 89.81 292 PRO A O 1
ATOM 2339 N N . VAL A 1 293 ? -5.140 -5.685 26.501 1.00 86.81 293 VAL A N 1
ATOM 2340 C CA . VAL A 1 293 ? -4.026 -6.615 26.374 1.00 86.81 293 VAL A CA 1
ATOM 2341 C C . VAL A 1 293 ? -3.508 -6.956 27.766 1.00 86.81 293 VAL A C 1
ATOM 2343 O O . VAL A 1 293 ? -3.114 -6.073 28.534 1.00 86.81 293 VAL A O 1
ATOM 2346 N N . SER A 1 294 ? -3.491 -8.252 28.080 1.00 80.56 294 SER A N 1
ATOM 2347 C CA . SER A 1 294 ? -2.987 -8.767 29.357 1.00 80.56 294 SER A CA 1
ATOM 2348 C C . SER A 1 294 ? -1.578 -8.241 29.665 1.00 80.56 294 SER A C 1
ATOM 2350 O O . SER A 1 294 ? -0.770 -8.034 28.766 1.00 80.56 294 SER A O 1
ATOM 2352 N N . HIS A 1 295 ? -1.243 -8.046 30.940 1.00 73.12 295 HIS A N 1
ATOM 2353 C CA . HIS A 1 295 ? 0.132 -7.726 31.356 1.00 73.12 295 HIS A CA 1
ATOM 2354 C C . HIS A 1 295 ? 1.050 -8.963 31.369 1.00 73.12 295 HIS A C 1
ATOM 2356 O O . HIS A 1 295 ? 2.267 -8.837 31.407 1.00 73.12 295 HIS A O 1
ATOM 2362 N N . ASN A 1 296 ? 0.480 -10.173 31.317 1.00 66.50 296 ASN A N 1
ATOM 2363 C CA . ASN A 1 296 ? 1.209 -11.442 31.431 1.00 66.50 296 ASN A CA 1
ATOM 2364 C C . ASN A 1 296 ? 1.379 -12.146 30.075 1.00 66.50 296 ASN A C 1
ATOM 2366 O O . ASN A 1 296 ? 1.205 -13.361 29.972 1.00 66.50 296 ASN A O 1
ATOM 2370 N N . VAL A 1 297 ? 1.703 -11.385 29.029 1.00 63.06 297 VAL A N 1
ATOM 2371 C CA . VAL A 1 297 ? 1.771 -11.865 27.637 1.00 63.06 297 VAL A CA 1
ATOM 2372 C C . VAL A 1 297 ? 2.800 -12.994 27.444 1.00 63.06 297 VAL A C 1
ATOM 2374 O O . VAL A 1 297 ? 2.574 -13.936 26.692 1.00 63.06 297 VAL A O 1
ATOM 2377 N N . GLY A 1 298 ? 3.907 -12.963 28.194 1.00 54.44 298 GLY A N 1
ATOM 2378 C CA . GLY A 1 298 ? 5.033 -13.898 28.057 1.00 54.44 298 GLY A CA 1
ATOM 2379 C C . GLY A 1 298 ? 4.884 -15.281 28.713 1.00 54.44 298 GLY A C 1
ATOM 2380 O O . GLY A 1 298 ? 5.882 -15.995 28.798 1.00 54.44 298 GLY A O 1
ATOM 2381 N N . ARG A 1 299 ? 3.701 -15.664 29.227 1.00 49.94 299 ARG A N 1
ATOM 2382 C CA . ARG A 1 299 ? 3.490 -16.956 29.925 1.00 49.94 299 ARG A CA 1
ATOM 2383 C C . ARG A 1 299 ? 2.797 -18.043 29.098 1.00 49.94 299 ARG A C 1
ATOM 2385 O O . ARG A 1 299 ? 2.645 -19.149 29.608 1.00 49.94 299 ARG A O 1
ATOM 2392 N N . SER A 1 300 ? 2.400 -17.775 27.854 1.00 48.91 300 SER A N 1
ATOM 2393 C CA . SER A 1 300 ? 1.891 -18.824 26.960 1.00 48.91 300 SER A CA 1
ATOM 2394 C C . SER A 1 300 ? 3.058 -19.680 26.450 1.00 48.91 300 SER A C 1
ATOM 2396 O O . SER A 1 300 ? 3.841 -19.192 25.640 1.00 48.91 300 SER A O 1
ATOM 2398 N N . PRO A 1 301 ? 3.192 -20.957 26.859 1.00 45.72 301 PRO A N 1
ATOM 2399 C CA . PRO A 1 301 ? 4.341 -21.794 26.491 1.00 45.72 301 PRO A CA 1
ATOM 2400 C C . PRO A 1 301 ? 4.439 -22.088 24.983 1.00 45.72 301 PRO A C 1
ATOM 2402 O O . PRO A 1 301 ? 5.481 -22.530 24.516 1.00 45.72 301 PRO A O 1
ATOM 2405 N N . ASN A 1 302 ? 3.377 -21.806 24.220 1.00 47.66 302 ASN A N 1
ATOM 2406 C CA . ASN A 1 302 ? 3.289 -22.081 22.784 1.00 47.66 302 ASN A CA 1
ATOM 2407 C C . ASN A 1 302 ? 3.413 -20.827 21.900 1.00 47.66 302 ASN A C 1
ATOM 2409 O O . ASN A 1 302 ? 3.249 -20.927 20.684 1.00 47.66 302 ASN A O 1
ATOM 2413 N N . GLN A 1 303 ? 3.619 -19.641 22.483 1.00 52.81 303 GLN A N 1
ATOM 2414 C CA . GLN A 1 303 ? 3.624 -18.373 21.751 1.00 52.81 303 GLN A CA 1
ATOM 2415 C C . GLN A 1 303 ? 4.658 -17.428 22.366 1.00 52.81 303 GLN A C 1
ATOM 2417 O O . GLN A 1 303 ? 4.536 -17.026 23.521 1.00 52.81 303 GLN A O 1
ATOM 2422 N N . ASP A 1 304 ? 5.687 -17.082 21.597 1.00 50.09 304 ASP A N 1
ATOM 2423 C CA . ASP A 1 304 ? 6.790 -16.226 22.034 1.00 50.09 304 ASP A CA 1
ATOM 2424 C C . ASP A 1 304 ? 6.375 -14.742 22.040 1.00 50.09 304 ASP A C 1
ATOM 2426 O O . ASP A 1 304 ? 6.768 -13.951 21.189 1.00 50.09 304 ASP A O 1
ATOM 2430 N N . ILE A 1 305 ? 5.494 -14.365 22.975 1.00 57.34 305 ILE A N 1
ATOM 2431 C CA . ILE A 1 305 ? 4.955 -12.995 23.105 1.00 57.34 305 ILE A CA 1
ATOM 2432 C C . ILE A 1 305 ? 5.726 -12.164 24.146 1.00 57.34 305 ILE A C 1
ATOM 2434 O O . ILE A 1 305 ? 5.244 -11.148 24.646 1.00 57.34 305 ILE A O 1
ATOM 2438 N N . LYS A 1 306 ? 6.954 -12.571 24.495 1.00 58.31 306 LYS A N 1
ATOM 2439 C CA . LYS A 1 306 ? 7.828 -11.826 25.428 1.00 58.31 306 LYS A CA 1
ATOM 2440 C C . LYS A 1 306 ? 8.239 -10.444 24.900 1.00 58.31 306 LYS A C 1
ATOM 2442 O O . LYS A 1 306 ? 8.780 -9.634 25.649 1.00 58.31 306 LYS A O 1
ATOM 2447 N N . SER A 1 307 ? 7.970 -10.199 23.624 1.00 66.44 307 SER A N 1
ATOM 2448 C CA . SER A 1 307 ? 8.330 -9.019 22.859 1.00 66.44 307 SER A CA 1
ATOM 2449 C C . SER A 1 307 ? 7.354 -7.855 22.958 1.00 66.44 307 SER A C 1
ATOM 2451 O O . SER A 1 307 ? 7.764 -6.737 22.681 1.00 66.44 307 SER A O 1
ATOM 2453 N N . PHE A 1 308 ? 6.085 -8.072 23.336 1.00 75.94 308 PHE A N 1
ATOM 2454 C CA . PHE A 1 308 ? 5.047 -7.038 23.190 1.00 75.94 308 PHE A CA 1
ATOM 2455 C C . PHE A 1 308 ? 5.372 -5.745 23.949 1.00 75.94 308 PHE A C 1
ATOM 2457 O O . PHE A 1 308 ? 5.185 -4.664 23.400 1.00 75.94 308 PHE A O 1
ATOM 2464 N N . ASP A 1 309 ? 5.896 -5.871 25.168 1.00 76.12 309 ASP A N 1
ATOM 2465 C CA . ASP A 1 309 ? 6.255 -4.745 26.041 1.00 76.12 309 ASP A CA 1
ATOM 2466 C C . ASP A 1 309 ? 7.737 -4.356 25.972 1.00 76.12 309 ASP A C 1
ATOM 2468 O O . ASP A 1 309 ? 8.190 -3.527 26.753 1.00 76.12 309 ASP A O 1
ATOM 2472 N N . GLN A 1 310 ? 8.504 -4.955 25.059 1.00 75.81 310 GLN A N 1
ATOM 2473 C CA . GLN A 1 310 ? 9.878 -4.523 24.806 1.00 75.81 310 GLN A CA 1
ATOM 2474 C C . GLN A 1 310 ? 9.884 -3.195 24.040 1.00 75.81 310 GLN A C 1
ATOM 2476 O O . GLN A 1 310 ? 8.901 -2.837 23.390 1.00 75.81 310 GLN A O 1
ATOM 2481 N N . ASP A 1 311 ? 11.028 -2.512 24.016 1.00 70.38 311 ASP A N 1
ATOM 2482 C CA . ASP A 1 311 ? 11.193 -1.240 23.294 1.00 70.38 311 ASP A CA 1
ATOM 2483 C C . ASP A 1 311 ? 10.969 -1.366 21.778 1.00 70.38 311 ASP A C 1
ATOM 2485 O O . ASP A 1 311 ? 10.690 -0.384 21.095 1.00 70.38 311 ASP A O 1
ATOM 2489 N N . TRP A 1 312 ? 11.061 -2.578 21.236 1.00 68.81 312 TRP A N 1
ATOM 2490 C CA . TRP A 1 312 ? 10.765 -2.929 19.842 1.00 68.81 312 TRP A CA 1
ATOM 2491 C C . TRP A 1 312 ? 9.387 -3.592 19.668 1.00 68.81 312 TRP A C 1
ATOM 2493 O O . TRP A 1 312 ? 8.981 -3.924 18.556 1.00 68.81 312 TRP A O 1
ATOM 2503 N N . GLY A 1 313 ? 8.661 -3.790 20.767 1.00 75.81 313 GLY A N 1
ATOM 2504 C CA . GLY A 1 313 ? 7.322 -4.352 20.809 1.00 75.81 313 GLY A CA 1
ATOM 2505 C C . GLY A 1 313 ? 6.234 -3.366 20.408 1.00 75.81 313 GLY A C 1
ATOM 2506 O O . GLY A 1 313 ? 6.448 -2.158 20.306 1.00 75.81 313 GLY A O 1
ATOM 2507 N N . PHE A 1 314 ? 5.025 -3.887 20.198 1.00 77.88 314 PHE A N 1
ATOM 2508 C CA . PHE A 1 314 ? 3.876 -3.067 19.808 1.00 77.88 314 PHE A CA 1
ATOM 2509 C C . PHE A 1 314 ? 3.156 -2.407 20.986 1.00 77.88 314 PHE A C 1
ATOM 2511 O O . PHE A 1 314 ? 2.418 -1.445 20.789 1.00 77.88 314 PHE A O 1
ATOM 2518 N N . GLY A 1 315 ? 3.363 -2.888 22.214 1.00 81.06 315 GLY A N 1
ATOM 2519 C CA . GLY A 1 315 ? 2.710 -2.354 23.407 1.00 81.06 315 GLY A CA 1
ATOM 2520 C C . GLY A 1 315 ? 2.916 -0.855 23.559 1.00 81.06 315 GLY A C 1
ATOM 2521 O O . GLY A 1 315 ? 1.968 -0.142 23.900 1.00 81.06 315 GLY A O 1
ATOM 2522 N N . LYS A 1 316 ? 4.098 -0.362 23.170 1.00 82.62 316 LYS A N 1
ATOM 2523 C CA . LYS A 1 316 ? 4.424 1.064 23.173 1.00 82.62 316 LYS A CA 1
ATOM 2524 C C . LYS A 1 316 ? 3.540 1.911 22.258 1.00 82.62 316 LYS A C 1
ATOM 2526 O O . LYS A 1 316 ? 3.444 3.094 22.503 1.00 82.62 316 LYS A O 1
ATOM 2531 N N . PHE A 1 317 ? 2.868 1.350 21.252 1.00 84.38 317 PHE A N 1
ATOM 2532 C CA . PHE A 1 317 ? 1.987 2.100 20.347 1.00 84.38 317 PHE A CA 1
ATOM 2533 C C . PHE A 1 317 ? 0.498 1.987 20.704 1.00 84.38 317 PHE A C 1
ATOM 2535 O O . PHE A 1 317 ? -0.351 2.608 20.065 1.00 84.38 317 PHE A O 1
ATOM 2542 N N . THR A 1 318 ? 0.155 1.208 21.732 1.00 88.75 318 THR A N 1
ATOM 2543 C CA . THR A 1 318 ? -1.242 1.002 22.128 1.00 88.75 318 THR A CA 1
ATOM 2544 C C . THR A 1 318 ? -1.757 2.099 23.053 1.00 88.75 318 THR A C 1
ATOM 2546 O O . THR A 1 318 ? -1.084 2.542 23.980 1.00 88.75 318 THR A O 1
ATOM 2549 N N . VAL A 1 319 ? -3.006 2.503 22.835 1.00 91.56 319 VAL A N 1
ATOM 2550 C CA . VAL A 1 319 ? -3.729 3.422 23.725 1.00 91.56 319 VAL A CA 1
ATOM 2551 C C . VAL A 1 319 ? -4.190 2.638 24.949 1.00 91.56 319 VAL A C 1
ATOM 2553 O O . VAL A 1 319 ? -5.062 1.779 24.826 1.00 91.56 319 VAL A O 1
ATOM 2556 N N . ASN A 1 320 ? -3.592 2.896 26.116 1.00 88.62 320 ASN A N 1
ATOM 2557 C CA . ASN A 1 320 ? -3.928 2.237 27.388 1.00 88.62 320 ASN A CA 1
ATOM 2558 C C . ASN A 1 320 ? -3.988 0.700 27.314 1.00 88.62 320 ASN A C 1
ATOM 2560 O O . ASN A 1 320 ? -4.844 0.072 27.938 1.00 88.62 320 ASN A O 1
ATOM 2564 N N . ARG A 1 321 ? -3.090 0.085 26.528 1.00 88.62 321 ARG A N 1
ATOM 2565 C CA . ARG A 1 321 ? -3.075 -1.365 26.257 1.00 88.62 321 ARG A CA 1
ATOM 2566 C C . ARG A 1 321 ? -4.394 -1.908 25.718 1.00 88.62 321 ARG A C 1
ATOM 2568 O O . ARG A 1 321 ? -4.663 -3.094 25.858 1.00 88.62 321 ARG A O 1
ATOM 2575 N N . GLN A 1 322 ? -5.255 -1.085 25.143 1.00 93.25 322 GLN A N 1
ATOM 2576 C CA . GLN A 1 322 ? -6.532 -1.560 24.640 1.00 93.25 322 GLN A CA 1
ATOM 2577 C C . GLN A 1 322 ? -6.297 -2.506 23.447 1.00 93.25 322 GLN A C 1
ATOM 2579 O O . GLN A 1 322 ? -5.468 -2.239 22.586 1.00 93.25 322 GLN A O 1
ATOM 2584 N N . SER A 1 323 ? -6.988 -3.647 23.392 1.00 91.88 323 SER A N 1
ATOM 2585 C CA . SER A 1 323 ? -6.950 -4.486 22.182 1.00 91.88 323 SER A CA 1
ATOM 2586 C C . SER A 1 323 ? -7.816 -3.868 21.079 1.00 91.88 323 SER A C 1
ATOM 2588 O O . SER A 1 323 ? -8.661 -3.015 21.366 1.00 91.88 323 SER A O 1
ATOM 2590 N N . GLY A 1 324 ? -7.651 -4.302 19.829 1.00 92.75 324 GLY A N 1
ATOM 2591 C CA . GLY A 1 324 ? -8.484 -3.876 18.701 1.00 92.75 324 GLY A CA 1
ATOM 2592 C C . GLY A 1 324 ? -7.704 -3.567 17.425 1.00 92.75 324 GLY A C 1
ATOM 2593 O O . GLY A 1 324 ? -6.557 -3.981 17.267 1.00 92.75 324 GLY A O 1
ATOM 2594 N N . LEU A 1 325 ? -8.352 -2.863 16.494 1.00 92.50 325 LEU A N 1
ATOM 2595 C CA . LEU A 1 325 ? -7.755 -2.456 15.220 1.00 92.50 325 LEU A CA 1
ATOM 2596 C C . LEU A 1 325 ? -7.094 -1.082 15.342 1.00 92.50 325 LEU A C 1
ATOM 2598 O O . LEU A 1 325 ? -7.779 -0.083 15.578 1.00 92.50 325 LEU A O 1
ATOM 2602 N N . TYR A 1 326 ? -5.785 -1.053 15.126 1.00 90.44 326 TYR A N 1
ATOM 2603 C CA . TYR A 1 326 ? -4.969 0.149 15.093 1.00 90.44 326 TYR A CA 1
ATOM 2604 C C . TYR A 1 326 ? -4.654 0.556 13.656 1.00 90.44 326 TYR A C 1
ATOM 2606 O O . TYR A 1 326 ? -4.354 -0.305 12.832 1.00 90.44 326 TYR A O 1
ATOM 2614 N N . ILE A 1 327 ? -4.686 1.858 13.389 1.00 88.12 327 ILE A N 1
ATOM 2615 C CA . ILE A 1 327 ? -4.035 2.485 12.239 1.00 88.12 327 ILE A CA 1
ATOM 2616 C C . ILE A 1 327 ? -2.741 3.105 12.734 1.00 88.12 327 ILE A C 1
ATOM 2618 O O . ILE A 1 327 ? -2.739 3.782 13.765 1.00 88.12 327 ILE A O 1
ATOM 2622 N N . MET A 1 328 ? -1.653 2.869 12.021 1.00 79.75 328 MET A N 1
ATOM 2623 C CA . MET A 1 328 ? -0.373 3.500 12.292 1.00 79.75 328 MET A CA 1
ATOM 2624 C C . MET A 1 328 ? 0.323 3.842 10.987 1.00 79.75 328 MET A C 1
ATOM 2626 O O . MET A 1 328 ? 0.163 3.096 10.030 1.00 79.75 328 MET A O 1
ATOM 2630 N N . PRO A 1 329 ? 1.162 4.871 10.960 1.00 68.06 329 PRO A N 1
ATOM 2631 C CA . PRO A 1 329 ? 2.158 4.995 9.906 1.00 68.06 329 PRO A CA 1
ATOM 2632 C C . PRO A 1 329 ? 3.181 3.850 10.008 1.00 68.06 329 PRO A C 1
ATOM 2634 O O . PRO A 1 329 ? 3.565 3.413 11.101 1.00 68.06 329 PRO A O 1
ATOM 2637 N N . ASP A 1 330 ? 3.614 3.354 8.860 1.00 66.31 330 ASP A N 1
ATOM 2638 C CA . ASP A 1 330 ? 4.807 2.529 8.705 1.00 66.31 330 ASP A CA 1
ATOM 2639 C C . ASP A 1 330 ? 5.999 3.418 8.321 1.00 66.31 330 ASP A C 1
ATOM 2641 O O . ASP A 1 330 ? 5.830 4.499 7.759 1.00 66.31 330 ASP A O 1
ATOM 2645 N N . THR A 1 331 ? 7.220 2.953 8.576 1.00 54.81 331 THR A N 1
ATOM 2646 C CA . THR A 1 331 ? 8.470 3.679 8.273 1.00 54.81 331 THR A CA 1
ATOM 2647 C C . THR A 1 331 ? 8.749 3.853 6.774 1.00 54.81 331 THR A C 1
ATOM 2649 O O . THR A 1 331 ? 9.776 4.414 6.412 1.00 54.81 331 THR A O 1
ATOM 2652 N N . LEU A 1 332 ? 7.875 3.335 5.910 1.00 56.22 332 LEU A N 1
ATOM 2653 C CA . LEU A 1 332 ? 7.988 3.342 4.448 1.00 56.22 332 LEU A CA 1
ATOM 2654 C C . LEU A 1 332 ? 6.814 4.093 3.794 1.00 56.22 332 LEU A C 1
ATOM 2656 O O . LEU A 1 332 ? 6.299 3.664 2.763 1.00 56.22 332 LEU A O 1
ATOM 2660 N N . ASP A 1 333 ? 6.339 5.169 4.427 1.00 52.44 333 ASP A N 1
ATOM 2661 C CA . ASP A 1 333 ? 5.303 6.066 3.889 1.00 52.44 333 ASP A CA 1
ATOM 2662 C C . ASP A 1 333 ? 3.955 5.376 3.562 1.00 52.44 333 ASP A C 1
ATOM 2664 O O . ASP A 1 333 ? 3.184 5.814 2.697 1.00 52.44 333 ASP A O 1
ATOM 2668 N N . SER A 1 334 ? 3.645 4.273 4.256 1.00 57.31 334 SER A N 1
ATOM 2669 C CA . SER A 1 334 ? 2.391 3.528 4.095 1.00 57.31 334 SER A CA 1
ATOM 2670 C C . SER A 1 334 ? 1.613 3.437 5.406 1.00 57.31 334 SER A C 1
ATOM 2672 O O . SER A 1 334 ? 2.191 3.276 6.476 1.00 57.31 334 SER A O 1
ATOM 2674 N N . ASP A 1 335 ? 0.285 3.532 5.331 1.00 64.44 335 ASP A N 1
ATOM 2675 C CA . ASP A 1 335 ? -0.576 3.316 6.491 1.00 64.44 335 ASP A CA 1
ATOM 2676 C C . ASP A 1 335 ? -0.703 1.825 6.783 1.00 64.44 335 ASP A C 1
ATOM 2678 O O . ASP A 1 335 ? -1.204 1.052 5.976 1.00 64.44 335 ASP A O 1
ATOM 2682 N N . LEU A 1 336 ? -0.323 1.413 7.977 1.00 75.88 336 LEU A N 1
ATOM 2683 C CA . LEU A 1 336 ? -0.513 0.072 8.483 1.00 75.88 336 LEU A CA 1
ATOM 2684 C C . LEU A 1 336 ? -1.828 -0.035 9.250 1.00 75.88 336 LEU A C 1
ATOM 2686 O O . LEU A 1 336 ? -2.026 0.641 10.260 1.00 75.88 336 LEU A O 1
ATOM 2690 N N . ALA A 1 337 ? -2.690 -0.972 8.863 1.00 82.56 337 ALA A N 1
ATOM 2691 C CA . ALA A 1 337 ? -3.761 -1.430 9.738 1.00 82.56 337 ALA A CA 1
ATOM 2692 C C . ALA A 1 337 ? -3.330 -2.722 10.440 1.00 82.56 337 ALA A C 1
ATOM 2694 O O . ALA A 1 337 ? -3.096 -3.747 9.795 1.00 82.56 337 ALA A O 1
ATOM 2695 N N . ARG A 1 338 ? -3.240 -2.689 11.773 1.00 83.19 338 ARG A N 1
ATOM 2696 C CA . ARG A 1 338 ? -2.821 -3.835 12.587 1.00 83.19 338 ARG A CA 1
ATOM 2697 C C . ARG A 1 338 ? -3.863 -4.188 13.634 1.00 83.19 338 ARG A C 1
ATOM 2699 O O . ARG A 1 338 ? -4.282 -3.358 14.438 1.00 83.19 338 ARG A O 1
ATOM 2706 N N . PHE A 1 339 ? -4.246 -5.459 13.659 1.00 86.69 339 PHE A N 1
ATOM 2707 C CA . PHE A 1 339 ? -5.107 -5.999 14.700 1.00 86.69 339 PHE A CA 1
ATOM 2708 C C . PHE A 1 339 ? -4.299 -6.545 15.886 1.00 86.69 339 PHE A C 1
ATOM 2710 O O . PHE A 1 339 ? -3.475 -7.450 15.734 1.00 86.69 339 PHE A O 1
ATOM 2717 N N . VAL A 1 340 ? -4.573 -6.028 17.084 1.00 85.56 340 VAL A N 1
ATOM 2718 C CA . VAL A 1 340 ? -3.976 -6.477 18.348 1.00 85.56 340 VAL A CA 1
ATOM 2719 C C . VAL A 1 340 ? -5.021 -7.239 19.149 1.00 85.56 340 VAL A C 1
ATOM 2721 O O . VAL A 1 340 ? -6.031 -6.665 19.554 1.00 85.56 340 VAL A O 1
ATOM 2724 N N . ALA A 1 341 ? -4.784 -8.525 19.409 1.00 83.75 341 ALA A N 1
ATOM 2725 C CA . ALA A 1 341 ? -5.662 -9.325 20.257 1.00 83.75 341 ALA A CA 1
ATOM 2726 C C . ALA A 1 341 ? -5.427 -9.029 21.749 1.00 83.75 341 ALA A C 1
ATOM 2728 O O . ALA A 1 341 ? -4.340 -8.623 22.151 1.00 83.75 341 ALA A O 1
ATOM 2729 N N . SER A 1 342 ? -6.414 -9.311 22.605 1.00 84.12 342 SER A N 1
ATOM 2730 C CA . SER A 1 342 ? -6.279 -9.183 24.071 1.00 84.12 342 SER A CA 1
ATOM 2731 C C . SER A 1 342 ? -5.222 -10.119 24.676 1.00 84.12 342 SER A C 1
ATOM 2733 O O . SER A 1 342 ? -4.691 -9.864 25.758 1.00 84.12 342 SER A O 1
ATOM 2735 N N . SER A 1 343 ? -4.851 -11.178 23.954 1.00 75.88 343 SER A N 1
ATOM 2736 C CA . SER A 1 343 ? -3.710 -12.033 24.284 1.00 75.88 343 SER A CA 1
ATOM 2737 C C . SER A 1 343 ? -2.353 -11.370 24.036 1.00 75.88 343 SER A C 1
ATOM 2739 O O . SER A 1 343 ? -1.343 -11.987 24.344 1.00 75.88 343 SER A O 1
ATOM 2741 N N . GLY A 1 344 ? -2.310 -10.169 23.445 1.00 68.19 344 GLY A N 1
ATOM 2742 C CA . GLY A 1 344 ? -1.093 -9.474 23.013 1.00 68.19 344 GLY A CA 1
ATOM 2743 C C . GLY A 1 344 ? -0.433 -10.078 21.776 1.00 68.19 344 GLY A C 1
ATOM 2744 O O . GLY A 1 344 ? 0.563 -9.549 21.287 1.00 68.19 344 GLY A O 1
ATOM 2745 N N . LEU A 1 345 ? -1.009 -11.152 21.225 1.00 67.06 345 LEU A N 1
ATOM 2746 C CA . LEU A 1 345 ? -0.672 -11.606 19.886 1.00 67.06 345 LEU A CA 1
ATOM 2747 C C . LEU A 1 345 ? -1.067 -10.523 18.886 1.00 67.06 345 LEU A C 1
ATOM 2749 O O . LEU A 1 345 ? -2.232 -10.115 18.814 1.00 67.06 345 LEU A O 1
ATOM 2753 N N . TYR A 1 346 ? -0.120 -10.149 18.036 1.00 60.19 346 TYR A N 1
ATOM 2754 C CA . TYR A 1 346 ? -0.485 -9.725 16.696 1.00 60.19 346 TYR A CA 1
ATOM 2755 C C . TYR A 1 346 ? -1.073 -10.971 16.016 1.00 60.19 346 TYR A C 1
ATOM 2757 O O . TYR A 1 346 ? -0.395 -11.983 15.852 1.00 60.19 346 TYR A O 1
ATOM 2765 N N . SER A 1 347 ? -2.375 -10.974 15.734 1.00 48.25 347 SER A N 1
ATOM 2766 C CA . SER A 1 347 ? -3.012 -12.109 15.058 1.00 48.25 347 SER A CA 1
ATOM 2767 C C . SER A 1 347 ? -3.524 -11.691 13.681 1.00 48.25 347 SER A C 1
ATOM 2769 O O . SER A 1 347 ? -4.378 -10.821 13.553 1.00 48.25 347 SER A O 1
ATOM 2771 N N . ALA A 1 348 ? -2.940 -12.348 12.676 1.00 43.66 348 ALA A N 1
ATOM 2772 C CA . ALA A 1 348 ? -3.430 -12.669 11.332 1.00 43.66 348 ALA A CA 1
ATOM 2773 C C . ALA A 1 348 ? -3.754 -11.570 10.300 1.00 43.66 348 ALA A C 1
ATOM 2775 O O . ALA A 1 348 ? -3.786 -11.918 9.126 1.00 43.66 348 ALA A O 1
ATOM 2776 N N . CYS A 1 349 ? -3.947 -10.297 10.656 1.00 46.72 349 CYS A N 1
ATOM 2777 C CA . CYS A 1 349 ? -4.229 -9.255 9.657 1.00 46.72 349 CYS A CA 1
ATOM 2778 C C . CYS A 1 349 ? -3.385 -8.004 9.907 1.00 46.72 349 CYS A C 1
ATOM 2780 O O . CYS A 1 349 ? -3.792 -7.089 10.625 1.00 46.72 349 CYS A O 1
ATOM 2782 N N . GLU A 1 350 ? -2.201 -7.984 9.306 1.00 48.09 350 GLU A N 1
ATOM 2783 C CA . GLU A 1 350 ? -1.528 -6.741 8.960 1.00 48.09 350 GLU A CA 1
ATOM 2784 C C . GLU A 1 350 ? -1.959 -6.394 7.539 1.00 48.09 350 GLU A C 1
ATOM 2786 O O . GLU A 1 350 ? -1.636 -7.113 6.594 1.00 48.09 350 GLU A O 1
ATOM 2791 N N . PHE A 1 351 ? -2.764 -5.346 7.394 1.00 45.62 351 PHE A N 1
ATOM 2792 C CA . PHE A 1 351 ? -3.089 -4.825 6.080 1.00 45.62 351 PHE A CA 1
ATOM 2793 C C . PHE A 1 351 ? -2.198 -3.623 5.824 1.00 45.62 351 PHE A C 1
ATOM 2795 O O . PHE A 1 351 ? -2.376 -2.563 6.423 1.00 45.62 351 PHE A O 1
ATOM 2802 N N . ARG A 1 352 ? -1.245 -3.824 4.922 1.00 51.78 352 ARG A N 1
ATOM 2803 C CA . ARG A 1 352 ? -0.606 -2.744 4.187 1.00 51.78 352 ARG A CA 1
ATOM 2804 C C . ARG A 1 352 ? -1.488 -2.510 2.959 1.00 51.78 352 ARG A C 1
ATOM 2806 O O . ARG A 1 352 ? -1.741 -3.480 2.233 1.00 51.78 352 ARG A O 1
ATOM 2813 N N . PRO A 1 353 ? -2.029 -1.298 2.734 1.00 40.81 353 PRO A N 1
ATOM 2814 C CA . PRO A 1 353 ? -2.623 -0.935 1.463 1.00 40.81 353 PRO A CA 1
ATOM 2815 C C . PRO A 1 353 ? -1.666 -1.401 0.374 1.00 40.81 353 PRO A C 1
ATOM 2817 O O . PRO A 1 353 ? -0.458 -1.254 0.554 1.00 40.81 353 PRO A O 1
ATOM 2820 N N . PRO A 1 354 ? -2.155 -1.988 -0.724 1.00 41.69 354 PRO A N 1
ATOM 2821 C CA . PRO A 1 354 ? -1.296 -2.417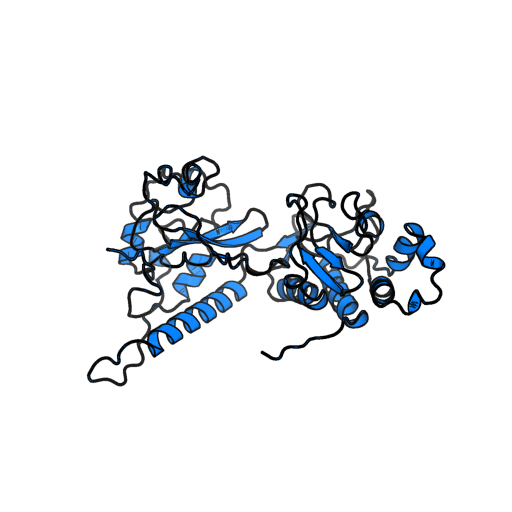 -1.811 1.00 41.69 354 PRO A CA 1
ATOM 2822 C C . PRO A 1 354 ? -0.718 -1.186 -2.524 1.00 41.69 354 PRO A C 1
ATOM 2824 O O . PRO A 1 354 ? -1.147 -0.837 -3.618 1.00 41.69 354 PRO A O 1
ATOM 2827 N N . CYS A 1 355 ? 0.242 -0.523 -1.887 1.00 42.47 355 CYS A N 1
ATOM 2828 C CA . CYS A 1 355 ? 1.295 0.220 -2.561 1.00 42.47 355 CYS A CA 1
ATOM 2829 C C . CYS A 1 355 ? 2.384 -0.744 -3.056 1.00 42.47 355 CYS A C 1
ATOM 2831 O O . CYS A 1 355 ? 3.156 -0.388 -3.937 1.00 42.47 355 CYS A O 1
ATOM 2833 N N . ASP A 1 356 ? 2.326 -2.001 -2.606 1.00 44.97 356 ASP A N 1
ATOM 2834 C CA . ASP A 1 356 ? 3.298 -3.040 -2.898 1.00 44.97 356 ASP A CA 1
ATOM 2835 C C . ASP A 1 356 ? 2.612 -4.267 -3.503 1.00 44.97 356 ASP A C 1
ATOM 2837 O O . ASP A 1 356 ? 1.442 -4.571 -3.236 1.00 44.97 356 ASP A O 1
ATOM 2841 N N . GLY A 1 357 ? 3.359 -5.037 -4.292 1.00 39.41 357 GLY A N 1
ATOM 2842 C CA . GLY A 1 357 ? 2.961 -6.352 -4.801 1.00 39.41 357 GLY A CA 1
ATOM 2843 C C . GLY A 1 357 ? 2.744 -7.421 -3.718 1.00 39.41 357 GLY A C 1
ATOM 2844 O O . GLY A 1 357 ? 2.741 -8.605 -4.040 1.00 39.41 357 GLY A O 1
ATOM 2845 N N . HIS A 1 358 ? 2.563 -7.041 -2.451 1.00 38.47 358 HIS A N 1
ATOM 2846 C CA . HIS A 1 358 ? 2.265 -7.955 -1.361 1.00 38.47 358 HIS A CA 1
ATOM 2847 C C . HIS A 1 358 ? 0.854 -8.535 -1.521 1.00 38.47 358 HIS A C 1
ATOM 2849 O O . HIS A 1 358 ? -0.165 -7.839 -1.463 1.00 38.47 358 HIS A O 1
ATOM 2855 N N . GLY A 1 359 ? 0.795 -9.848 -1.742 1.00 33.16 359 GLY A N 1
ATOM 2856 C CA . GLY A 1 359 ? -0.417 -10.627 -1.536 1.00 33.16 359 GLY A CA 1
ATOM 2857 C C . GLY A 1 359 ? -0.878 -10.523 -0.0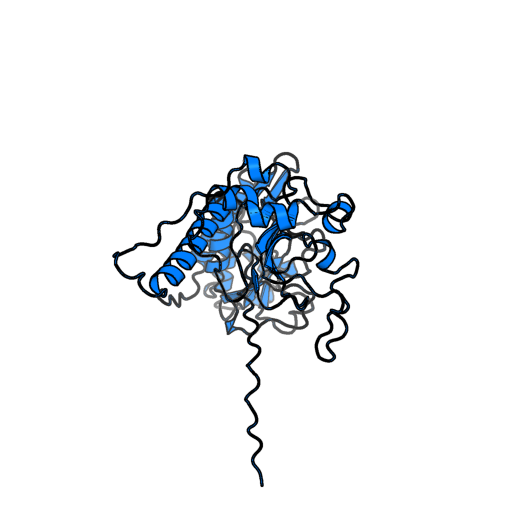81 1.00 33.16 359 GLY A C 1
ATOM 2858 O O . GLY A 1 359 ? -0.084 -10.338 0.838 1.00 33.16 359 GLY A O 1
ATOM 2859 N N . VAL A 1 360 ? -2.186 -10.642 0.134 1.00 33.94 360 VAL A N 1
ATOM 2860 C CA . VAL A 1 360 ? -2.771 -10.737 1.474 1.00 33.94 360 VAL A CA 1
ATOM 2861 C C . VAL A 1 360 ? -2.170 -11.961 2.174 1.00 33.94 360 VAL A C 1
ATOM 2863 O O . VAL A 1 360 ? -2.461 -13.090 1.783 1.00 33.94 360 VAL A O 1
ATOM 2866 N N . HIS A 1 361 ? -1.368 -11.765 3.224 1.00 32.41 361 HIS A N 1
ATOM 2867 C CA . HIS A 1 361 ? -0.971 -12.859 4.111 1.00 32.41 361 HIS A CA 1
ATOM 2868 C C . HIS A 1 361 ? -2.172 -13.285 4.967 1.00 32.41 361 HIS A C 1
ATOM 2870 O O . HIS A 1 361 ? -2.319 -12.891 6.120 1.00 32.41 361 HIS A O 1
ATOM 2876 N N . LEU A 1 362 ? -3.047 -14.118 4.400 1.00 26.55 362 LEU A N 1
ATOM 2877 C CA . LEU A 1 362 ? -3.954 -14.950 5.185 1.00 26.55 362 LEU A CA 1
ATOM 2878 C C . LEU A 1 362 ? -3.112 -16.068 5.802 1.00 26.55 362 LEU A C 1
ATOM 2880 O O . LEU A 1 362 ? -2.804 -17.068 5.158 1.00 26.55 362 LEU A O 1
ATOM 2884 N N . GLY A 1 363 ? -2.692 -15.879 7.052 1.00 26.14 363 GLY A N 1
ATOM 2885 C CA . GLY A 1 363 ? -2.081 -16.942 7.839 1.00 26.14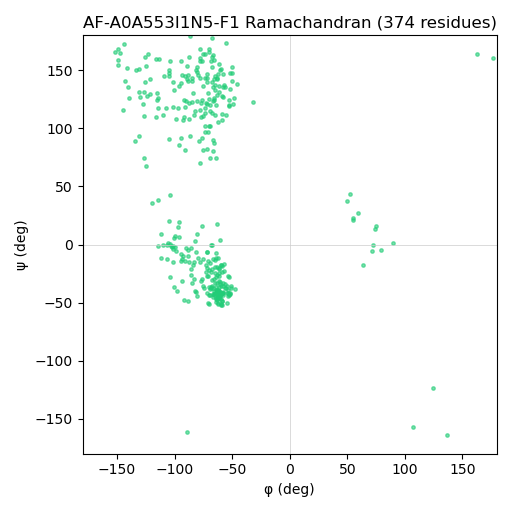 363 GLY A CA 1
ATOM 2886 C C . GLY A 1 363 ? -3.109 -18.032 8.128 1.00 26.14 363 GLY A C 1
ATOM 2887 O O . GLY A 1 363 ? -3.799 -17.976 9.144 1.00 26.14 363 GLY A O 1
ATOM 2888 N N . ASP A 1 364 ? -3.209 -19.022 7.244 1.00 23.95 364 ASP A N 1
ATOM 2889 C CA . ASP A 1 364 ? -4.055 -20.197 7.430 1.00 23.95 364 ASP A CA 1
ATOM 2890 C C . ASP A 1 364 ? -3.394 -21.141 8.449 1.00 23.95 364 ASP A C 1
ATOM 2892 O O . ASP A 1 364 ? -2.686 -22.093 8.119 1.00 23.95 364 ASP A O 1
ATOM 2896 N N . ARG A 1 365 ? -3.567 -20.849 9.743 1.00 25.44 365 ARG A N 1
ATOM 2897 C CA . ARG A 1 365 ? -3.341 -21.851 10.788 1.00 25.44 365 ARG A CA 1
ATOM 2898 C C . ARG A 1 365 ? -4.628 -22.635 10.963 1.00 25.44 365 ARG A C 1
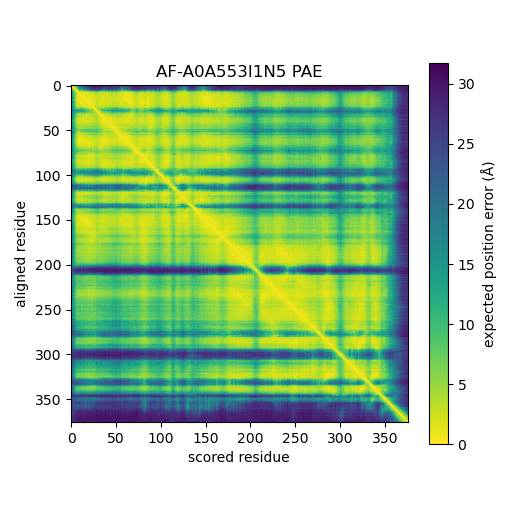ATOM 2900 O O . ARG A 1 365 ? -5.514 -22.249 11.721 1.00 25.44 365 ARG A O 1
ATOM 2907 N N . SER A 1 366 ? -4.681 -23.741 10.231 1.00 24.80 366 SER A N 1
ATOM 2908 C CA . SER A 1 366 ? -5.607 -24.852 10.429 1.00 24.80 366 SER A CA 1
ATOM 2909 C C . SER A 1 366 ? -5.975 -25.033 11.909 1.00 24.80 366 SER A C 1
ATOM 2911 O O . SER A 1 366 ? -5.125 -25.218 12.782 1.00 24.80 366 SER A O 1
ATOM 2913 N N . LEU A 1 367 ? -7.280 -24.962 12.180 1.00 25.33 367 LEU A N 1
ATOM 2914 C CA . LEU A 1 367 ? -7.875 -25.313 13.466 1.00 25.33 367 LEU A CA 1
ATOM 2915 C C . LEU A 1 367 ? -7.403 -26.722 13.875 1.00 25.33 367 LEU A C 1
ATOM 2917 O O . LEU A 1 367 ? -7.459 -27.637 13.045 1.00 25.33 367 LEU A O 1
ATOM 2921 N N . PRO A 1 368 ? -6.974 -26.952 15.130 1.00 26.25 368 PRO A N 1
ATOM 2922 C CA . PRO A 1 368 ? -6.658 -28.298 15.575 1.00 26.25 368 PRO A CA 1
ATOM 2923 C C . PRO A 1 368 ? -7.933 -29.145 15.542 1.00 26.25 368 PRO A C 1
ATOM 2925 O O . PRO A 1 368 ? -8.930 -28.837 16.199 1.00 26.25 368 PRO A O 1
ATOM 2928 N N . LYS A 1 369 ? -7.894 -30.225 14.752 1.00 26.39 369 LYS A N 1
ATOM 2929 C CA . LYS A 1 369 ? -8.906 -31.283 14.762 1.00 26.39 369 LYS A CA 1
ATOM 2930 C C . LYS A 1 369 ? -9.067 -31.778 16.198 1.00 26.39 369 LYS A C 1
ATOM 2932 O O . LYS A 1 369 ? -8.097 -32.206 16.819 1.00 26.39 369 LYS A O 1
ATOM 2937 N N . SER A 1 370 ? -10.295 -31.738 16.706 1.00 28.05 370 SER A N 1
ATOM 2938 C CA . SER A 1 370 ? -10.661 -32.354 17.976 1.00 28.05 370 SER A CA 1
ATOM 2939 C C . SER A 1 370 ? -10.361 -33.854 17.913 1.00 28.05 370 SER A C 1
ATOM 2941 O O . SER A 1 370 ? -11.067 -34.604 17.237 1.00 28.05 370 SER A O 1
ATOM 2943 N N . SER A 1 371 ? -9.315 -34.296 18.606 1.00 26.88 371 SER A N 1
ATOM 2944 C CA . SER A 1 371 ? -9.091 -35.707 18.893 1.00 26.88 371 SER A CA 1
ATOM 2945 C C . SER A 1 371 ? -10.139 -36.154 19.906 1.00 26.88 371 SER A C 1
ATOM 2947 O O . SER A 1 371 ? -10.046 -35.854 21.096 1.00 26.88 371 SER A O 1
ATOM 2949 N N . THR A 1 372 ? -11.165 -36.842 19.424 1.00 30.75 372 THR A N 1
ATOM 2950 C CA . THR A 1 372 ? -12.092 -37.601 20.256 1.00 30.75 372 THR A CA 1
ATOM 2951 C C . THR A 1 372 ? -11.321 -38.791 20.822 1.00 30.75 372 THR A C 1
ATOM 2953 O O . THR A 1 372 ? -11.054 -39.766 20.125 1.00 30.75 372 THR A O 1
ATOM 2956 N N . THR A 1 373 ? -10.911 -38.703 22.082 1.00 29.41 373 THR A N 1
ATOM 2957 C CA . THR A 1 373 ? -10.491 -39.867 22.862 1.00 29.41 373 THR A CA 1
ATOM 2958 C C . THR A 1 373 ? -11.740 -40.662 23.242 1.00 29.41 373 THR A C 1
ATOM 2960 O O . THR A 1 373 ? -12.467 -40.267 24.151 1.00 29.41 373 THR A O 1
ATOM 2963 N N . GLY A 1 374 ? -11.999 -41.762 22.528 1.00 25.56 374 GLY A N 1
ATOM 2964 C CA . GLY A 1 374 ? -12.666 -42.931 23.113 1.00 25.56 374 GLY A CA 1
ATOM 2965 C C . GLY A 1 374 ? -11.671 -43.589 24.067 1.00 25.56 374 GLY A C 1
ATOM 2966 O O . GLY A 1 374 ? -10.486 -43.667 23.753 1.00 25.56 374 GLY A O 1
ATOM 2967 N N . LEU A 1 375 ? -12.040 -43.896 25.303 1.00 28.53 375 LEU A N 1
ATOM 2968 C CA . LEU A 1 375 ? -12.656 -45.145 25.787 1.00 28.53 375 LEU A CA 1
ATOM 2969 C C . LEU A 1 375 ? -12.456 -45.118 27.328 1.00 28.53 375 LEU A C 1
ATOM 2971 O O . LEU A 1 375 ? -11.642 -44.305 27.789 1.00 28.53 375 LEU A O 1
ATOM 2975 N N . PRO A 1 376 ? -13.151 -45.920 28.158 1.00 32.75 376 PRO A N 1
ATOM 2976 C CA . PRO A 1 376 ? -13.512 -47.334 27.969 1.00 32.75 376 PRO A CA 1
ATOM 2977 C C . PRO A 1 376 ? -14.942 -47.621 27.518 1.00 32.75 376 PRO A C 1
ATOM 2979 O O . PRO A 1 376 ? -15.849 -46.818 27.828 1.00 32.75 376 PRO A O 1
#

Radius of gyration: 24.7 Å; Cα contacts (8 Å, |Δi|>4): 580; chains: 1; bounding box: 70×68×65 Å

pLDDT: mean 79.63, std 18.59, range [23.95, 97.75]

Solvent-accessible surface area (backbone atoms only — not comparable to full-atom values): 21700 Å² total; per-residue (Å²): 133,84,83,74,86,68,77,86,50,35,68,61,39,20,52,44,48,41,52,32,42,52,61,56,42,59,91,45,89,79,66,59,73,42,70,48,53,44,59,50,33,38,73,72,44,53,77,54,72,74,43,91,58,40,84,73,34,57,63,52,45,22,38,56,56,30,62,39,61,68,59,46,101,84,70,44,66,49,63,38,47,52,55,27,30,41,70,46,63,87,52,24,62,42,88,82,31,66,82,41,85,53,42,28,40,50,26,28,30,52,76,90,64,67,54,74,57,28,30,36,32,31,32,69,82,79,48,28,24,36,57,44,56,66,88,54,100,64,81,77,63,78,87,67,40,39,54,46,55,59,50,42,50,42,56,44,45,33,44,76,60,54,29,37,44,76,37,82,87,78,72,43,60,38,54,40,57,71,35,74,62,55,42,52,52,50,41,52,51,49,50,54,51,50,52,56,50,62,75,71,49,80,79,57,89,94,49,97,66,75,83,66,60,37,76,39,50,59,64,80,75,48,65,87,50,84,54,12,52,69,55,51,56,38,43,46,64,33,63,33,68,82,62,62,63,84,47,94,62,26,27,61,74,42,77,70,56,44,45,66,48,58,69,70,48,57,84,80,31,52,36,65,68,67,60,82,69,59,92,51,49,33,51,24,79,64,29,41,32,80,46,51,33,54,92,68,34,59,71,48,92,90,45,92,38,66,46,31,80,38,100,88,24,62,49,39,53,32,66,75,40,47,11,25,34,28,42,28,66,42,102,76,44,36,40,32,36,40,34,36,40,38,69,52,44,77,57,66,46,76,45,63,68,69,84,51,61,67,63,83,67,73,69,82,73,76,76,82,77,82,79,80,79,82,79,134